Protein AF-A0A8T8SFH2-F1 (afdb_monomer_lite)

Structure (mmCIF, N/CA/C/O backbone):
data_AF-A0A8T8SFH2-F1
#
_entry.id   AF-A0A8T8SFH2-F1
#
loop_
_atom_site.group_PDB
_atom_site.id
_atom_site.type_symbol
_atom_site.label_atom_id
_atom_site.label_alt_id
_atom_site.label_comp_id
_atom_site.label_asym_id
_atom_site.label_entity_id
_atom_site.label_seq_id
_atom_site.pdbx_PDB_ins_code
_atom_site.Cartn_x
_atom_site.Cartn_y
_atom_site.Cartn_z
_atom_site.occupancy
_atom_site.B_iso_or_equiv
_atom_site.auth_seq_id
_atom_site.auth_comp_id
_atom_site.auth_asym_id
_atom_site.auth_atom_id
_atom_site.pdbx_PDB_model_num
ATOM 1 N N . MET A 1 1 ? -49.400 16.630 80.008 1.00 34.56 1 MET A N 1
ATOM 2 C CA . MET A 1 1 ? -50.564 17.155 79.262 1.00 34.56 1 MET A CA 1
ATOM 3 C C . MET A 1 1 ? -51.320 15.938 78.767 1.00 34.56 1 MET A C 1
ATOM 5 O O . MET A 1 1 ? -50.754 15.246 77.937 1.00 34.56 1 MET A O 1
ATOM 9 N N . LEU A 1 2 ? -52.470 15.514 79.280 1.00 35.28 2 LEU A N 1
ATOM 10 C CA . LEU A 1 2 ? -53.547 16.066 80.125 1.00 35.28 2 LEU A CA 1
ATOM 11 C C . LEU A 1 2 ? -53.967 14.924 81.104 1.00 35.28 2 LEU A C 1
ATOM 13 O O . LEU A 1 2 ? -53.839 13.771 80.701 1.00 35.28 2 LEU A O 1
ATOM 17 N N . THR A 1 3 ? -54.143 15.105 82.426 1.00 34.28 3 THR A N 1
ATOM 18 C CA . THR A 1 3 ? -55.380 15.510 83.166 1.00 34.28 3 THR A CA 1
ATOM 19 C C . THR A 1 3 ? -56.633 14.749 82.673 1.00 34.28 3 THR A C 1
ATOM 21 O O . THR A 1 3 ? -56.856 14.695 81.471 1.00 34.28 3 THR A O 1
ATOM 24 N N . ASP A 1 4 ? -57.400 14.011 83.486 1.00 34.22 4 ASP A N 1
ATOM 25 C CA . ASP A 1 4 ? -58.132 14.448 84.685 1.00 34.22 4 ASP A CA 1
ATOM 26 C C . ASP A 1 4 ? -58.395 13.332 85.724 1.00 34.22 4 ASP A C 1
ATOM 28 O O . ASP A 1 4 ? -58.456 12.142 85.408 1.00 34.22 4 ASP A O 1
ATOM 32 N N . ASP A 1 5 ? -58.580 13.805 86.958 1.00 34.09 5 ASP A N 1
ATOM 33 C CA . ASP A 1 5 ? -58.999 13.143 88.195 1.00 34.09 5 ASP A CA 1
ATOM 34 C C . ASP A 1 5 ? -60.442 12.597 88.167 1.00 34.09 5 ASP A C 1
ATOM 36 O O . ASP A 1 5 ? -61.249 13.014 87.341 1.00 34.09 5 ASP A O 1
ATOM 40 N N . ILE A 1 6 ? -60.778 11.720 89.128 1.00 34.72 6 ILE A N 1
ATOM 41 C CA . ILE A 1 6 ? -61.931 11.853 90.050 1.00 34.72 6 ILE A CA 1
ATOM 42 C C . ILE A 1 6 ? -61.776 10.812 91.182 1.00 34.72 6 ILE A C 1
ATOM 44 O O . ILE A 1 6 ? -61.841 9.600 90.968 1.00 34.72 6 ILE A O 1
ATOM 48 N N . GLU A 1 7 ? -61.564 11.321 92.399 1.00 31.62 7 GLU A N 1
ATOM 49 C CA . GLU A 1 7 ? -61.743 10.641 93.688 1.00 31.62 7 GLU A CA 1
ATOM 50 C C . GLU A 1 7 ? -63.233 10.522 94.044 1.00 31.62 7 GLU A C 1
ATOM 52 O O . GLU A 1 7 ? -64.021 11.379 93.654 1.00 31.62 7 GLU A O 1
ATOM 57 N N . LEU A 1 8 ? -63.599 9.539 94.878 1.00 31.86 8 LEU A N 1
ATOM 58 C CA . LEU A 1 8 ? -64.657 9.688 95.892 1.00 31.86 8 LEU A CA 1
ATOM 59 C C . LEU A 1 8 ? -64.545 8.582 96.960 1.00 31.86 8 LEU A C 1
ATOM 61 O O . LEU A 1 8 ? -64.945 7.436 96.769 1.00 31.86 8 LEU A O 1
ATOM 65 N N . THR A 1 9 ? -63.986 8.962 98.107 1.00 29.89 9 THR A N 1
ATOM 66 C CA . THR A 1 9 ? -64.065 8.285 99.410 1.00 29.89 9 THR A CA 1
ATOM 67 C C . THR A 1 9 ? -65.301 8.751 100.178 1.00 29.89 9 THR A C 1
ATOM 69 O O . THR A 1 9 ? -65.519 9.958 100.255 1.00 29.89 9 THR A O 1
ATOM 72 N N . VAL A 1 10 ? -66.032 7.849 100.848 1.00 32.66 10 VAL A N 1
ATOM 73 C CA . VAL A 1 10 ? -66.933 8.210 101.963 1.00 32.66 10 VAL A CA 1
ATOM 74 C C . VAL A 1 10 ? -66.858 7.159 103.086 1.00 32.66 10 VAL A C 1
ATOM 76 O O . VAL A 1 10 ? -67.168 5.986 102.897 1.00 32.66 10 VAL A O 1
ATOM 79 N N . THR A 1 11 ? -66.402 7.629 104.247 1.00 30.61 11 THR A N 1
ATOM 80 C CA . THR A 1 11 ? -66.441 7.091 105.626 1.00 30.61 11 THR A CA 1
ATOM 81 C C . THR A 1 11 ? -67.886 7.096 106.170 1.00 30.61 11 THR A C 1
ATOM 83 O O . THR A 1 11 ? -68.640 7.977 105.784 1.00 30.61 11 THR A O 1
ATOM 86 N N . GLY A 1 12 ? -68.395 6.192 107.015 1.00 29.72 12 GLY A N 1
ATOM 87 C CA . GLY A 1 12 ? -67.967 5.858 108.382 1.00 29.72 12 GLY A CA 1
ATOM 88 C C . GLY A 1 12 ? -69.083 6.208 109.403 1.00 29.72 12 GLY A C 1
ATOM 89 O O . GLY A 1 12 ? -69.789 7.186 109.193 1.00 29.72 12 GLY A O 1
ATOM 90 N N . ASP A 1 13 ? -69.166 5.427 110.494 1.00 28.98 13 ASP A N 1
ATOM 91 C CA . ASP A 1 13 ? -69.904 5.633 111.772 1.00 28.98 13 ASP A CA 1
ATOM 92 C C . ASP A 1 13 ? -71.425 5.373 111.857 1.00 28.98 13 ASP A C 1
ATOM 94 O O . ASP A 1 13 ? -72.157 5.533 110.892 1.00 28.98 13 ASP A O 1
ATOM 98 N N . LYS A 1 14 ? -72.029 5.118 113.031 1.00 31.73 14 LYS A N 1
ATOM 99 C CA . LYS A 1 14 ? -71.823 4.215 114.194 1.00 31.73 14 LYS A CA 1
ATOM 100 C C . LYS A 1 14 ? -72.946 4.548 115.204 1.00 31.73 14 LYS A C 1
ATOM 102 O O . LYS A 1 14 ? -73.267 5.712 115.378 1.00 31.73 14 LYS A O 1
ATOM 107 N N . GLU A 1 15 ? -73.436 3.521 115.908 1.00 30.64 15 GLU A N 1
ATOM 108 C CA . GLU A 1 15 ? -74.057 3.537 117.258 1.00 30.64 15 GLU A CA 1
ATOM 109 C C . GLU A 1 15 ? -75.351 4.343 117.544 1.00 30.64 15 GLU A C 1
ATOM 111 O O . GLU A 1 15 ? -75.400 5.557 117.425 1.00 30.64 15 GLU A O 1
ATOM 116 N N . HIS A 1 16 ? -76.366 3.682 118.131 1.00 31.56 16 HIS A N 1
ATOM 117 C CA . HIS A 1 16 ? -76.640 3.789 119.580 1.00 31.56 16 HIS A CA 1
ATOM 118 C C . HIS A 1 16 ? -77.813 2.906 120.063 1.00 31.56 16 HIS A C 1
ATOM 120 O O . HIS A 1 16 ? -78.872 2.818 119.452 1.00 31.56 16 HIS A O 1
ATOM 126 N N . ARG A 1 17 ? -77.608 2.281 121.232 1.00 31.05 17 ARG A N 1
ATOM 127 C CA . ARG A 1 17 ? -78.607 1.646 122.112 1.00 31.05 17 ARG A CA 1
ATOM 128 C C . ARG A 1 17 ? -79.088 2.662 123.146 1.00 31.05 17 ARG A C 1
ATOM 130 O O . ARG A 1 17 ? -78.215 3.264 123.763 1.00 31.05 17 ARG A O 1
ATOM 137 N N . ILE A 1 18 ? -80.384 2.711 123.482 1.00 31.98 18 ILE A N 1
ATOM 138 C CA . ILE A 1 18 ? -80.856 3.204 124.794 1.00 31.98 18 ILE A CA 1
ATOM 139 C C . ILE A 1 18 ? -82.072 2.395 125.291 1.00 31.98 18 ILE A C 1
ATOM 141 O O . ILE A 1 18 ? -83.036 2.161 124.570 1.00 31.98 18 ILE A O 1
ATOM 145 N N . TYR A 1 19 ? -81.973 1.972 126.554 1.00 27.17 19 TYR A N 1
ATOM 146 C CA . TYR A 1 19 ? -82.994 1.387 127.427 1.00 27.17 19 TYR A CA 1
ATOM 147 C C . TYR A 1 19 ? -83.823 2.487 128.126 1.00 27.17 19 TYR A C 1
ATOM 149 O O . TYR A 1 19 ? -83.261 3.520 128.471 1.00 27.17 19 TYR A O 1
ATOM 157 N N . THR A 1 20 ? -85.077 2.195 128.497 1.00 29.19 20 THR A N 1
ATOM 158 C CA . THR A 1 20 ? -85.629 2.207 129.885 1.00 29.19 20 THR A CA 1
ATOM 159 C C . THR A 1 20 ? -87.069 2.734 130.029 1.00 29.19 20 THR A C 1
ATOM 161 O O . THR A 1 20 ? -87.398 3.845 129.642 1.00 29.19 20 THR A O 1
ATOM 164 N N . ALA A 1 21 ? -87.865 1.888 130.696 1.00 28.81 21 ALA A N 1
ATOM 165 C CA . ALA A 1 21 ? -88.703 2.124 131.879 1.00 28.81 21 ALA A CA 1
ATOM 166 C C . ALA A 1 21 ? -89.845 3.166 131.889 1.00 28.81 21 ALA A C 1
ATOM 168 O O . ALA A 1 21 ? -89.670 4.376 131.796 1.00 28.81 21 ALA A O 1
ATOM 169 N N . GLU A 1 22 ? -91.013 2.604 132.200 1.00 27.59 22 GLU A N 1
ATOM 170 C CA . GLU A 1 22 ? -92.286 3.176 132.635 1.00 27.59 22 GLU A CA 1
ATOM 171 C C . GLU A 1 22 ? -92.213 4.284 133.702 1.00 27.59 22 GLU A C 1
ATOM 173 O O . GLU A 1 22 ? -91.466 4.198 134.681 1.00 27.59 22 GLU A O 1
ATOM 178 N N . LYS A 1 23 ? -93.169 5.225 133.627 1.00 32.03 23 LYS A N 1
ATOM 179 C CA . LYS A 1 23 ? -93.872 5.731 134.817 1.00 32.03 23 LYS A CA 1
ATOM 180 C C . LYS A 1 23 ? -95.265 6.271 134.483 1.00 32.03 23 LYS A C 1
ATOM 182 O O . LYS A 1 23 ? -95.445 7.326 133.888 1.00 32.03 23 LYS A O 1
ATOM 187 N N . THR A 1 24 ? -96.252 5.512 134.936 1.00 28.00 24 THR A N 1
ATOM 188 C CA . THR A 1 24 ? -97.674 5.842 135.087 1.00 28.00 24 THR A CA 1
ATOM 189 C C . THR A 1 24 ? -97.908 6.974 136.100 1.00 28.00 24 THR A C 1
ATOM 191 O O . THR A 1 24 ? -97.176 7.025 137.089 1.00 28.00 24 THR A O 1
ATOM 194 N N . SER A 1 25 ? -98.990 7.766 135.968 1.00 27.41 25 SER A N 1
ATOM 195 C CA . SER A 1 25 ? -100.182 7.693 136.857 1.00 27.41 25 SER A CA 1
ATOM 196 C C . SER A 1 25 ? -101.064 8.967 136.871 1.00 27.41 25 SER A C 1
ATOM 198 O O . SER A 1 25 ? -100.624 10.001 137.358 1.00 27.41 25 SER A O 1
ATOM 200 N N . LYS A 1 26 ? -102.350 8.778 136.495 1.00 30.41 26 LYS A N 1
ATOM 201 C CA . LYS A 1 26 ? -103.608 9.273 137.134 1.00 30.41 26 LYS A CA 1
ATOM 202 C C . LYS A 1 26 ? -103.931 10.781 137.058 1.00 30.41 26 LYS A C 1
ATOM 204 O O . LYS A 1 26 ? -103.056 11.610 137.201 1.00 30.41 26 LYS A O 1
ATOM 209 N N . MET A 1 27 ? -105.174 11.265 136.951 1.00 27.48 27 MET A N 1
ATOM 210 C CA . MET A 1 27 ? -106.571 10.773 136.873 1.00 27.48 27 MET A CA 1
ATOM 211 C C . MET A 1 27 ? -107.409 12.042 136.549 1.00 27.48 27 MET A C 1
ATOM 213 O O . MET A 1 27 ? -107.013 13.127 136.958 1.00 27.48 27 MET A O 1
ATOM 217 N N . ALA A 1 28 ? -108.530 12.021 135.824 1.00 28.47 28 ALA A N 1
ATOM 218 C CA . ALA A 1 28 ? -109.900 11.779 136.316 1.00 28.47 28 ALA A CA 1
ATOM 219 C C . ALA A 1 28 ? -110.903 12.313 135.237 1.00 28.47 28 ALA A C 1
ATOM 221 O O . ALA A 1 28 ? -110.462 12.855 134.229 1.00 28.47 28 ALA A O 1
ATOM 222 N N . PRO A 1 29 ? -112.234 12.210 135.404 1.00 39.16 29 PRO A N 1
ATOM 223 C CA . PRO A 1 29 ? -113.076 11.130 134.889 1.00 39.16 29 PRO A CA 1
ATOM 224 C C . PRO A 1 29 ? -114.134 11.629 133.875 1.00 39.16 29 PRO A C 1
ATOM 226 O O . PRO A 1 29 ? -114.358 12.825 133.773 1.00 39.16 29 PRO A O 1
ATOM 229 N N . LEU A 1 30 ? -114.833 10.717 133.176 1.00 30.28 30 LEU A N 1
ATOM 230 C CA . LEU A 1 30 ? -116.312 10.657 133.064 1.00 30.28 30 LEU A CA 1
ATOM 231 C C . LEU A 1 30 ? -116.810 9.838 131.849 1.00 30.28 30 LEU A C 1
ATOM 233 O O . LEU A 1 30 ? -116.475 10.090 130.701 1.00 30.28 30 LEU A O 1
ATOM 237 N N . ALA A 1 31 ? -117.692 8.890 132.185 1.00 30.41 31 ALA A N 1
ATOM 238 C CA . ALA A 1 31 ? -118.900 8.466 131.466 1.00 30.41 31 ALA A CA 1
ATOM 239 C C . ALA A 1 31 ? -118.815 7.767 130.085 1.00 30.41 31 ALA A C 1
ATOM 241 O O . ALA A 1 31 ? -118.961 8.358 129.025 1.00 30.41 31 ALA A O 1
ATOM 242 N N . ARG A 1 32 ? -118.734 6.430 130.174 1.00 32.59 32 ARG A N 1
ATOM 243 C CA . ARG A 1 32 ? -119.513 5.388 129.458 1.00 32.59 32 ARG A CA 1
ATOM 244 C C . ARG A 1 32 ? -120.176 5.740 128.108 1.00 32.59 32 ARG A C 1
ATOM 246 O O . ARG A 1 32 ? -121.312 6.199 128.062 1.00 32.59 32 ARG A O 1
ATOM 253 N N . GLY A 1 33 ? -119.554 5.231 127.044 1.00 29.19 33 GLY A N 1
ATOM 254 C CA . GLY A 1 33 ? -120.199 4.691 125.841 1.00 29.19 33 GLY A CA 1
ATOM 255 C C . GLY A 1 33 ? -119.468 3.399 125.439 1.00 29.19 33 GLY A C 1
ATOM 256 O O . GLY A 1 33 ? -118.247 3.335 125.574 1.00 29.19 33 GLY A O 1
ATOM 257 N N . ARG A 1 34 ? -120.191 2.334 125.059 1.00 39.09 34 ARG A N 1
ATOM 258 C CA . ARG A 1 34 ? -119.640 0.999 124.726 1.00 39.09 34 ARG A CA 1
ATOM 259 C C . ARG A 1 34 ? -118.533 1.105 123.660 1.00 39.09 34 ARG A C 1
ATOM 261 O O . ARG A 1 34 ? -118.788 1.650 122.592 1.00 39.09 34 ARG A O 1
ATOM 268 N N . ARG A 1 35 ? -117.336 0.577 123.953 1.00 43.84 35 ARG A N 1
ATOM 269 C CA . ARG A 1 35 ? -116.171 0.568 123.047 1.00 43.84 35 ARG A CA 1
ATOM 270 C C . ARG A 1 35 ? -116.123 -0.737 122.228 1.00 43.84 35 ARG A C 1
ATOM 272 O O . ARG A 1 35 ? -116.418 -1.786 122.803 1.00 43.84 35 ARG A O 1
ATOM 279 N N . PRO A 1 36 ? -115.798 -0.689 120.924 1.00 47.44 36 PRO A N 1
ATOM 280 C CA . PRO A 1 36 ? -115.732 -1.868 120.058 1.00 47.44 36 PRO A CA 1
ATOM 281 C C . PRO A 1 36 ? -114.503 -2.740 120.377 1.00 47.44 36 PRO A C 1
ATOM 283 O O . PRO A 1 36 ? -113.412 -2.222 120.588 1.00 47.44 36 PRO A O 1
ATOM 286 N N . LEU A 1 37 ? -114.699 -4.062 120.430 1.00 52.78 37 LEU A N 1
ATOM 287 C CA . LEU A 1 37 ? -113.640 -5.072 120.560 1.00 52.78 37 LEU A CA 1
ATOM 288 C C . LEU A 1 37 ? -113.057 -5.368 119.173 1.00 52.78 37 LEU A C 1
ATOM 290 O O . LEU A 1 37 ? -113.825 -5.563 118.229 1.00 52.78 37 LEU A O 1
ATOM 294 N N . VAL A 1 38 ? -111.730 -5.436 119.053 1.00 62.53 38 VAL A N 1
ATOM 295 C CA . VAL A 1 38 ? -111.043 -5.731 117.785 1.00 62.53 38 VAL A CA 1
ATOM 296 C C . VAL A 1 38 ? -110.569 -7.192 117.786 1.00 62.53 38 VAL A C 1
ATOM 298 O O . VAL A 1 38 ? -110.166 -7.724 118.820 1.00 62.53 38 VAL A O 1
ATOM 301 N N . SER A 1 39 ? -110.667 -7.879 116.641 1.00 68.00 39 SER A N 1
ATOM 302 C CA . SER A 1 39 ? -110.247 -9.283 116.502 1.00 68.00 39 SER A CA 1
ATOM 303 C C . SER A 1 39 ? -108.726 -9.395 116.346 1.00 68.00 39 SER A C 1
ATOM 305 O O . SER A 1 39 ? -108.161 -8.900 115.371 1.00 68.00 39 SER A O 1
ATOM 307 N N . LEU A 1 40 ? -108.077 -10.071 117.298 1.00 66.38 40 LEU A N 1
ATOM 308 C CA . LEU A 1 40 ? -106.615 -10.188 117.400 1.00 66.38 40 LEU A CA 1
ATOM 309 C C . LEU A 1 40 ? -105.992 -11.039 116.274 1.00 66.38 40 LEU A C 1
ATOM 311 O O . LEU A 1 40 ? -104.894 -10.732 115.819 1.00 66.38 40 LEU A O 1
ATOM 315 N N . GLU A 1 41 ? -106.690 -12.073 115.790 1.00 65.75 41 GLU A N 1
ATOM 316 C CA . GLU A 1 41 ? -106.211 -12.934 114.691 1.00 65.75 41 GLU A CA 1
ATOM 317 C C . GLU A 1 41 ? -106.153 -12.186 113.356 1.00 65.75 41 GLU A C 1
ATOM 319 O O . GLU A 1 41 ? -105.191 -12.328 112.605 1.00 65.75 41 GLU A O 1
ATOM 324 N N . VAL A 1 42 ? -107.144 -11.331 113.088 1.00 69.38 42 VAL A N 1
ATOM 325 C CA . VAL A 1 42 ? -107.219 -10.552 111.842 1.00 69.38 42 VAL A CA 1
ATOM 326 C C . VAL A 1 42 ? -106.072 -9.544 111.763 1.00 69.38 42 VAL A C 1
ATOM 328 O O . VAL A 1 42 ? -105.470 -9.378 110.705 1.00 69.38 42 VAL A O 1
ATOM 331 N N . GLN A 1 43 ? -105.725 -8.910 112.887 1.00 67.56 43 GLN A N 1
ATOM 332 C CA . GLN A 1 43 ? -104.592 -7.983 112.954 1.00 67.56 43 GLN A CA 1
ATOM 333 C C . GLN A 1 43 ? -103.247 -8.694 112.768 1.00 67.56 43 GLN A C 1
ATOM 335 O O . GLN A 1 43 ? -102.357 -8.154 112.116 1.00 67.56 43 GLN A O 1
ATOM 340 N N . LEU A 1 44 ? -103.100 -9.915 113.291 1.00 68.00 44 LEU A N 1
ATOM 341 C CA . LEU A 1 44 ? -101.877 -10.703 113.134 1.00 68.00 44 LEU A CA 1
ATOM 342 C C . LEU A 1 44 ? -101.705 -11.180 111.683 1.00 68.00 44 LEU A C 1
ATOM 344 O O . LEU A 1 44 ? -100.611 -11.102 111.132 1.00 68.00 44 LEU A O 1
ATOM 348 N N . GLN A 1 45 ? -102.801 -11.576 111.033 1.00 69.00 45 GLN A N 1
ATOM 349 C CA . GLN A 1 45 ? -102.813 -11.995 109.631 1.00 69.00 45 GLN A CA 1
ATOM 350 C C . GLN A 1 45 ? -102.531 -10.833 108.663 1.00 69.00 45 GLN A C 1
ATOM 352 O O . GLN A 1 45 ? -101.823 -11.001 107.668 1.00 69.00 45 GLN A O 1
ATOM 357 N N . GLN A 1 46 ? -103.027 -9.633 108.976 1.00 68.12 46 GLN A N 1
ATOM 358 C CA . GLN A 1 46 ? -102.644 -8.411 108.267 1.00 68.12 46 GLN A CA 1
ATOM 359 C C . GLN A 1 46 ? -101.137 -8.156 108.385 1.00 68.12 46 GLN A C 1
ATOM 361 O O . GLN A 1 46 ? -100.481 -7.929 107.376 1.00 68.12 46 GLN A O 1
ATOM 366 N N . LEU A 1 47 ? -100.572 -8.283 109.589 1.00 67.69 47 LEU A N 1
ATOM 367 C CA . LEU A 1 47 ? -99.138 -8.101 109.837 1.00 67.69 47 LEU A CA 1
ATOM 368 C C . LEU A 1 47 ? -98.276 -9.078 109.015 1.00 67.69 47 LEU A C 1
ATOM 370 O O . LEU A 1 47 ? -97.274 -8.666 108.435 1.00 67.69 47 LEU A O 1
ATOM 374 N N . THR A 1 48 ? -98.693 -10.342 108.888 1.00 66.31 48 THR A N 1
ATOM 375 C CA . THR A 1 48 ? -97.989 -11.331 108.049 1.00 66.31 48 THR A CA 1
ATOM 376 C C . THR A 1 48 ? -98.065 -11.017 106.557 1.00 66.31 48 THR A C 1
ATOM 378 O O . THR A 1 48 ? -97.057 -11.118 105.871 1.00 66.31 48 THR A O 1
ATOM 381 N N . LEU A 1 49 ? -99.224 -10.565 106.065 1.00 66.94 49 LEU A N 1
ATOM 382 C CA . LEU A 1 49 ? -99.399 -10.146 104.668 1.00 66.94 49 LEU A CA 1
ATOM 383 C C . LEU A 1 49 ? -98.526 -8.936 104.308 1.00 66.94 49 LEU A C 1
ATOM 385 O O . LEU A 1 49 ? -98.114 -8.801 103.160 1.00 66.94 49 LEU A O 1
ATOM 389 N N . PHE A 1 50 ? -98.243 -8.062 105.276 1.00 64.44 50 PHE A N 1
ATOM 390 C CA . PHE A 1 50 ? -97.375 -6.904 105.065 1.00 64.44 50 PHE A CA 1
ATOM 391 C C . PHE A 1 50 ? -95.882 -7.251 105.094 1.00 64.44 50 PHE A C 1
ATOM 393 O O . PHE A 1 50 ? -95.107 -6.598 104.400 1.00 64.44 50 PHE A O 1
ATOM 400 N N . SER A 1 51 ? -95.472 -8.281 105.843 1.00 59.19 51 SER A N 1
ATOM 401 C CA . SER A 1 51 ? -94.071 -8.732 105.883 1.00 59.19 51 SER A CA 1
ATOM 402 C C . SER A 1 51 ? -93.590 -9.322 104.554 1.00 59.19 51 SER A C 1
ATOM 404 O O . SER A 1 51 ? -92.401 -9.243 104.268 1.00 59.19 51 SER A O 1
ATOM 406 N N . ASP A 1 52 ? -94.489 -9.897 103.752 1.00 56.91 52 ASP A N 1
ATOM 407 C CA . ASP A 1 52 ? -94.154 -10.498 102.451 1.00 56.91 52 ASP A CA 1
ATOM 408 C C . ASP A 1 52 ? -93.971 -9.455 101.328 1.00 56.91 52 ASP A C 1
ATOM 410 O O . ASP A 1 52 ? -93.626 -9.811 100.202 1.00 56.91 52 ASP A O 1
ATOM 414 N N . LEU A 1 53 ? -94.220 -8.167 101.604 1.00 57.56 53 LEU A N 1
ATOM 415 C CA . LEU A 1 53 ? -94.255 -7.100 100.597 1.00 57.56 53 LEU A CA 1
ATOM 416 C C . LEU A 1 53 ? -93.005 -6.198 100.559 1.00 57.56 53 LEU A C 1
ATOM 418 O O . LEU A 1 53 ? -93.048 -5.204 99.840 1.00 57.56 53 LEU A O 1
ATOM 422 N N . ASP A 1 54 ? -91.919 -6.519 101.283 1.00 54.78 54 ASP A N 1
ATOM 423 C CA . ASP A 1 54 ? -90.657 -5.738 101.316 1.00 54.78 54 ASP A CA 1
ATOM 424 C C . ASP A 1 54 ? -90.909 -4.212 101.371 1.00 54.78 54 ASP A C 1
ATOM 426 O O . ASP A 1 54 ? -90.474 -3.432 100.524 1.00 54.78 54 ASP A O 1
ATOM 430 N N . VAL A 1 55 ? -91.707 -3.783 102.353 1.00 57.03 55 VAL A N 1
ATOM 431 C CA . VAL A 1 55 ? -92.171 -2.393 102.460 1.00 57.03 55 VAL A CA 1
ATOM 432 C C . VAL A 1 55 ? -91.123 -1.527 103.170 1.00 57.03 55 VAL A C 1
ATOM 434 O O . VAL A 1 55 ? -90.716 -1.836 104.290 1.00 57.03 55 VAL A O 1
ATOM 437 N N . ASP A 1 56 ? -90.725 -0.418 102.536 1.00 57.72 56 ASP A N 1
ATOM 438 C CA . ASP A 1 56 ? -89.768 0.565 103.064 1.00 57.72 56 ASP A CA 1
ATOM 439 C C . ASP A 1 56 ? -90.104 1.042 104.494 1.00 57.72 56 ASP A C 1
ATOM 441 O O . ASP A 1 56 ? -91.267 1.252 104.852 1.00 57.72 56 ASP A O 1
ATOM 445 N N . SER A 1 57 ? -89.059 1.287 105.297 1.00 56.66 57 SER A N 1
ATOM 446 C CA . SER A 1 57 ? -89.131 1.663 106.723 1.00 56.66 57 SER A CA 1
ATOM 447 C C . SER A 1 57 ? -90.099 2.815 107.039 1.00 56.66 57 SER A C 1
ATOM 449 O O . SER A 1 57 ? -90.705 2.816 108.108 1.00 56.66 57 SER A O 1
ATOM 451 N N . GLU A 1 58 ? -90.257 3.793 106.142 1.00 58.31 58 GLU A N 1
ATOM 452 C CA . GLU A 1 58 ? -91.149 4.948 106.350 1.00 58.31 58 GLU A CA 1
ATOM 453 C C . GLU A 1 58 ? -92.637 4.585 106.197 1.00 58.31 58 GLU A C 1
ATOM 455 O O . GLU A 1 58 ? -93.485 5.075 106.945 1.00 58.31 58 GLU A O 1
ATOM 460 N N . ASN A 1 59 ? -92.967 3.663 105.288 1.00 61.31 59 ASN A N 1
ATOM 461 C CA . ASN A 1 59 ? -94.338 3.176 105.105 1.00 61.31 59 ASN A CA 1
ATOM 462 C C . ASN A 1 59 ? -94.762 2.234 106.242 1.00 61.31 59 ASN A C 1
ATOM 464 O O . ASN A 1 59 ? -95.947 2.141 106.571 1.00 61.31 59 ASN A O 1
ATOM 468 N N . LEU A 1 60 ? -93.796 1.574 106.886 1.00 59.66 60 LEU A N 1
ATOM 469 C CA . LEU A 1 60 ? -94.034 0.680 108.013 1.00 59.66 60 LEU A CA 1
ATOM 470 C C . LEU A 1 60 ? -94.561 1.445 109.245 1.00 59.66 60 LEU A C 1
ATOM 472 O O . LEU A 1 60 ? -95.564 1.041 109.836 1.00 59.66 60 LEU A O 1
ATOM 476 N N . GLU A 1 61 ? -93.971 2.595 109.595 1.00 59.78 61 GLU A N 1
ATOM 477 C CA . GLU A 1 61 ? -94.434 3.436 110.717 1.00 59.78 61 GLU A CA 1
ATOM 478 C C . GLU A 1 61 ? -95.831 4.028 110.473 1.00 59.78 61 GLU A C 1
ATOM 480 O O . GLU A 1 61 ? -96.671 4.075 111.380 1.00 59.78 61 GLU A O 1
ATOM 485 N N . GLN A 1 62 ? -96.117 4.423 109.231 1.00 63.91 62 GLN A N 1
ATOM 486 C CA . GLN A 1 62 ? -97.397 5.017 108.848 1.00 63.91 62 GLN A CA 1
ATOM 487 C C . GLN A 1 62 ? -98.546 3.992 108.832 1.00 63.91 62 GLN A C 1
ATOM 489 O O . GLN A 1 62 ? -99.701 4.353 109.073 1.00 63.91 62 GLN A O 1
ATOM 494 N N . MET A 1 63 ? -98.232 2.709 108.623 1.00 61.53 63 MET A N 1
ATOM 495 C CA . MET A 1 63 ? -99.203 1.610 108.612 1.00 61.53 63 MET A CA 1
ATOM 496 C C . MET A 1 63 ? -99.369 0.895 109.961 1.00 61.53 63 MET A C 1
ATOM 498 O O . MET A 1 63 ? -100.456 0.388 110.246 1.00 61.53 63 MET A O 1
ATOM 502 N N . LEU A 1 64 ? -98.353 0.895 110.831 1.00 66.56 64 LEU A N 1
ATOM 503 C CA . LEU A 1 64 ? -98.478 0.393 112.207 1.00 66.56 64 LEU A CA 1
ATOM 504 C C . LEU A 1 64 ? -99.252 1.357 113.119 1.00 66.56 64 LEU A C 1
ATOM 506 O O . LEU A 1 64 ? -99.936 0.908 114.041 1.00 66.56 64 LEU A O 1
ATOM 510 N N . GLY A 1 65 ? -99.208 2.665 112.844 1.00 66.69 65 GLY A N 1
ATOM 511 C CA . GLY A 1 65 ? -99.881 3.699 113.639 1.00 66.69 65 GLY A CA 1
ATOM 512 C C . GLY A 1 65 ? -101.385 3.461 113.878 1.00 66.69 65 GLY A C 1
ATOM 513 O O . GLY A 1 65 ? -101.814 3.497 115.034 1.00 66.69 65 GLY A O 1
ATOM 514 N N . PRO A 1 66 ? -102.205 3.189 112.843 1.00 70.31 66 PRO A N 1
ATOM 515 C CA . PRO A 1 66 ? -103.633 2.897 113.000 1.00 70.31 66 PRO A CA 1
ATOM 516 C C . PRO A 1 66 ? -103.907 1.609 113.787 1.00 70.31 66 PRO A C 1
ATOM 518 O O . PRO A 1 66 ? -104.755 1.607 114.674 1.00 70.31 66 PRO A O 1
ATOM 521 N N . MET A 1 67 ? -103.148 0.539 113.532 1.00 67.94 67 MET A N 1
ATOM 522 C CA . MET A 1 67 ? -103.332 -0.755 114.201 1.00 67.94 67 MET A CA 1
ATOM 523 C C . MET A 1 67 ? -102.990 -0.680 115.697 1.00 67.94 67 MET A C 1
ATOM 525 O O . MET A 1 67 ? -103.754 -1.167 116.531 1.00 67.94 67 MET A O 1
ATOM 529 N N . ILE A 1 68 ? -101.895 0.004 116.049 1.00 68.38 68 ILE A N 1
ATOM 530 C CA . ILE A 1 68 ? -101.502 0.262 117.443 1.00 68.38 68 ILE A CA 1
ATOM 531 C C . ILE A 1 68 ? -102.534 1.165 118.135 1.00 68.38 68 ILE A C 1
ATOM 533 O O . ILE A 1 68 ? -102.905 0.910 119.281 1.00 68.38 68 ILE A O 1
ATOM 537 N N . LYS A 1 69 ? -103.048 2.190 117.440 1.00 68.75 69 LYS A N 1
ATOM 538 C CA . LYS A 1 69 ? -104.070 3.107 117.969 1.00 68.75 69 LYS A CA 1
ATOM 539 C C . LYS A 1 69 ? -105.409 2.407 118.224 1.00 68.75 69 LYS A C 1
ATOM 541 O O . LYS A 1 69 ? -106.039 2.682 119.245 1.00 68.75 69 LYS A O 1
ATOM 546 N N . ASP A 1 70 ? -105.822 1.493 117.351 1.00 68.44 70 ASP A N 1
ATOM 547 C CA . ASP A 1 70 ? -107.045 0.701 117.521 1.00 68.44 70 ASP A CA 1
ATOM 548 C C . ASP A 1 70 ? -106.912 -0.308 118.677 1.00 68.44 70 ASP A C 1
ATOM 550 O O . ASP A 1 70 ? -107.833 -0.463 119.482 1.00 68.44 70 ASP A O 1
ATOM 554 N N . LEU A 1 71 ? -105.737 -0.933 118.827 1.00 66.81 71 LEU A N 1
ATOM 555 C CA . LEU A 1 71 ? -105.407 -1.821 119.951 1.00 66.81 71 LEU A CA 1
ATOM 556 C C . LEU A 1 71 ? -105.370 -1.090 121.302 1.00 66.81 71 LEU A C 1
ATOM 558 O O . LEU A 1 71 ? -105.817 -1.640 122.316 1.00 66.81 71 LEU A O 1
ATOM 562 N N . ASP A 1 72 ? -104.864 0.146 121.320 1.00 67.75 72 ASP A N 1
ATOM 563 C CA . ASP A 1 72 ? -104.814 1.001 122.509 1.00 67.75 72 ASP A CA 1
ATOM 564 C C . ASP A 1 72 ? -106.210 1.502 122.914 1.00 67.75 72 ASP A C 1
ATOM 566 O O . ASP A 1 72 ? -106.619 1.369 124.070 1.00 67.75 72 ASP A O 1
ATOM 570 N N . GLN A 1 73 ? -107.017 1.966 121.952 1.00 66.62 73 GLN A N 1
ATOM 571 C CA . GLN A 1 73 ? -108.400 2.385 122.214 1.00 66.62 73 GLN A CA 1
ATOM 572 C C . GLN A 1 73 ? -109.283 1.240 122.743 1.00 66.62 73 GLN A C 1
ATOM 574 O O . GLN A 1 73 ? -110.177 1.487 123.569 1.00 66.62 73 GLN A O 1
ATOM 579 N N . ALA A 1 74 ? -109.012 0.000 122.314 1.00 66.12 74 ALA A N 1
ATOM 580 C CA . ALA A 1 74 ? -109.682 -1.217 122.774 1.00 66.12 74 ALA A CA 1
ATOM 581 C C . ALA A 1 74 ? -109.113 -1.796 124.090 1.00 66.12 74 ALA A C 1
ATOM 583 O O . ALA A 1 74 ? -109.765 -2.636 124.712 1.00 66.12 74 ALA A O 1
ATOM 584 N N . GLY A 1 75 ? -107.933 -1.354 124.547 1.00 63.41 75 GLY A N 1
ATOM 585 C CA . GLY A 1 75 ? -107.275 -1.845 125.766 1.00 63.41 75 GLY A CA 1
ATOM 586 C C . GLY A 1 75 ? -106.779 -3.299 125.689 1.00 63.41 75 GLY A C 1
ATOM 587 O O . GLY A 1 75 ? -106.648 -3.949 126.724 1.00 63.41 75 GLY A O 1
ATOM 588 N N . GLN A 1 76 ? -106.532 -3.833 124.484 1.00 70.25 76 GLN A N 1
ATOM 589 C CA . GLN A 1 76 ? -106.204 -5.252 124.232 1.00 70.25 76 GLN A CA 1
ATOM 590 C C . GLN A 1 76 ? -104.711 -5.512 123.922 1.00 70.25 76 GLN A C 1
ATOM 592 O O . GLN A 1 76 ? -104.355 -6.572 123.403 1.00 70.25 76 GLN A O 1
ATOM 597 N N . GLN A 1 77 ? -103.821 -4.579 124.270 1.00 72.12 77 GLN A N 1
ATOM 598 C CA . GLN A 1 77 ? -102.389 -4.613 123.928 1.00 72.12 77 GLN A CA 1
ATOM 599 C C . GLN A 1 77 ? -101.661 -5.885 124.420 1.00 72.12 77 GLN A C 1
ATOM 601 O O . GLN A 1 77 ? -100.993 -6.572 123.645 1.00 72.12 77 GLN A O 1
ATOM 606 N N . ASP A 1 78 ? -101.849 -6.261 125.690 1.00 71.81 78 ASP A N 1
ATOM 607 C CA . ASP A 1 78 ? -101.178 -7.424 126.300 1.00 71.81 78 ASP A CA 1
ATOM 608 C C . ASP A 1 78 ? -101.661 -8.774 125.746 1.00 71.81 78 ASP A C 1
ATOM 610 O O . ASP A 1 78 ? -100.969 -9.794 125.842 1.00 71.81 78 ASP A O 1
ATOM 614 N N . ALA A 1 79 ? -102.878 -8.816 125.198 1.00 71.00 79 ALA A N 1
ATOM 615 C CA . ALA A 1 79 ? -103.410 -10.008 124.544 1.00 71.00 79 ALA A CA 1
ATOM 616 C C . ALA A 1 79 ? -102.804 -10.174 123.142 1.00 71.00 79 ALA A C 1
ATOM 618 O O . ALA A 1 79 ? -102.410 -11.282 122.770 1.00 71.00 79 ALA A O 1
ATOM 619 N N . PHE A 1 80 ? -102.641 -9.073 122.400 1.00 76.44 80 PHE A N 1
ATOM 620 C CA . PHE A 1 80 ? -101.990 -9.088 121.090 1.00 76.44 80 PHE A CA 1
ATOM 621 C C . PHE A 1 80 ? -100.518 -9.484 121.188 1.00 76.44 80 PHE A C 1
ATOM 623 O O . PHE A 1 80 ? -100.091 -10.398 120.489 1.00 76.44 80 PHE A O 1
ATOM 630 N N . LEU A 1 81 ? -99.763 -8.904 122.128 1.00 78.44 81 LEU A N 1
ATOM 631 C CA . LEU A 1 81 ? -98.351 -9.250 122.332 1.00 78.44 81 LEU A CA 1
ATOM 632 C C . LEU A 1 81 ? -98.139 -10.730 122.677 1.00 78.44 81 LEU A C 1
ATOM 634 O O . LEU A 1 81 ? -97.163 -11.328 122.229 1.00 78.44 81 LEU A O 1
ATOM 638 N N . ARG A 1 82 ? -99.044 -11.350 123.447 1.00 77.56 82 ARG A N 1
ATOM 639 C CA . ARG A 1 82 ? -98.979 -12.797 123.722 1.00 77.56 82 ARG A CA 1
ATOM 640 C C . ARG A 1 82 ? -99.233 -13.635 122.474 1.00 77.56 82 ARG A C 1
ATOM 642 O O . ARG A 1 82 ? -98.520 -14.608 122.255 1.00 77.56 82 ARG A O 1
ATOM 649 N N . THR A 1 83 ? -100.201 -13.235 121.657 1.00 77.81 83 THR A N 1
ATOM 650 C CA . THR A 1 83 ? -100.526 -13.924 120.400 1.00 77.81 83 THR A CA 1
ATOM 651 C C . THR A 1 83 ? -99.380 -13.784 119.389 1.00 77.81 83 THR A C 1
ATOM 653 O O . THR A 1 83 ? -98.971 -14.769 118.784 1.00 77.81 83 THR A O 1
ATOM 656 N N . LEU A 1 84 ? -98.771 -12.596 119.297 1.00 79.81 84 LEU A N 1
ATOM 657 C CA . LEU A 1 84 ? -97.597 -12.332 118.464 1.00 79.81 84 LEU A CA 1
ATOM 658 C C . LEU A 1 84 ? -96.376 -13.147 118.918 1.00 79.81 84 LEU A C 1
ATOM 660 O O . LEU A 1 84 ? -95.704 -13.749 118.090 1.00 79.81 84 LEU A O 1
ATOM 664 N N . ARG A 1 85 ? -96.109 -13.231 120.230 1.00 80.88 85 ARG A N 1
ATOM 665 C CA . ARG A 1 85 ? -95.031 -14.087 120.763 1.00 80.88 85 ARG A CA 1
ATOM 666 C C . ARG A 1 85 ? -95.267 -15.571 120.472 1.00 80.88 85 ARG A C 1
ATOM 668 O O . ARG A 1 85 ? -94.307 -16.272 120.171 1.00 80.88 85 ARG A O 1
ATOM 675 N N . GLY A 1 86 ? -96.516 -16.038 120.538 1.00 80.69 86 GLY A N 1
ATOM 676 C CA . GLY A 1 86 ? -96.880 -17.399 120.129 1.00 80.69 86 GLY A CA 1
ATOM 677 C C . GLY A 1 86 ? -96.574 -17.651 118.652 1.00 80.69 86 GLY A C 1
ATOM 678 O O . GLY A 1 86 ? -95.895 -18.617 118.325 1.00 80.69 86 GLY A O 1
ATOM 679 N N . PHE A 1 87 ? -96.970 -16.720 117.781 1.00 82.19 87 PHE A N 1
ATOM 680 C CA . PHE A 1 87 ? -96.690 -16.793 116.347 1.00 82.19 87 PHE A CA 1
ATOM 681 C C . PHE A 1 87 ? -95.188 -16.783 116.021 1.00 82.19 87 PHE A C 1
ATOM 683 O O . PHE A 1 87 ? -94.735 -17.591 115.214 1.00 82.19 87 PHE A O 1
ATOM 690 N N . VAL A 1 88 ? -94.404 -15.912 116.669 1.00 82.38 88 VAL A N 1
ATOM 691 C CA . VAL A 1 88 ? -92.939 -15.882 116.507 1.00 82.38 88 VAL A CA 1
ATOM 692 C C . VAL A 1 88 ? -92.330 -17.220 116.914 1.00 82.38 88 VAL A C 1
ATOM 694 O O . VAL A 1 88 ? -91.533 -17.767 116.164 1.00 82.38 88 VAL A O 1
ATOM 697 N N . SER A 1 89 ? -92.751 -17.793 118.044 1.00 82.44 89 SER A N 1
ATOM 698 C CA . SER A 1 89 ? -92.242 -19.091 118.497 1.00 82.44 89 SER A CA 1
ATOM 699 C C . SER A 1 89 ? -92.607 -20.235 117.542 1.00 82.44 89 SER A C 1
ATOM 701 O O . SER A 1 89 ? -91.774 -21.104 117.279 1.00 82.44 89 SER A O 1
ATOM 703 N N . ASP A 1 90 ? -93.819 -20.230 116.981 1.00 81.62 90 ASP A N 1
ATOM 704 C CA . ASP A 1 90 ? -94.229 -21.217 115.980 1.00 81.62 90 ASP A CA 1
ATOM 705 C C . ASP A 1 90 ? -93.432 -21.071 114.672 1.00 81.62 90 ASP A C 1
ATOM 707 O O . ASP A 1 90 ? -93.025 -22.085 114.098 1.00 81.62 90 ASP A O 1
ATOM 711 N N . LYS A 1 91 ? -93.144 -19.836 114.232 1.00 82.75 91 LYS A N 1
ATOM 712 C CA . LYS A 1 91 ? -92.323 -19.563 113.041 1.00 82.75 91 LYS A CA 1
ATOM 713 C C . LYS A 1 91 ? -90.844 -19.862 113.244 1.00 82.75 91 LYS A C 1
ATOM 715 O O . LYS A 1 91 ? -90.227 -20.427 112.347 1.00 82.75 91 LYS A O 1
ATOM 720 N N . GLU A 1 92 ? -90.281 -19.571 114.413 1.00 80.94 92 GLU A N 1
ATOM 721 C CA . GLU A 1 92 ? -88.921 -19.989 114.767 1.00 80.94 92 GLU A CA 1
ATOM 722 C C . GLU A 1 92 ? -88.794 -21.515 114.731 1.00 80.94 92 GLU A C 1
ATOM 724 O O . GLU A 1 92 ? -87.834 -22.037 114.168 1.00 80.94 92 GLU A O 1
ATOM 729 N N . ARG A 1 93 ? -89.799 -22.246 115.233 1.00 82.31 93 ARG A N 1
ATOM 730 C CA . ARG A 1 93 ? -89.825 -23.713 115.156 1.00 82.31 93 ARG A CA 1
ATOM 731 C C . ARG A 1 93 ? -89.956 -24.223 113.718 1.00 82.31 93 ARG A C 1
ATOM 733 O O . ARG A 1 93 ? -89.334 -25.225 113.380 1.00 82.31 93 ARG A O 1
ATOM 740 N N . GLU A 1 94 ? -90.751 -23.563 112.878 1.00 81.38 94 GLU A N 1
ATOM 741 C CA . GLU A 1 94 ? -90.887 -23.906 111.456 1.00 81.38 94 GLU A CA 1
ATOM 742 C C . GLU A 1 94 ? -89.570 -23.684 110.696 1.00 81.38 94 GLU A C 1
ATOM 744 O O . GLU A 1 94 ? -89.102 -24.588 110.005 1.00 81.38 94 GLU A O 1
ATOM 749 N N . ILE A 1 95 ? -88.924 -22.529 110.888 1.00 79.06 95 ILE A N 1
ATOM 750 C CA . ILE A 1 95 ? -87.608 -22.223 110.309 1.00 79.06 95 ILE A CA 1
ATOM 751 C C . ILE A 1 95 ?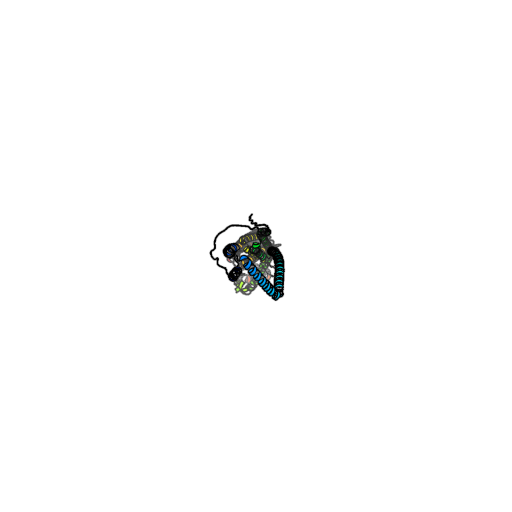 -86.572 -23.233 110.800 1.00 79.06 95 ILE A C 1
ATOM 753 O O . ILE A 1 95 ? -85.795 -23.746 109.999 1.00 79.06 95 ILE A O 1
ATOM 757 N N . GLN A 1 96 ? -86.581 -23.570 112.090 1.00 79.31 96 GLN A N 1
ATOM 758 C CA . GLN A 1 96 ? -85.647 -24.539 112.645 1.00 79.31 96 GLN A CA 1
ATOM 759 C C . GLN A 1 96 ? -85.865 -25.944 112.073 1.00 79.31 96 GLN A C 1
ATOM 761 O O . GLN A 1 96 ? -84.894 -26.590 111.703 1.00 79.31 96 GLN A O 1
ATOM 766 N N . ALA A 1 97 ? -87.111 -26.380 111.871 1.00 79.19 97 ALA A N 1
ATOM 767 C CA . ALA A 1 97 ? -87.404 -27.656 111.216 1.00 79.19 97 ALA A CA 1
ATOM 768 C C . ALA A 1 97 ? -86.945 -27.694 109.744 1.00 79.19 97 ALA A C 1
ATOM 770 O O . ALA A 1 97 ? -86.448 -28.717 109.273 1.00 79.19 97 ALA A O 1
ATOM 771 N N . VAL A 1 98 ? -87.089 -26.587 109.007 1.00 75.56 98 VAL A N 1
ATOM 772 C CA . VAL A 1 98 ? -86.609 -26.478 107.618 1.00 75.56 98 VAL A CA 1
ATOM 773 C C . VAL A 1 98 ? -85.079 -26.443 107.565 1.00 75.56 98 VAL A C 1
ATOM 775 O O . VAL A 1 98 ? -84.481 -27.129 106.735 1.00 75.56 98 VAL A O 1
ATOM 778 N N . CYS A 1 99 ? -84.439 -25.698 108.467 1.00 70.81 99 CYS A N 1
ATOM 779 C CA . CYS A 1 99 ? -82.986 -25.649 108.597 1.00 70.81 99 CYS A CA 1
ATOM 780 C C . CYS A 1 99 ? -82.412 -27.011 109.000 1.00 70.81 99 CYS A C 1
ATOM 782 O O . CYS A 1 99 ? -81.479 -27.469 108.354 1.00 70.81 99 CYS A O 1
ATOM 784 N N . ASP A 1 100 ? -82.988 -27.704 109.981 1.00 75.38 100 ASP A N 1
ATOM 785 C CA . ASP A 1 100 ? -82.516 -29.023 110.413 1.00 75.38 100 ASP A CA 1
ATOM 786 C C . ASP A 1 100 ? -82.641 -30.060 109.280 1.00 75.38 100 ASP A C 1
ATOM 788 O O . ASP A 1 100 ? -81.716 -30.842 109.047 1.00 75.38 100 ASP A O 1
ATOM 792 N N . ASN A 1 101 ? -83.725 -30.011 108.495 1.00 76.31 101 ASN A N 1
ATOM 793 C CA . ASN A 1 101 ? -83.915 -30.908 107.352 1.00 76.31 101 ASN A CA 1
ATOM 794 C C . ASN A 1 101 ? -82.967 -30.614 106.172 1.00 76.31 101 ASN A C 1
ATOM 796 O O . ASN A 1 101 ? -82.522 -31.556 105.521 1.00 76.31 101 ASN A O 1
ATOM 800 N N . ASN A 1 102 ? -82.615 -29.346 105.912 1.00 72.19 102 ASN A N 1
ATOM 801 C CA . ASN A 1 102 ? -81.881 -28.938 104.700 1.00 72.19 102 ASN A CA 1
ATOM 802 C C . ASN A 1 102 ? -80.474 -28.346 104.950 1.00 72.19 102 ASN A C 1
ATOM 804 O O . ASN A 1 102 ? -79.815 -27.903 104.005 1.00 72.19 102 ASN A O 1
ATOM 808 N N . HIS A 1 103 ? -79.968 -28.330 106.190 1.00 77.19 103 HIS A N 1
ATOM 809 C CA . HIS A 1 103 ? -78.653 -27.756 106.522 1.00 77.19 103 HIS A CA 1
ATOM 810 C C . HIS A 1 103 ? -77.494 -28.388 105.735 1.00 77.19 103 HIS A C 1
ATOM 812 O O . HIS A 1 103 ? -76.589 -27.672 105.310 1.00 77.19 103 HIS A O 1
ATOM 818 N N . GLN A 1 104 ? -77.520 -29.705 105.495 1.00 77.50 104 GLN A N 1
ATOM 819 C CA . GLN A 1 104 ? -76.471 -30.381 104.721 1.00 77.50 104 GLN A CA 1
ATOM 820 C C . GLN A 1 104 ? -76.428 -29.894 103.270 1.00 77.50 104 GLN A C 1
ATOM 822 O O . GLN A 1 104 ? -75.347 -29.612 102.749 1.00 77.50 104 GLN A O 1
ATOM 827 N N . ASP A 1 105 ? -77.586 -29.715 102.636 1.00 78.25 105 ASP A N 1
ATOM 828 C CA . ASP A 1 105 ? -77.666 -29.239 101.255 1.00 78.25 105 ASP A CA 1
ATOM 829 C C . ASP A 1 105 ? -77.233 -27.774 101.138 1.00 78.25 105 ASP A C 1
ATOM 831 O O . ASP A 1 105 ? -76.516 -27.414 100.197 1.00 78.25 105 ASP A O 1
ATOM 835 N N . PHE A 1 106 ? -77.579 -26.943 102.126 1.00 80.00 106 PHE A N 1
ATOM 836 C CA . PHE A 1 106 ? -77.130 -25.553 102.200 1.00 80.00 106 PHE A CA 1
ATOM 837 C C . PHE A 1 106 ? -75.609 -25.455 102.369 1.00 80.00 106 PHE A C 1
ATOM 839 O O . PHE A 1 106 ? -74.949 -24.763 101.593 1.00 80.00 106 PHE A O 1
ATOM 846 N N . VAL A 1 107 ? -75.030 -26.207 103.312 1.00 81.69 107 VAL A N 1
ATOM 847 C CA . VAL A 1 107 ? -73.572 -26.258 103.517 1.00 81.69 107 VAL A CA 1
ATOM 848 C C . VAL A 1 107 ? -72.866 -26.760 102.256 1.00 81.69 107 VAL A C 1
ATOM 850 O O . VAL A 1 107 ? -71.877 -26.161 101.835 1.00 81.69 107 VAL A O 1
ATOM 853 N N . SER A 1 108 ? -73.405 -27.784 101.586 1.00 82.12 108 SER A N 1
ATOM 854 C CA . SER A 1 108 ? -72.836 -28.287 100.327 1.00 82.12 108 SER A CA 1
ATOM 855 C C . SER A 1 108 ? -72.893 -27.258 99.188 1.00 82.12 108 SER A C 1
ATOM 857 O O . SER A 1 108 ? -71.997 -27.201 98.347 1.00 82.12 108 SER A O 1
ATOM 859 N N . SER A 1 109 ? -73.931 -26.420 99.149 1.00 84.69 109 SER A N 1
ATOM 860 C CA . SER A 1 109 ? -74.099 -25.381 98.128 1.00 84.69 109 SER A CA 1
ATOM 861 C C . SER A 1 109 ? -73.170 -24.192 98.373 1.00 84.69 109 SER A C 1
ATOM 863 O O . SER A 1 109 ? -72.585 -23.661 97.427 1.00 84.69 109 SER A O 1
ATOM 865 N N . VAL A 1 110 ? -72.966 -23.819 99.640 1.00 84.81 110 VAL A N 1
ATOM 866 C CA . VAL A 1 110 ? -71.967 -22.817 100.039 1.00 84.81 110 VAL A CA 1
ATOM 867 C C . VAL A 1 110 ? -70.553 -23.313 99.727 1.00 84.81 110 VAL A C 1
ATOM 869 O O . VAL A 1 110 ? -69.759 -22.557 99.171 1.00 84.81 110 VAL A O 1
ATOM 872 N N . ASP A 1 111 ? -70.247 -24.587 99.987 1.00 84.56 111 ASP A N 1
ATOM 873 C CA . ASP A 1 111 ? -68.944 -25.175 99.654 1.00 84.56 111 ASP A CA 1
ATOM 874 C C . ASP A 1 111 ? -68.683 -25.205 98.136 1.00 84.56 111 ASP A C 1
ATOM 876 O O . ASP A 1 111 ? -67.598 -24.842 97.673 1.00 84.56 111 ASP A O 1
ATOM 880 N N . LYS A 1 112 ? -69.708 -25.515 97.328 1.00 86.50 112 LYS A N 1
ATOM 881 C CA . LYS A 1 112 ? -69.640 -25.405 95.859 1.00 86.50 112 LYS A CA 1
ATOM 882 C C . LYS A 1 112 ? -69.396 -23.965 95.398 1.00 86.50 112 LYS A C 1
ATOM 884 O O . LYS A 1 112 ? -68.575 -23.749 94.509 1.00 86.50 112 LYS A O 1
ATOM 889 N N . LEU A 1 113 ? -70.059 -22.973 95.996 1.00 86.12 113 LEU A N 1
ATOM 890 C CA . LEU A 1 113 ? -69.834 -21.554 95.685 1.00 86.12 113 LEU A CA 1
ATOM 891 C C . LEU A 1 113 ? -68.417 -21.100 96.058 1.00 86.12 113 LEU A C 1
ATOM 893 O O . LEU A 1 113 ? -67.797 -20.347 95.304 1.00 86.12 113 LEU A O 1
ATOM 897 N N . LEU A 1 114 ? -67.874 -21.585 97.177 1.00 86.75 114 LEU A N 1
ATOM 898 C CA . LEU A 1 114 ? -66.488 -21.328 97.569 1.00 86.75 114 LEU A CA 1
ATOM 899 C C . LEU A 1 114 ? -65.494 -21.973 96.595 1.00 86.75 114 LEU A C 1
ATOM 901 O O . LEU A 1 114 ? -64.536 -21.312 96.193 1.00 86.75 114 LEU A O 1
ATOM 905 N N . HIS A 1 115 ? -65.754 -23.201 96.140 1.00 87.19 115 HIS A N 1
ATOM 906 C CA . HIS A 1 115 ? -64.954 -23.857 95.103 1.00 87.19 115 HIS A CA 1
ATOM 907 C C . HIS A 1 115 ? -65.002 -23.105 93.768 1.00 87.19 115 HIS A C 1
ATOM 909 O O . HIS A 1 115 ? -63.960 -22.888 93.151 1.00 87.19 115 HIS A O 1
ATOM 915 N N . VAL A 1 116 ? -66.178 -22.640 93.335 1.00 90.31 116 VAL A N 1
ATOM 916 C CA . VAL A 1 116 ? -66.320 -21.821 92.118 1.00 90.31 116 VAL A CA 1
ATOM 917 C C . VAL A 1 116 ? -65.585 -20.491 92.268 1.00 90.31 116 VAL A C 1
ATOM 919 O O . VAL A 1 116 ? -64.879 -20.077 91.349 1.00 90.31 116 VAL A O 1
ATOM 922 N N . ARG A 1 117 ? -65.676 -19.833 93.431 1.00 87.38 117 ARG A N 1
ATOM 923 C CA . ARG A 1 117 ? -64.923 -18.605 93.719 1.00 87.38 117 ARG A CA 1
ATOM 924 C C . ARG A 1 117 ? -63.418 -18.851 93.657 1.00 87.38 117 ARG A C 1
ATOM 926 O O . ARG A 1 117 ? -62.711 -18.065 93.033 1.00 87.38 117 ARG A O 1
ATOM 933 N N . HIS A 1 118 ? -62.931 -19.933 94.261 1.00 87.88 118 HIS A N 1
ATOM 934 C CA . HIS A 1 118 ? -61.517 -20.297 94.210 1.00 87.88 118 HIS A CA 1
ATOM 935 C C . HIS A 1 118 ? -61.063 -20.605 92.774 1.00 87.88 118 HIS A C 1
ATOM 937 O O . HIS A 1 118 ? -60.047 -20.078 92.329 1.00 87.88 118 HIS A O 1
ATOM 943 N N . GLY A 1 119 ? -61.858 -21.360 92.009 1.00 89.31 119 GLY A N 1
ATOM 944 C CA . GLY A 1 119 ? -61.605 -21.622 90.590 1.00 89.31 119 GLY A CA 1
ATOM 945 C C . GLY A 1 119 ? -61.607 -20.352 89.734 1.00 89.31 119 GLY A C 1
ATOM 946 O O . GLY A 1 119 ? -60.776 -20.213 88.844 1.00 89.31 119 GLY A O 1
ATOM 947 N N . THR A 1 120 ? -62.479 -19.389 90.039 1.00 88.81 120 THR A N 1
ATOM 948 C CA . THR A 1 120 ? -62.544 -18.092 89.343 1.00 88.81 120 THR A CA 1
ATOM 949 C C . THR A 1 120 ? -61.331 -17.220 89.664 1.00 88.81 120 THR A C 1
ATOM 951 O O . THR A 1 120 ? -60.789 -16.579 88.767 1.00 88.81 120 THR A O 1
ATOM 954 N N . LEU A 1 121 ? -60.873 -17.214 90.921 1.00 89.12 121 LEU A N 1
ATOM 955 C CA . LEU A 1 121 ? -59.645 -16.520 91.320 1.00 89.12 121 LEU A CA 1
ATOM 956 C C . LEU A 1 121 ? -58.419 -17.144 90.647 1.00 89.12 121 LEU A C 1
ATOM 958 O O . LEU A 1 121 ? -57.656 -16.430 90.009 1.00 89.12 121 LEU A O 1
ATOM 962 N N . SER A 1 122 ? -58.296 -18.473 90.679 1.00 89.62 122 SER A N 1
ATOM 963 C CA . SER A 1 122 ? -57.212 -19.180 89.992 1.00 89.62 122 SER A CA 1
ATOM 964 C C . SER A 1 122 ? -57.229 -18.940 88.479 1.00 89.62 122 SER A C 1
ATOM 966 O O . SER A 1 122 ? -56.179 -18.731 87.877 1.00 89.62 122 SER A O 1
ATOM 968 N N . LEU A 1 123 ? -58.410 -18.920 87.849 1.00 90.75 123 LEU A N 1
ATOM 969 C CA . LEU A 1 123 ? -58.540 -18.600 86.429 1.00 90.75 123 LEU A CA 1
ATOM 970 C C . LEU A 1 123 ? -58.123 -17.154 86.136 1.00 90.75 123 LEU A C 1
ATOM 972 O O . LEU A 1 123 ? -57.445 -16.917 85.142 1.00 90.75 123 LEU A O 1
ATOM 976 N N . LYS A 1 124 ? -58.499 -16.197 86.993 1.00 91.75 124 LYS A N 1
ATOM 977 C CA . LYS A 1 124 ? -58.084 -14.796 86.865 1.00 91.75 124 LYS A CA 1
ATOM 978 C C . LYS A 1 124 ? -56.563 -14.662 86.931 1.00 91.75 124 LYS A C 1
ATOM 980 O O . LYS A 1 124 ? -55.997 -13.997 86.068 1.00 91.75 124 LYS A O 1
ATOM 985 N N . ASP A 1 125 ? -55.921 -15.309 87.899 1.00 92.50 125 ASP A N 1
ATOM 986 C CA . ASP A 1 125 ? -54.462 -15.274 88.045 1.00 92.50 125 ASP A CA 1
ATOM 987 C C . ASP A 1 125 ? -53.784 -15.876 86.808 1.00 92.50 125 ASP A C 1
ATOM 989 O O . ASP A 1 125 ? -52.895 -15.269 86.219 1.00 92.50 125 ASP A O 1
ATOM 993 N N . ARG A 1 126 ? -54.306 -17.002 86.313 1.00 93.06 126 ARG A N 1
ATOM 994 C CA . ARG A 1 126 ? -53.790 -17.684 85.119 1.00 93.06 126 ARG A CA 1
ATOM 995 C C . ARG A 1 126 ? -54.015 -16.905 83.822 1.00 93.06 126 ARG A C 1
ATOM 997 O O . ARG A 1 126 ? -53.205 -16.999 82.907 1.00 93.06 126 ARG A O 1
ATOM 1004 N N . ILE A 1 127 ? -55.095 -16.125 83.727 1.00 93.00 127 ILE A N 1
ATOM 1005 C CA . ILE A 1 127 ? -55.315 -15.166 82.632 1.00 93.00 127 ILE A CA 1
ATOM 1006 C C . ILE A 1 127 ? -54.318 -14.005 82.733 1.00 93.00 127 ILE A C 1
ATOM 1008 O O . ILE A 1 127 ? -53.826 -13.549 81.703 1.00 93.00 127 ILE A O 1
ATOM 1012 N N . GLY A 1 128 ? -54.013 -13.542 83.949 1.00 93.69 128 GLY A N 1
ATOM 1013 C CA . GLY A 1 128 ? -52.985 -12.532 84.202 1.00 93.69 128 GLY A CA 1
ATOM 1014 C C . GLY A 1 128 ? -51.608 -12.992 83.728 1.00 93.69 128 GLY A C 1
ATOM 1015 O O . GLY A 1 128 ? -51.009 -12.324 82.887 1.00 93.69 128 GLY A O 1
ATOM 1016 N N . GLU A 1 129 ? -51.172 -14.170 84.181 1.00 93.94 129 GLU A N 1
ATOM 1017 C CA . GLU A 1 129 ? -49.919 -14.811 83.755 1.00 93.94 129 GLU A CA 1
ATOM 1018 C C . GLU A 1 129 ? -49.876 -15.006 82.234 1.00 93.94 129 GLU A C 1
ATOM 1020 O O . GLU A 1 129 ? -48.926 -14.589 81.577 1.00 93.94 129 GLU A O 1
ATOM 1025 N N . LEU A 1 130 ? -50.942 -15.555 81.637 1.00 93.44 130 LEU A N 1
ATOM 1026 C CA . LEU A 1 130 ? -51.001 -15.757 80.189 1.00 93.44 130 LEU A CA 1
ATOM 1027 C C . LEU A 1 130 ? -50.919 -14.431 79.420 1.00 93.44 130 LEU A C 1
ATOM 1029 O O . LEU A 1 130 ? -50.293 -14.368 78.366 1.00 93.44 130 LEU A O 1
ATOM 1033 N N . ASN A 1 131 ? -51.556 -13.367 79.911 1.00 93.25 131 ASN A N 1
ATOM 1034 C CA . ASN A 1 131 ? -51.476 -12.056 79.278 1.00 93.25 131 ASN A CA 1
ATOM 1035 C C . ASN A 1 131 ? -50.059 -11.471 79.373 1.00 93.25 131 ASN A C 1
ATOM 1037 O O . ASN A 1 131 ? -49.578 -10.923 78.381 1.00 93.25 131 ASN A O 1
ATOM 1041 N N . GLU A 1 132 ? -49.381 -11.606 80.515 1.00 93.69 132 GLU A N 1
ATOM 1042 C CA . GLU A 1 132 ? -47.972 -11.212 80.645 1.00 93.69 132 GLU A CA 1
ATOM 1043 C C . GLU A 1 132 ? -47.078 -12.009 79.688 1.00 93.69 132 GLU A C 1
ATOM 1045 O O . GLU A 1 132 ? -46.298 -11.408 78.946 1.00 93.69 132 GLU A O 1
ATOM 1050 N N . ASP A 1 133 ? -47.260 -13.328 79.600 1.00 93.50 133 ASP A N 1
ATOM 1051 C CA . ASP A 1 133 ? -46.517 -14.196 78.682 1.00 93.50 133 ASP A CA 1
ATOM 1052 C C . ASP A 1 133 ? -46.768 -13.836 77.210 1.00 93.50 133 ASP A C 1
ATOM 1054 O O . ASP A 1 133 ? -45.834 -13.758 76.405 1.00 93.50 133 ASP A O 1
ATOM 1058 N N . VAL A 1 134 ? -48.022 -13.567 76.834 1.00 93.62 134 VAL A N 1
ATOM 1059 C CA . VAL A 1 134 ? -48.391 -13.156 75.471 1.00 93.62 134 VAL A CA 1
ATOM 1060 C C . VAL A 1 134 ? -47.818 -11.779 75.143 1.00 93.62 134 VAL A C 1
ATOM 1062 O O . VAL A 1 134 ? -47.321 -11.576 74.032 1.00 93.62 134 VAL A O 1
ATOM 1065 N N . GLN A 1 135 ? -47.834 -10.833 76.083 1.00 93.44 135 GLN A N 1
ATOM 1066 C CA . GLN A 1 135 ? -47.236 -9.513 75.883 1.00 93.44 135 GLN A CA 1
ATOM 1067 C C . GLN A 1 135 ? -45.710 -9.595 75.780 1.00 93.44 135 GLN A C 1
ATOM 1069 O O . GLN A 1 135 ? -45.137 -9.009 74.859 1.00 93.44 135 GLN A O 1
ATOM 1074 N N . ALA A 1 136 ? -45.049 -10.359 76.651 1.00 92.75 136 ALA A N 1
ATOM 1075 C CA . ALA A 1 136 ? -43.607 -10.584 76.603 1.00 92.75 136 ALA A CA 1
ATOM 1076 C C . ALA A 1 136 ? -43.195 -11.287 75.298 1.00 92.75 136 ALA A C 1
ATOM 1078 O O . ALA A 1 136 ? -42.269 -10.846 74.605 1.00 92.75 136 ALA A O 1
ATOM 1079 N N . GLY A 1 137 ? -43.934 -12.326 74.899 1.00 92.81 137 GLY A N 1
ATOM 1080 C CA . GLY A 1 137 ? -43.764 -13.019 73.625 1.00 92.81 137 GLY A CA 1
ATOM 1081 C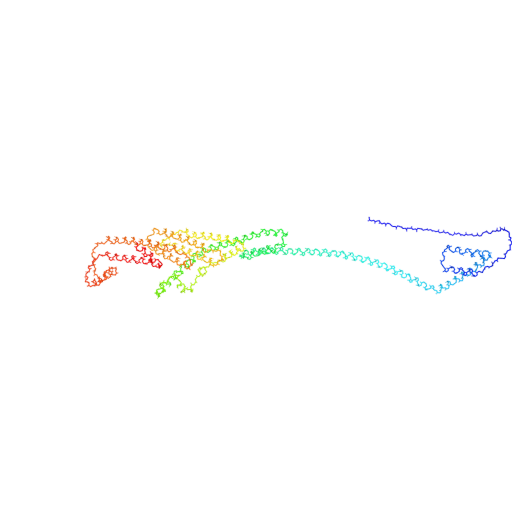 C . GLY A 1 137 ? -43.987 -12.097 72.423 1.00 92.81 137 GLY A C 1
ATOM 1082 O O . GLY A 1 137 ? -43.177 -12.088 71.495 1.00 92.81 137 GLY A O 1
ATOM 1083 N N . GLY A 1 138 ? -45.025 -11.257 72.460 1.00 93.38 138 GLY A N 1
ATOM 1084 C CA . GLY A 1 138 ? -45.342 -10.274 71.423 1.00 93.38 138 GLY A CA 1
ATOM 1085 C C . GLY A 1 138 ? -44.285 -9.174 71.285 1.00 93.38 138 GLY A C 1
ATOM 1086 O O . GLY A 1 138 ? -43.888 -8.838 70.167 1.00 93.38 138 GLY A O 1
ATOM 1087 N N . GLN A 1 139 ? -43.764 -8.654 72.399 1.00 92.25 139 GLN A N 1
ATOM 1088 C CA . GLN A 1 139 ? -42.675 -7.672 72.402 1.00 92.25 139 GLN A CA 1
ATOM 1089 C C . GLN A 1 139 ? -41.365 -8.277 71.877 1.00 92.25 139 GLN A C 1
ATOM 1091 O O . GLN A 1 139 ? -40.701 -7.668 71.034 1.00 92.25 139 GLN A O 1
ATOM 1096 N N . SER A 1 140 ? -41.021 -9.496 72.308 1.00 93.38 140 SER A N 1
ATOM 1097 C CA . SER A 1 140 ? -39.849 -10.242 71.825 1.00 93.38 140 SER A CA 1
ATOM 1098 C C . SER A 1 140 ? -39.954 -10.588 70.334 1.00 93.38 140 SER A C 1
ATOM 1100 O O . SER A 1 140 ? -38.990 -10.454 69.577 1.00 93.38 140 SER A O 1
ATOM 1102 N N . LEU A 1 141 ? -41.144 -10.968 69.862 1.00 93.62 141 LEU A N 1
ATOM 1103 C CA . LEU A 1 141 ? -41.397 -11.209 68.442 1.00 93.62 141 LEU A CA 1
ATOM 1104 C C . LEU A 1 141 ? -41.309 -9.913 67.628 1.00 93.62 141 LEU A C 1
ATOM 1106 O O . LEU A 1 141 ? -40.728 -9.901 66.543 1.00 93.62 141 LEU A O 1
ATOM 1110 N N . GLY A 1 142 ? -41.843 -8.809 68.154 1.00 93.56 142 GLY A N 1
ATOM 1111 C CA . GLY A 1 142 ? -41.752 -7.490 67.534 1.00 93.56 142 GLY A CA 1
ATOM 1112 C C . GLY A 1 142 ? -40.308 -7.003 67.396 1.00 93.56 142 GLY A C 1
ATOM 1113 O O . GLY A 1 142 ? -39.931 -6.498 66.335 1.00 93.56 142 GLY A O 1
ATOM 1114 N N . SER A 1 143 ? -39.476 -7.195 68.425 1.00 93.12 143 SER A N 1
ATOM 1115 C CA . SER A 1 143 ? -38.053 -6.843 68.371 1.00 93.12 143 SER A CA 1
ATOM 1116 C C . SER A 1 143 ? -37.295 -7.707 67.357 1.00 93.12 143 SER A C 1
ATOM 1118 O O . SER A 1 143 ? -36.608 -7.156 66.495 1.00 93.12 143 SER A O 1
ATOM 1120 N N . LYS A 1 144 ? -37.509 -9.032 67.356 1.00 93.31 144 LYS A N 1
ATOM 1121 C CA . LYS A 1 144 ? -36.939 -9.951 66.353 1.00 93.31 144 LYS A CA 1
ATOM 1122 C C . LYS A 1 144 ? -37.389 -9.621 64.930 1.00 93.31 144 LYS A C 1
ATOM 1124 O O . LYS A 1 144 ? -36.578 -9.668 64.011 1.00 93.31 144 LYS A O 1
ATOM 1129 N N . LYS A 1 145 ? -38.651 -9.226 64.725 1.00 94.38 145 LYS A N 1
ATOM 1130 C CA . LYS A 1 145 ? -39.152 -8.791 63.411 1.00 94.38 145 LYS A CA 1
ATOM 1131 C C . LYS A 1 145 ? -38.457 -7.516 62.929 1.00 94.38 145 LYS A C 1
ATOM 1133 O O . LYS A 1 145 ? -38.108 -7.442 61.753 1.00 94.38 145 LYS A O 1
ATOM 1138 N N . ARG A 1 146 ? -38.234 -6.528 63.807 1.00 93.56 146 ARG A N 1
ATOM 1139 C CA . ARG A 1 146 ? -37.458 -5.325 63.449 1.00 93.56 146 ARG A CA 1
ATOM 1140 C C . ARG A 1 146 ? -36.022 -5.678 63.081 1.00 93.56 146 ARG A C 1
ATOM 1142 O O . ARG A 1 146 ? -35.553 -5.224 62.046 1.00 93.56 146 ARG A O 1
ATOM 1149 N N . GLN A 1 147 ? -35.365 -6.526 63.873 1.00 93.81 147 GLN A N 1
ATOM 1150 C CA . GLN A 1 147 ? -34.017 -7.006 63.558 1.00 93.81 147 GLN A CA 1
ATOM 1151 C C . GLN A 1 147 ? -33.979 -7.700 62.193 1.00 93.81 147 GLN A C 1
ATOM 1153 O O . GLN A 1 147 ? -33.133 -7.363 61.377 1.00 93.81 147 GLN A O 1
ATOM 1158 N N . LEU A 1 148 ? -34.940 -8.583 61.897 1.00 93.88 148 LEU A N 1
ATOM 1159 C CA . LEU A 1 148 ? -35.030 -9.263 60.603 1.00 93.88 148 LEU A CA 1
ATOM 1160 C C . LEU A 1 148 ? -35.209 -8.285 59.431 1.00 93.88 148 LEU A C 1
ATOM 1162 O O . LEU A 1 148 ? -34.616 -8.491 58.375 1.00 93.88 148 LEU A O 1
ATOM 1166 N N . LEU A 1 149 ? -36.023 -7.238 59.594 1.00 94.75 149 LEU A N 1
ATOM 1167 C CA . LEU A 1 149 ? -36.204 -6.207 58.567 1.00 94.75 149 LEU A CA 1
ATOM 1168 C C . LEU A 1 149 ? -34.915 -5.418 58.324 1.00 94.75 149 LEU A C 1
ATOM 1170 O O . LEU A 1 149 ? -34.541 -5.231 57.169 1.00 94.75 149 LEU A O 1
ATOM 1174 N N . GLU A 1 150 ? -34.214 -5.021 59.386 1.00 94.50 150 GLU A N 1
ATOM 1175 C CA . GLU A 1 150 ? -32.905 -4.369 59.271 1.00 94.50 150 GLU A CA 1
ATOM 1176 C C . GLU A 1 150 ? -31.882 -5.293 58.602 1.00 94.50 150 GLU A C 1
ATOM 1178 O O . GLU A 1 150 ? -31.207 -4.883 57.662 1.00 94.50 150 GLU A O 1
ATOM 1183 N N . THR A 1 151 ? -31.817 -6.572 58.989 1.00 94.25 151 THR A N 1
ATOM 1184 C CA . THR A 1 151 ? -30.909 -7.534 58.345 1.00 94.25 151 THR A CA 1
ATOM 1185 C C . THR A 1 151 ? -31.246 -7.725 56.866 1.00 94.25 151 THR A C 1
ATOM 1187 O O . THR A 1 151 ? -30.340 -7.782 56.044 1.00 94.25 151 THR A O 1
ATOM 1190 N N . ARG A 1 152 ? -32.534 -7.768 56.495 1.00 94.56 152 ARG A N 1
ATOM 1191 C CA . ARG A 1 152 ? -32.960 -7.835 55.085 1.00 94.56 152 ARG A CA 1
ATOM 1192 C C . ARG A 1 152 ? -32.588 -6.581 54.304 1.00 94.56 152 ARG A C 1
ATOM 1194 O O . ARG A 1 152 ? -32.182 -6.696 53.156 1.00 94.56 152 ARG A O 1
ATOM 1201 N N . ARG A 1 153 ? -32.711 -5.401 54.911 1.00 95.56 153 ARG A N 1
ATOM 1202 C CA . ARG A 1 153 ? -32.304 -4.138 54.290 1.00 95.56 153 ARG A CA 1
ATOM 1203 C C . ARG A 1 153 ? -30.796 -4.096 54.060 1.00 95.56 153 ARG A C 1
ATOM 1205 O O . ARG A 1 153 ? -30.359 -3.714 52.983 1.00 95.56 153 ARG A O 1
ATOM 1212 N N . VAL A 1 154 ? -30.012 -4.520 55.050 1.00 94.81 154 VAL A N 1
ATOM 1213 C CA . VAL A 1 154 ? -28.554 -4.634 54.917 1.00 94.81 154 VAL A CA 1
ATOM 1214 C C . VAL A 1 154 ? -28.188 -5.652 53.838 1.00 94.81 154 VAL A C 1
ATOM 1216 O O . VAL A 1 154 ? -27.346 -5.344 53.007 1.00 94.81 154 VAL A O 1
ATOM 1219 N N . ALA A 1 155 ? -28.842 -6.817 53.801 1.00 93.88 155 ALA A N 1
ATOM 1220 C CA . ALA A 1 155 ? -28.623 -7.815 52.755 1.00 93.88 155 ALA A CA 1
ATOM 1221 C C . ALA A 1 155 ? -28.922 -7.254 51.356 1.00 93.88 155 ALA A C 1
ATOM 1223 O O . ALA A 1 155 ? -28.083 -7.367 50.475 1.00 93.88 155 ALA A O 1
ATOM 1224 N N . HIS A 1 156 ? -30.047 -6.554 51.184 1.00 95.00 156 HIS A N 1
ATOM 1225 C CA . HIS A 1 156 ? -30.387 -5.920 49.910 1.00 95.00 156 HIS A CA 1
ATOM 1226 C C . HIS A 1 156 ? -29.354 -4.866 49.483 1.00 95.00 156 HIS A C 1
ATOM 1228 O O . HIS A 1 156 ? -28.903 -4.881 48.346 1.00 95.00 156 HIS A O 1
ATOM 1234 N N . ASN A 1 157 ? -28.899 -4.013 50.408 1.00 94.44 157 ASN A N 1
ATOM 1235 C CA . ASN A 1 157 ? -27.831 -3.051 50.121 1.00 94.44 157 ASN A CA 1
ATOM 1236 C C . ASN A 1 157 ? -26.504 -3.741 49.744 1.00 94.44 157 ASN A C 1
ATOM 1238 O O . ASN A 1 157 ? -25.727 -3.193 48.966 1.00 94.44 157 ASN A O 1
ATOM 1242 N N . ILE A 1 158 ? -26.211 -4.909 50.332 1.00 94.50 158 ILE A N 1
ATOM 1243 C CA . ILE A 1 158 ? -25.033 -5.714 49.984 1.00 94.50 158 ILE A CA 1
ATOM 1244 C C . ILE A 1 158 ? -25.185 -6.281 48.571 1.00 94.50 158 ILE A C 1
ATOM 1246 O O . ILE A 1 158 ? -24.232 -6.204 47.802 1.00 94.50 158 ILE A O 1
ATOM 1250 N N . ASP A 1 159 ? -26.359 -6.801 48.216 1.00 94.56 159 ASP A N 1
ATOM 1251 C CA . ASP A 1 159 ? -26.630 -7.323 46.874 1.00 94.56 159 ASP A CA 1
ATOM 1252 C C . ASP A 1 159 ? -26.476 -6.218 45.812 1.00 94.56 159 ASP A C 1
ATOM 1254 O O . ASP A 1 159 ? -25.727 -6.396 44.851 1.00 94.56 159 ASP A O 1
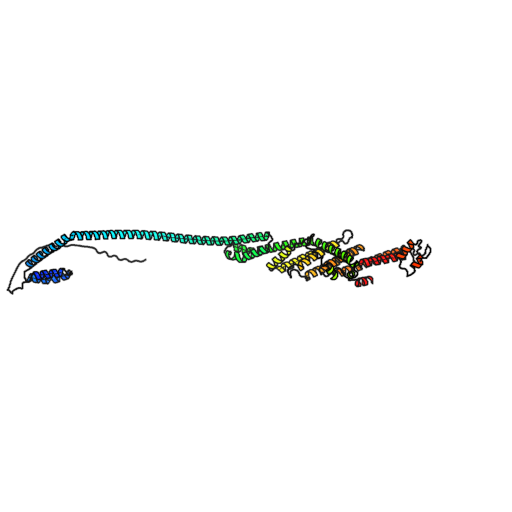ATOM 1258 N N . ASP A 1 160 ? -27.044 -5.029 46.045 1.00 90.56 160 ASP A N 1
ATOM 1259 C CA . ASP A 1 160 ? -26.883 -3.863 45.162 1.00 90.56 160 ASP A CA 1
ATOM 1260 C C . ASP A 1 160 ? -25.400 -3.441 45.030 1.00 90.56 160 ASP A C 1
ATOM 1262 O O . ASP A 1 160 ? -24.908 -3.096 43.947 1.00 90.56 160 ASP A O 1
ATOM 1266 N N . ALA A 1 161 ? -24.640 -3.490 46.130 1.00 90.31 161 ALA A N 1
ATOM 1267 C CA . ALA A 1 161 ? -23.204 -3.209 46.116 1.00 90.31 161 ALA A CA 1
ATOM 1268 C C . ALA A 1 161 ? -22.414 -4.264 45.318 1.00 90.31 161 ALA A C 1
ATOM 1270 O O . ALA A 1 161 ? -21.470 -3.927 44.603 1.00 90.31 161 ALA A O 1
ATOM 1271 N N . ILE A 1 162 ? -22.798 -5.538 45.401 1.00 92.56 162 ILE A N 1
ATOM 1272 C CA . ILE A 1 162 ? -22.187 -6.612 44.612 1.00 92.56 162 ILE A CA 1
ATOM 1273 C C . ILE A 1 162 ? -22.488 -6.409 43.125 1.00 92.56 162 ILE A C 1
ATOM 1275 O O . ILE A 1 162 ? -21.571 -6.503 42.308 1.00 92.56 162 ILE A O 1
ATOM 1279 N N . GLU A 1 163 ? -23.729 -6.088 42.757 1.00 90.00 163 GLU A N 1
ATOM 1280 C CA . GLU A 1 163 ? -24.117 -5.855 41.361 1.00 90.00 163 GLU A CA 1
ATOM 1281 C C . GLU A 1 163 ? -23.362 -4.672 40.740 1.00 90.00 163 GLU A C 1
ATOM 1283 O O . GLU A 1 163 ? -22.828 -4.777 39.628 1.00 90.00 163 GLU A O 1
ATOM 1288 N N . THR A 1 164 ? -23.250 -3.561 41.473 1.00 87.06 164 THR A N 1
ATOM 1289 C CA . THR A 1 164 ? -22.484 -2.383 41.033 1.00 87.06 164 THR A CA 1
ATOM 1290 C C . THR A 1 164 ? -20.991 -2.691 40.896 1.00 87.06 164 THR A C 1
ATOM 1292 O O . THR A 1 164 ? -20.396 -2.362 39.868 1.00 87.06 164 THR A O 1
ATOM 1295 N N . LEU A 1 165 ? -20.382 -3.401 41.853 1.00 88.69 165 LEU A N 1
ATOM 1296 C CA . LEU A 1 165 ? -18.983 -3.837 41.756 1.00 88.69 165 LEU A CA 1
ATOM 1297 C C . LEU A 1 165 ? -18.745 -4.777 40.569 1.00 88.69 165 LEU A C 1
ATOM 1299 O O . LEU A 1 165 ? -17.749 -4.629 39.860 1.00 88.69 165 LEU A O 1
ATOM 1303 N N . GLN A 1 166 ? -19.658 -5.711 40.303 1.00 90.38 166 GLN A N 1
ATOM 1304 C CA . GLN A 1 166 ? -19.569 -6.591 39.137 1.00 90.38 166 GLN A CA 1
ATOM 1305 C C . GLN A 1 166 ? -19.659 -5.810 37.821 1.00 90.38 166 GLN A C 1
ATOM 1307 O O . GLN A 1 166 ? -18.954 -6.141 36.868 1.00 90.38 166 GLN A O 1
ATOM 1312 N N . ALA A 1 167 ? -20.489 -4.765 37.748 1.00 87.56 167 ALA A N 1
ATOM 1313 C CA . ALA A 1 167 ? -20.535 -3.883 36.584 1.00 87.56 167 ALA A CA 1
ATOM 1314 C C . ALA A 1 167 ? -19.209 -3.127 36.388 1.00 87.56 167 ALA A C 1
ATOM 1316 O O . ALA A 1 167 ? -18.687 -3.099 35.273 1.00 87.56 167 ALA A O 1
ATOM 1317 N N . CYS A 1 168 ? -18.622 -2.594 37.465 1.00 88.25 168 CYS A N 1
ATOM 1318 C CA . CYS A 1 168 ? -17.310 -1.943 37.435 1.00 88.25 168 CYS A CA 1
ATOM 1319 C C . CYS A 1 168 ? -16.196 -2.895 36.967 1.00 88.25 168 CYS A C 1
ATOM 1321 O O . CYS A 1 168 ? -15.374 -2.516 36.134 1.00 88.25 168 CYS A O 1
ATOM 1323 N N . LEU A 1 169 ? -16.186 -4.140 37.454 1.00 89.56 169 LEU A N 1
ATOM 1324 C CA . LEU A 1 169 ? -15.214 -5.153 37.030 1.00 89.56 169 LEU A CA 1
ATOM 1325 C C . LEU A 1 169 ? -15.344 -5.481 35.541 1.00 89.56 169 LEU A C 1
ATOM 1327 O O . LEU A 1 169 ? -14.337 -5.503 34.842 1.00 89.56 169 LEU A O 1
ATOM 1331 N N . ARG A 1 170 ? -16.571 -5.632 35.020 1.00 89.12 170 ARG A N 1
ATOM 1332 C CA . ARG A 1 170 ? -16.785 -5.857 33.578 1.00 89.12 170 ARG A CA 1
ATOM 1333 C C . ARG A 1 170 ? -16.218 -4.725 32.718 1.00 89.12 170 ARG A C 1
ATOM 1335 O O . ARG A 1 170 ? -15.610 -4.999 31.688 1.00 89.12 170 ARG A O 1
ATOM 1342 N N . VAL A 1 171 ? -16.389 -3.469 33.136 1.00 89.94 171 VAL A N 1
ATOM 1343 C CA . VAL A 1 171 ? -15.815 -2.298 32.443 1.00 89.94 171 VAL A CA 1
ATOM 1344 C C . VAL A 1 171 ? -14.285 -2.386 32.398 1.00 89.94 171 VAL A C 1
ATOM 1346 O O . VAL A 1 171 ? -13.690 -2.181 31.340 1.00 89.94 171 VAL A O 1
ATOM 1349 N N . LEU A 1 172 ? -13.650 -2.740 33.519 1.00 88.88 172 LEU A N 1
ATOM 1350 C CA . LEU A 1 172 ? -12.194 -2.895 33.611 1.00 88.88 172 LEU A CA 1
ATOM 1351 C C . LEU A 1 172 ? -11.675 -4.079 32.782 1.00 88.88 172 LEU A C 1
ATOM 1353 O O . LEU A 1 172 ? -10.663 -3.948 32.096 1.00 88.88 172 LEU A O 1
ATOM 1357 N N . ASP A 1 173 ? -12.384 -5.207 32.781 1.00 90.88 173 ASP A N 1
ATOM 1358 C CA . ASP A 1 173 ? -12.029 -6.381 31.978 1.00 90.88 173 ASP A CA 1
ATOM 1359 C C . ASP A 1 173 ? -12.089 -6.078 30.477 1.00 90.88 173 ASP A C 1
ATOM 1361 O O . ASP A 1 173 ? -11.198 -6.472 29.721 1.00 90.88 173 ASP A O 1
ATOM 1365 N N . ILE A 1 174 ? -13.112 -5.340 30.030 1.00 89.50 174 ILE A N 1
ATOM 1366 C CA . ILE A 1 174 ? -13.226 -4.910 28.631 1.00 89.50 174 ILE A CA 1
ATOM 1367 C C . ILE A 1 174 ? -12.100 -3.936 28.276 1.00 89.50 174 ILE A C 1
ATOM 1369 O O . ILE A 1 174 ? -11.524 -4.060 27.197 1.00 89.50 174 ILE A O 1
ATOM 1373 N N . ALA A 1 175 ? -11.736 -3.014 29.169 1.00 89.25 175 ALA A N 1
ATOM 1374 C CA . ALA A 1 175 ? -10.616 -2.102 28.945 1.00 89.25 175 ALA A CA 1
ATOM 1375 C C . ALA A 1 175 ? -9.275 -2.840 28.818 1.00 89.25 175 ALA A C 1
ATOM 1377 O O . ALA A 1 175 ? -8.572 -2.653 27.826 1.00 89.25 175 ALA A O 1
ATOM 1378 N N . ASN A 1 176 ? -8.979 -3.767 29.733 1.00 91.06 176 ASN A N 1
ATOM 1379 C CA . ASN A 1 176 ? -7.799 -4.630 29.630 1.00 91.06 176 ASN A CA 1
ATOM 1380 C C . ASN A 1 176 ? -7.816 -5.443 28.330 1.00 91.06 176 ASN A C 1
ATOM 1382 O O . ASN A 1 176 ? -6.805 -5.566 27.637 1.00 91.06 176 ASN A O 1
ATOM 1386 N N . ARG A 1 177 ? -8.983 -5.971 27.943 1.00 92.94 177 ARG A N 1
ATOM 1387 C CA . ARG A 1 177 ? -9.138 -6.680 26.673 1.00 92.94 177 ARG A CA 1
ATOM 1388 C C . ARG A 1 177 ? -8.844 -5.770 25.480 1.00 92.94 177 ARG A C 1
ATOM 1390 O O . ARG A 1 177 ? -8.200 -6.232 24.542 1.00 92.94 177 ARG A O 1
ATOM 1397 N N . ILE A 1 178 ? -9.273 -4.509 25.490 1.00 92.50 178 ILE A N 1
ATOM 1398 C CA . ILE A 1 178 ? -8.954 -3.545 24.426 1.00 92.50 178 ILE A CA 1
ATOM 1399 C C . ILE A 1 178 ? -7.438 -3.381 24.302 1.00 92.50 178 ILE A C 1
ATOM 1401 O O . ILE A 1 178 ? -6.928 -3.510 23.192 1.00 92.50 178 ILE A O 1
ATOM 1405 N N . ASP A 1 179 ? -6.713 -3.210 25.407 1.00 90.44 179 ASP A N 1
ATOM 1406 C CA . ASP A 1 179 ? -5.249 -3.102 25.372 1.00 90.44 179 ASP A CA 1
ATOM 1407 C C . ASP A 1 179 ? -4.596 -4.367 24.781 1.00 90.44 179 ASP A C 1
ATOM 1409 O O . ASP A 1 179 ? -3.793 -4.268 23.851 1.00 90.44 179 ASP A O 1
ATOM 1413 N N . THR A 1 180 ? -5.032 -5.571 25.178 1.00 94.12 180 THR A N 1
ATOM 1414 C CA . THR A 1 180 ? -4.528 -6.825 24.569 1.00 94.12 180 THR A CA 1
ATOM 1415 C C . THR A 1 180 ? -4.873 -6.959 23.075 1.00 94.12 180 THR A C 1
ATOM 1417 O O . THR A 1 180 ? -4.123 -7.546 22.287 1.00 94.12 180 THR A O 1
ATOM 1420 N N . LEU A 1 181 ? -6.012 -6.411 22.635 1.00 92.81 181 LEU A N 1
ATOM 1421 C CA . LEU A 1 181 ? -6.399 -6.392 21.221 1.00 92.81 181 LEU A CA 1
ATOM 1422 C C . LEU A 1 181 ? -5.527 -5.425 20.412 1.00 92.81 181 LEU A C 1
ATOM 1424 O O . LEU A 1 181 ? -5.200 -5.726 19.262 1.00 92.81 181 LEU A O 1
ATOM 1428 N N . ILE A 1 182 ? -5.125 -4.302 21.009 1.00 91.38 182 ILE A N 1
ATOM 1429 C CA . ILE A 1 182 ? -4.187 -3.348 20.408 1.00 91.38 182 ILE A CA 1
ATOM 1430 C C . ILE A 1 182 ? -2.801 -3.992 20.271 1.00 91.38 182 ILE A C 1
ATOM 1432 O O . ILE A 1 182 ? -2.206 -3.920 19.196 1.00 91.38 182 ILE A O 1
ATOM 1436 N N . GLU A 1 183 ? -2.317 -4.679 21.308 1.00 91.56 183 GLU A N 1
ATOM 1437 C CA . GLU A 1 183 ? -1.032 -5.395 21.284 1.00 91.56 183 GLU A CA 1
ATOM 1438 C C . GLU A 1 183 ? -1.008 -6.532 20.256 1.00 91.56 183 GLU A C 1
ATOM 1440 O O . GLU A 1 183 ? -0.017 -6.727 19.553 1.00 91.56 183 GLU A O 1
ATOM 1445 N N . SER A 1 184 ? -2.125 -7.247 20.099 1.00 92.62 184 SER A N 1
ATOM 1446 C CA . SER A 1 184 ? -2.272 -8.308 19.093 1.00 92.62 184 SER A CA 1
ATOM 1447 C C . SER A 1 184 ? -2.581 -7.802 17.676 1.00 92.62 184 SER A C 1
ATOM 1449 O O . SER A 1 184 ? -2.900 -8.611 16.802 1.00 92.62 184 SER A O 1
ATOM 1451 N N . LYS A 1 185 ? -2.487 -6.484 17.430 1.00 90.25 185 LYS A N 1
ATOM 1452 C CA . LYS A 1 185 ? -2.718 -5.820 16.129 1.00 90.25 185 LYS A CA 1
ATOM 1453 C C . LYS A 1 185 ? -4.135 -5.998 15.562 1.00 90.25 185 LYS A C 1
ATOM 1455 O O . LYS A 1 185 ? -4.394 -5.795 14.374 1.00 90.25 185 LYS A O 1
ATOM 1460 N N . LYS A 1 186 ? -5.109 -6.349 16.407 1.00 92.31 186 LYS A N 1
ATOM 1461 C CA . LYS A 1 186 ? -6.521 -6.522 16.027 1.00 92.31 186 LYS A CA 1
ATOM 1462 C C . LYS A 1 186 ? -7.293 -5.214 16.188 1.00 92.31 186 LYS A C 1
ATOM 1464 O O . LYS A 1 186 ? -8.285 -5.142 16.914 1.00 92.31 186 LYS A O 1
ATOM 1469 N N . TYR A 1 187 ? -6.859 -4.180 15.468 1.00 92.06 187 TYR A N 1
ATOM 1470 C CA . TYR A 1 187 ? -7.342 -2.804 15.639 1.00 92.06 187 TYR A CA 1
ATOM 1471 C C . TYR A 1 187 ? -8.853 -2.633 15.453 1.00 92.06 187 TYR A C 1
ATOM 1473 O O . TYR A 1 187 ? -9.489 -1.939 16.239 1.00 92.06 187 TYR A O 1
ATOM 1481 N N . PHE A 1 188 ? -9.462 -3.309 14.475 1.00 90.25 188 PHE A N 1
ATOM 1482 C CA . PHE A 1 188 ? -10.910 -3.205 14.252 1.00 90.25 188 PHE A CA 1
ATOM 1483 C C . PHE A 1 188 ? -11.709 -3.790 15.424 1.00 90.25 188 PHE A C 1
ATOM 1485 O O . PHE A 1 188 ? -12.670 -3.193 15.902 1.00 90.25 188 PHE A O 1
ATOM 1492 N N . SER A 1 189 ? -11.280 -4.949 15.934 1.00 92.25 189 SER A N 1
ATOM 1493 C CA . SER A 1 189 ? -11.898 -5.566 17.114 1.00 92.25 189 SER A CA 1
ATOM 1494 C C . SER A 1 189 ? -11.698 -4.720 18.372 1.00 92.25 189 SER A C 1
ATOM 1496 O O . SER A 1 189 ? -12.598 -4.671 19.210 1.00 92.25 189 SER A O 1
ATOM 1498 N N . ALA A 1 190 ? -10.552 -4.038 18.489 1.00 93.44 190 ALA A N 1
ATOM 1499 C CA . ALA A 1 190 ? -10.288 -3.089 19.565 1.00 93.44 190 ALA A CA 1
ATOM 1500 C C . ALA A 1 190 ? -11.236 -1.883 19.486 1.00 93.44 190 ALA A C 1
ATOM 1502 O O . ALA A 1 190 ? -11.885 -1.572 20.477 1.00 93.44 190 ALA A O 1
ATOM 1503 N N . LEU A 1 191 ? -11.400 -1.265 18.308 1.00 92.06 191 LEU A N 1
ATOM 1504 C CA . LEU A 1 191 ? -12.330 -0.145 18.110 1.00 92.06 191 LEU A CA 1
ATOM 1505 C C . LEU A 1 191 ? -13.783 -0.534 18.377 1.00 92.06 191 LEU A C 1
ATOM 1507 O O . LEU A 1 191 ? -14.504 0.224 19.015 1.00 92.06 191 LEU A O 1
ATOM 1511 N N . ARG A 1 192 ? -14.208 -1.724 17.941 1.00 91.62 192 ARG A N 1
ATOM 1512 C CA . ARG A 1 192 ? -15.559 -2.223 18.222 1.00 91.62 192 ARG A CA 1
ATOM 1513 C C . ARG A 1 192 ? -15.784 -2.454 19.716 1.00 91.62 192 ARG A C 1
ATOM 1515 O O . ARG A 1 192 ? -16.819 -2.060 20.235 1.00 91.62 192 ARG A O 1
ATOM 1522 N N . SER A 1 193 ? -14.818 -3.069 20.401 1.00 90.62 193 SER A N 1
ATOM 1523 C CA . SER A 1 193 ? -14.881 -3.254 21.859 1.00 90.62 193 SER A CA 1
ATOM 1524 C C . SER A 1 193 ? -14.873 -1.912 22.599 1.00 90.62 193 SER A C 1
ATOM 1526 O O . SER A 1 193 ? -15.543 -1.769 23.614 1.00 90.62 193 SER A O 1
ATOM 1528 N N . LEU A 1 194 ? -14.145 -0.919 22.080 1.00 91.31 194 LEU A N 1
ATOM 1529 C CA . LEU A 1 194 ? -14.101 0.439 22.622 1.00 91.31 194 LEU A CA 1
ATOM 1530 C C . LEU A 1 194 ? -15.438 1.172 22.443 1.00 91.31 194 LEU A C 1
ATOM 1532 O O . LEU A 1 194 ? -15.888 1.850 23.360 1.00 91.31 194 LEU A O 1
ATOM 1536 N N . ASP A 1 195 ? -16.094 0.997 21.298 1.00 89.69 195 ASP A N 1
ATOM 1537 C CA . ASP A 1 195 ? -17.438 1.527 21.051 1.00 89.69 195 ASP A CA 1
ATOM 1538 C C . ASP A 1 195 ? -18.499 0.845 21.935 1.00 89.69 195 ASP A C 1
ATOM 1540 O O . ASP A 1 195 ? -19.372 1.506 22.496 1.00 89.69 195 ASP A O 1
ATOM 1544 N N . GLU A 1 196 ? -18.388 -0.471 22.142 1.00 90.12 196 GLU A N 1
ATOM 1545 C CA . GLU A 1 196 ? -19.237 -1.210 23.083 1.00 90.12 196 GLU A CA 1
ATOM 1546 C C . GLU A 1 196 ? -19.040 -0.720 24.528 1.00 90.12 196 GLU A C 1
ATOM 1548 O O . GLU A 1 196 ? -20.011 -0.527 25.266 1.00 90.12 196 GLU A O 1
ATOM 1553 N N . LEU A 1 197 ? -17.787 -0.473 24.923 1.00 89.12 197 LEU A N 1
ATOM 1554 C CA . LEU A 1 197 ? -17.442 0.087 26.226 1.00 89.12 197 LEU A CA 1
ATOM 1555 C C . LEU A 1 197 ? -18.109 1.455 26.425 1.00 89.12 197 LEU A C 1
ATOM 1557 O O . LEU A 1 197 ? -18.763 1.656 27.447 1.00 89.12 197 LEU A O 1
ATOM 1561 N N . GLU A 1 198 ? -18.001 2.354 25.440 1.00 87.94 198 GLU A N 1
ATOM 1562 C CA . GLU A 1 198 ? -18.596 3.700 25.455 1.00 87.94 198 GLU A CA 1
ATOM 1563 C C . GLU A 1 198 ? -20.130 3.660 25.539 1.00 87.94 198 GLU A C 1
ATOM 1565 O O . GLU A 1 198 ? -20.743 4.327 26.377 1.00 87.94 198 GLU A O 1
ATOM 1570 N N . ASN A 1 199 ? -20.764 2.852 24.687 1.00 86.75 199 ASN A N 1
ATOM 1571 C CA . ASN A 1 199 ? -22.204 2.929 24.460 1.00 86.75 199 ASN A CA 1
ATOM 1572 C C . ASN A 1 199 ? -23.049 2.049 25.385 1.00 86.75 199 ASN A C 1
ATOM 1574 O O . ASN A 1 199 ? -24.219 2.389 25.609 1.00 86.75 199 ASN A O 1
ATOM 1578 N N . VAL A 1 200 ? -22.496 0.945 25.896 1.00 85.38 200 VAL A N 1
ATOM 1579 C CA . VAL A 1 200 ? -23.231 -0.067 26.674 1.00 85.38 200 VAL A CA 1
ATOM 1580 C C . VAL A 1 200 ? -22.767 -0.096 28.125 1.00 85.38 200 VAL A C 1
ATOM 1582 O O . VAL A 1 200 ? -23.581 0.086 29.029 1.00 85.38 200 VAL A O 1
ATOM 1585 N N . HIS A 1 201 ? -21.469 -0.305 28.359 1.00 82.25 201 HIS A N 1
ATOM 1586 C CA . HIS A 1 201 ? -20.962 -0.658 29.692 1.00 82.25 201 HIS A CA 1
ATOM 1587 C C . HIS A 1 201 ? -20.605 0.552 30.561 1.00 82.25 201 HIS A C 1
ATOM 1589 O O . HIS A 1 201 ? -20.702 0.463 31.782 1.00 82.25 201 HIS A O 1
ATOM 1595 N N . LEU A 1 202 ? -20.246 1.694 29.965 1.00 83.12 202 LEU A N 1
ATOM 1596 C CA . LEU A 1 202 ? -19.924 2.914 30.713 1.00 83.12 202 LEU A CA 1
ATOM 1597 C C . LEU A 1 202 ? -21.166 3.626 31.261 1.00 83.12 202 LEU A C 1
ATOM 1599 O O . LEU A 1 202 ? -21.131 4.084 32.401 1.00 83.12 202 LEU A O 1
ATOM 1603 N N . LYS A 1 203 ? -22.277 3.680 30.509 1.00 81.94 203 LYS A N 1
ATOM 1604 C CA . LYS A 1 203 ? -23.492 4.437 30.892 1.00 81.94 203 LYS A CA 1
ATOM 1605 C C . LYS A 1 203 ? -24.025 4.118 32.302 1.00 81.94 203 LYS A C 1
ATOM 1607 O O . LYS A 1 203 ? -24.314 5.072 33.023 1.00 81.94 203 LYS A O 1
ATOM 1612 N N . PRO A 1 204 ? -24.128 2.845 32.737 1.00 80.06 204 PRO A N 1
ATOM 1613 C CA . PRO A 1 204 ? -24.613 2.505 34.078 1.00 80.06 204 PRO A CA 1
ATOM 1614 C C . PRO A 1 204 ? -23.665 2.925 35.212 1.00 80.06 204 PRO A C 1
ATOM 1616 O O . PRO A 1 204 ? -24.098 3.071 36.349 1.00 80.06 204 PRO A O 1
ATOM 1619 N N . VAL A 1 205 ? -22.375 3.116 34.914 1.00 83.06 205 VAL A N 1
ATOM 1620 C CA . VAL A 1 205 ? -21.295 3.271 35.906 1.00 83.06 205 VAL A CA 1
ATOM 1621 C C . VAL A 1 205 ? -20.778 4.721 35.977 1.00 83.06 205 VAL A C 1
ATOM 1623 O O . VAL A 1 205 ? -19.942 5.049 36.815 1.00 83.06 205 VAL A O 1
ATOM 1626 N N . LEU A 1 206 ? -21.328 5.638 35.166 1.00 80.12 206 LEU A N 1
ATOM 1627 C CA . LEU A 1 206 ? -20.944 7.063 35.082 1.00 80.12 206 LEU A CA 1
ATOM 1628 C C . LEU A 1 206 ? -21.037 7.857 36.399 1.00 80.12 206 LEU A C 1
ATOM 1630 O O . LEU A 1 206 ? -20.523 8.977 36.481 1.00 80.12 206 LEU A O 1
ATOM 1634 N N . MET A 1 207 ? -21.713 7.313 37.412 1.00 80.75 207 MET A N 1
ATOM 1635 C CA . MET A 1 207 ? -21.751 7.883 38.762 1.00 80.75 207 MET A CA 1
ATOM 1636 C C . MET A 1 207 ? -20.378 7.844 39.448 1.00 80.75 207 MET A C 1
ATOM 1638 O O . MET A 1 207 ? -20.115 8.659 40.329 1.00 80.75 207 MET A O 1
ATOM 1642 N N . HIS A 1 208 ? -19.496 6.928 39.042 1.00 83.19 208 HIS A N 1
ATOM 1643 C CA . HIS A 1 208 ? -18.168 6.773 39.622 1.00 83.19 208 HIS A CA 1
ATOM 1644 C C . HIS A 1 208 ? -17.110 7.583 38.862 1.00 83.19 208 HIS A C 1
ATOM 1646 O O . HIS A 1 208 ? -17.115 7.668 37.634 1.00 83.19 208 HIS A O 1
ATOM 1652 N N . GLU A 1 209 ? -16.155 8.148 39.601 1.00 84.25 209 GLU A N 1
ATOM 1653 C CA . GLU A 1 209 ? -15.114 9.027 39.054 1.00 84.25 209 GLU A CA 1
ATOM 1654 C C . GLU A 1 209 ? -14.201 8.315 38.044 1.00 84.25 209 GLU A C 1
ATOM 1656 O O . GLU A 1 209 ? -13.887 8.872 36.993 1.00 84.25 209 GLU A O 1
ATOM 1661 N N . PHE A 1 210 ? -13.861 7.043 38.287 1.00 85.94 210 PHE A N 1
ATOM 1662 C CA . PHE A 1 210 ? -13.031 6.267 37.360 1.00 85.94 210 PHE A CA 1
ATOM 1663 C C . PHE A 1 210 ? -13.693 6.096 35.981 1.00 85.94 210 PHE A C 1
ATOM 1665 O O . PHE A 1 210 ? -13.008 6.154 34.964 1.00 85.94 210 PHE A O 1
ATOM 1672 N N . ALA A 1 211 ? -15.021 5.934 35.927 1.00 84.94 211 ALA A N 1
ATOM 1673 C CA . ALA A 1 211 ? -15.756 5.778 34.674 1.00 84.94 211 ALA A CA 1
ATOM 1674 C C . ALA A 1 211 ? -15.727 7.071 33.843 1.00 84.94 211 ALA A C 1
ATOM 1676 O O . ALA A 1 211 ? -15.639 7.017 32.617 1.00 84.94 211 ALA A O 1
ATOM 1677 N N . ARG A 1 212 ? -15.733 8.238 34.503 1.00 84.50 212 ARG A N 1
ATOM 1678 C CA . ARG A 1 212 ? -15.565 9.538 33.834 1.00 84.50 212 ARG A CA 1
ATOM 1679 C C . ARG A 1 212 ? -14.162 9.702 33.261 1.00 84.50 212 ARG A C 1
ATOM 1681 O O . ARG A 1 212 ? -14.033 10.049 32.093 1.00 84.50 212 ARG A O 1
ATOM 1688 N N . LEU A 1 213 ? -13.134 9.371 34.042 1.00 85.88 213 LEU A N 1
ATOM 1689 C CA . LEU A 1 213 ? -11.746 9.403 33.572 1.00 85.88 213 LEU A CA 1
ATOM 1690 C C . LEU A 1 213 ? -11.529 8.452 32.384 1.00 85.88 213 LEU A C 1
ATOM 1692 O O . LEU A 1 213 ? -10.846 8.802 31.425 1.00 85.88 213 LEU A O 1
ATOM 1696 N N . MET A 1 214 ? -12.145 7.266 32.406 1.00 86.06 214 MET A N 1
ATOM 1697 C CA . MET A 1 214 ? -12.095 6.339 31.272 1.00 86.06 214 MET A CA 1
ATOM 1698 C C . MET A 1 214 ? -12.780 6.911 30.031 1.00 86.06 214 MET A C 1
ATOM 1700 O O . MET A 1 214 ? -12.208 6.811 28.950 1.00 86.06 214 MET A O 1
ATOM 1704 N N . LEU A 1 215 ? -13.952 7.540 30.174 1.00 86.31 215 LEU A N 1
ATOM 1705 C CA . LEU A 1 215 ? -14.657 8.195 29.068 1.00 86.31 215 LEU A CA 1
ATOM 1706 C C . LEU A 1 215 ? -13.797 9.296 28.422 1.00 86.31 215 LEU A C 1
ATOM 1708 O O . LEU A 1 215 ? -13.689 9.355 27.199 1.00 86.31 215 LEU A O 1
ATOM 1712 N N . GLU A 1 216 ? -13.125 10.116 29.233 1.00 87.88 216 GLU A N 1
ATOM 1713 C CA . GLU A 1 216 ? -12.177 11.138 28.760 1.00 87.88 216 GLU A CA 1
ATOM 1714 C C . GLU A 1 216 ? -10.929 10.533 28.087 1.00 87.88 216 GLU A C 1
ATOM 1716 O O . GLU A 1 216 ? -10.322 11.154 27.210 1.00 87.88 216 GLU A O 1
ATOM 1721 N N . GLY A 1 217 ? -10.558 9.304 28.454 1.00 88.44 217 GLY A N 1
ATOM 1722 C CA . GLY A 1 217 ? -9.461 8.549 27.849 1.00 88.44 217 GLY A CA 1
ATOM 1723 C C . GLY A 1 217 ? -9.798 7.875 26.512 1.00 88.44 217 GLY A C 1
ATOM 1724 O O . GLY A 1 217 ? -8.887 7.610 25.727 1.00 88.44 217 GLY A O 1
ATOM 1725 N N . ILE A 1 218 ? -11.077 7.626 26.193 1.00 89.50 218 ILE A N 1
ATOM 1726 C CA . ILE A 1 218 ? -11.491 6.934 24.952 1.00 89.50 218 ILE A CA 1
ATOM 1727 C C . ILE A 1 218 ? -10.958 7.615 23.681 1.00 89.50 218 ILE A C 1
ATOM 1729 O O . ILE A 1 218 ? -10.392 6.909 22.837 1.00 89.50 218 ILE A O 1
ATOM 1733 N N . PRO A 1 219 ? -11.070 8.950 23.508 1.00 90.94 219 PRO A N 1
ATOM 1734 C CA . PRO A 1 219 ? -10.510 9.631 22.343 1.00 90.94 219 PRO A CA 1
ATOM 1735 C C . PRO A 1 219 ? -8.998 9.420 22.211 1.00 90.94 219 PRO A C 1
ATOM 1737 O O . PRO A 1 219 ? -8.500 9.216 21.106 1.00 90.94 219 PRO A O 1
ATOM 1740 N N . GLN A 1 220 ? -8.270 9.392 23.332 1.00 91.75 220 GLN A N 1
ATOM 1741 C CA . GLN A 1 220 ? -6.826 9.147 23.338 1.00 91.75 220 GLN A CA 1
ATOM 1742 C C . GLN A 1 220 ? -6.507 7.711 22.913 1.00 91.75 220 GLN A C 1
ATOM 1744 O O . GLN A 1 220 ? -5.567 7.483 22.157 1.00 91.75 220 GLN A O 1
ATOM 1749 N N . THR A 1 221 ? -7.306 6.729 23.335 1.00 90.56 221 THR A N 1
ATOM 1750 C CA . THR A 1 221 ? -7.153 5.334 22.895 1.00 90.56 221 THR A CA 1
ATOM 1751 C C . THR A 1 221 ? -7.474 5.168 21.408 1.00 90.56 221 THR A C 1
ATOM 1753 O O . THR A 1 221 ? -6.730 4.481 20.705 1.00 90.56 221 THR A O 1
ATOM 1756 N N . ARG A 1 222 ? -8.514 5.842 20.888 1.00 92.25 222 ARG A N 1
ATOM 1757 C CA . ARG A 1 222 ? -8.799 5.896 19.437 1.00 92.25 222 ARG A CA 1
ATOM 1758 C C . ARG A 1 222 ? -7.607 6.462 18.665 1.00 92.25 222 ARG A C 1
ATOM 1760 O O . ARG A 1 222 ? -7.195 5.886 17.660 1.00 92.25 222 ARG A O 1
ATOM 1767 N N . GLU A 1 223 ? -7.016 7.537 19.173 1.00 92.12 223 GLU A N 1
ATOM 1768 C CA . GLU A 1 223 ? -5.831 8.162 18.588 1.00 92.12 223 GLU A CA 1
ATOM 1769 C C . GLU A 1 223 ? -4.594 7.251 18.643 1.00 92.12 223 GLU A C 1
ATOM 1771 O O . GLU A 1 223 ? -3.871 7.130 17.657 1.00 92.12 223 GLU A O 1
ATOM 1776 N N . ARG A 1 224 ? -4.383 6.525 19.749 1.00 93.12 224 ARG A N 1
ATOM 1777 C CA . ARG A 1 224 ? -3.321 5.508 19.863 1.00 93.12 224 ARG A CA 1
ATOM 1778 C C . ARG A 1 224 ? -3.484 4.395 18.828 1.00 93.12 224 ARG A C 1
ATOM 1780 O O . ARG A 1 224 ? -2.492 4.000 18.217 1.00 93.12 224 ARG A O 1
ATOM 1787 N N . ILE A 1 225 ? -4.709 3.906 18.612 1.00 93.12 225 ILE A N 1
ATOM 1788 C CA . ILE A 1 225 ? -5.005 2.907 17.572 1.00 93.12 225 ILE A CA 1
ATOM 1789 C C . ILE A 1 225 ? -4.693 3.479 16.191 1.00 93.12 225 ILE A C 1
ATOM 1791 O O . ILE A 1 225 ? -3.992 2.832 15.415 1.00 93.12 225 ILE A O 1
ATOM 1795 N N . ARG A 1 226 ? -5.156 4.702 15.904 1.00 93.38 226 ARG A N 1
ATOM 1796 C CA . ARG A 1 226 ? -4.878 5.394 14.642 1.00 93.38 226 ARG A CA 1
ATOM 1797 C C . ARG A 1 226 ? -3.374 5.496 14.394 1.00 93.38 226 ARG A C 1
ATOM 1799 O O . ARG A 1 226 ? -2.901 5.008 13.376 1.00 93.38 226 ARG A O 1
ATOM 1806 N N . ALA A 1 227 ? -2.617 6.035 15.347 1.00 93.56 227 ALA A N 1
ATOM 1807 C CA . ALA A 1 227 ? -1.171 6.191 15.236 1.00 93.56 227 ALA A CA 1
ATOM 1808 C C . ALA A 1 227 ? -0.438 4.853 15.036 1.00 93.56 227 ALA A C 1
ATOM 1810 O O . ALA A 1 227 ? 0.502 4.777 14.241 1.00 93.56 227 ALA A O 1
ATOM 1811 N N . ALA A 1 228 ? -0.871 3.787 15.719 1.00 93.88 228 ALA A N 1
ATOM 1812 C CA . ALA A 1 228 ? -0.302 2.452 15.546 1.00 93.88 228 ALA A CA 1
ATOM 1813 C C . ALA A 1 228 ? -0.531 1.917 14.124 1.00 93.88 228 ALA A C 1
ATOM 1815 O O . ALA A 1 228 ? 0.412 1.464 13.482 1.00 93.88 228 ALA A O 1
ATOM 1816 N N . VAL A 1 229 ? -1.754 2.049 13.611 1.00 94.94 229 VAL A N 1
ATOM 1817 C CA . VAL A 1 229 ? -2.132 1.633 12.255 1.00 94.94 229 VAL A CA 1
ATOM 1818 C C . VAL A 1 229 ? -1.373 2.433 11.189 1.00 94.94 229 VAL A C 1
ATOM 1820 O O . VAL A 1 229 ? -0.854 1.861 10.231 1.00 94.94 229 VAL A O 1
ATOM 1823 N N . THR A 1 230 ? -1.239 3.751 11.364 1.00 94.31 230 THR A N 1
ATOM 1824 C CA . THR A 1 230 ? -0.452 4.601 10.458 1.00 94.31 230 THR A CA 1
ATOM 1825 C C . THR A 1 230 ? 1.023 4.209 10.462 1.00 94.31 230 THR A C 1
ATOM 1827 O O . THR A 1 230 ? 1.664 4.231 9.413 1.00 94.31 230 THR A O 1
ATOM 1830 N N . ARG A 1 231 ? 1.578 3.833 11.620 1.00 94.81 231 ARG A N 1
ATOM 1831 C CA . ARG A 1 231 ? 2.959 3.347 11.713 1.00 94.81 231 ARG A CA 1
ATOM 1832 C C . ARG A 1 231 ? 3.145 2.051 10.926 1.00 94.81 231 ARG A C 1
ATOM 1834 O O . ARG A 1 231 ? 4.080 1.980 10.139 1.00 94.81 231 ARG A O 1
ATOM 1841 N N . GLU A 1 232 ? 2.242 1.082 11.069 1.00 94.62 232 GLU A N 1
ATOM 1842 C CA . GLU A 1 232 ? 2.308 -0.169 10.296 1.00 94.62 232 GLU A CA 1
ATOM 1843 C C . GLU A 1 232 ? 2.171 0.068 8.788 1.00 94.62 232 GLU A C 1
ATOM 1845 O O . GLU A 1 232 ? 2.880 -0.543 7.993 1.00 94.62 232 GLU A O 1
ATOM 1850 N N . MET A 1 233 ? 1.312 1.003 8.375 1.00 95.19 233 MET A N 1
ATOM 1851 C CA . MET A 1 233 ? 1.209 1.408 6.971 1.00 95.19 233 MET A CA 1
ATOM 1852 C C . MET A 1 233 ? 2.518 2.033 6.458 1.00 95.19 233 MET A C 1
ATOM 1854 O O . MET A 1 233 ? 2.943 1.744 5.341 1.00 95.19 233 MET A O 1
ATOM 1858 N N . LYS A 1 234 ? 3.203 2.845 7.272 1.00 94.81 234 LYS A N 1
ATOM 1859 C CA . LYS A 1 234 ? 4.509 3.425 6.914 1.00 94.81 234 LYS A CA 1
ATOM 1860 C C . LYS A 1 234 ? 5.629 2.385 6.863 1.00 94.81 234 LYS A C 1
ATOM 1862 O O . LYS A 1 234 ? 6.479 2.459 5.979 1.00 94.81 234 LYS A O 1
ATOM 1867 N N . GLU A 1 235 ? 5.622 1.409 7.767 1.00 95.19 235 GLU A N 1
ATOM 1868 C CA . GLU A 1 235 ? 6.514 0.243 7.703 1.00 95.19 235 GLU A CA 1
ATOM 1869 C C . GLU A 1 235 ? 6.272 -0.548 6.410 1.00 95.19 235 GLU A C 1
ATOM 1871 O O . GLU A 1 235 ? 7.219 -0.870 5.692 1.00 95.19 235 GLU A O 1
ATOM 1876 N N . TRP A 1 236 ? 5.005 -0.752 6.041 1.00 96.00 236 TRP A N 1
ATOM 1877 C CA . TRP A 1 236 ? 4.638 -1.366 4.768 1.00 96.00 236 TRP A CA 1
ATOM 1878 C C . TRP A 1 236 ? 5.120 -0.554 3.556 1.00 96.00 236 TRP A C 1
ATOM 1880 O O . TRP A 1 236 ? 5.656 -1.129 2.613 1.00 96.00 236 TRP A O 1
ATOM 1890 N N . LEU A 1 237 ? 5.005 0.780 3.573 1.00 95.19 237 LEU A N 1
ATOM 1891 C CA . LEU A 1 237 ? 5.534 1.640 2.504 1.00 95.19 237 LEU A CA 1
ATOM 1892 C C . LEU A 1 237 ? 7.049 1.473 2.317 1.00 95.19 237 LEU A C 1
ATOM 1894 O O . LEU A 1 237 ? 7.543 1.574 1.190 1.00 95.19 237 LEU A O 1
ATOM 1898 N N . PHE A 1 238 ? 7.785 1.241 3.405 1.00 93.62 238 PHE A N 1
ATOM 1899 C CA . PHE A 1 238 ? 9.215 0.958 3.359 1.00 93.62 238 PHE A CA 1
ATOM 1900 C C . PHE A 1 238 ? 9.494 -0.432 2.770 1.00 93.62 238 PHE A C 1
ATOM 1902 O O . PHE A 1 238 ? 10.278 -0.545 1.829 1.00 93.62 238 PHE A O 1
ATOM 1909 N N . GLU A 1 239 ? 8.803 -1.468 3.248 1.00 93.38 239 GLU A N 1
ATOM 1910 C CA . GLU A 1 239 ? 8.938 -2.838 2.738 1.00 93.38 239 GLU A CA 1
ATOM 1911 C C . GLU A 1 239 ? 8.588 -2.932 1.242 1.00 93.38 239 GLU A C 1
ATOM 1913 O O . GLU A 1 239 ? 9.313 -3.541 0.452 1.00 93.38 239 GLU A O 1
ATOM 1918 N N . ALA A 1 240 ? 7.500 -2.276 0.828 1.00 93.25 240 ALA A N 1
ATOM 1919 C CA . ALA A 1 240 ? 7.079 -2.206 -0.564 1.00 93.25 240 ALA A CA 1
ATOM 1920 C C . ALA A 1 240 ? 8.143 -1.531 -1.443 1.00 93.25 240 ALA A C 1
ATOM 1922 O O . ALA A 1 240 ? 8.352 -1.954 -2.579 1.00 93.25 240 ALA A O 1
ATOM 1923 N N . ARG A 1 241 ? 8.848 -0.516 -0.925 1.00 91.56 241 ARG A N 1
ATOM 1924 C CA . ARG A 1 241 ? 9.968 0.136 -1.620 1.00 91.56 241 ARG A CA 1
ATOM 1925 C C . ARG A 1 241 ? 11.199 -0.766 -1.717 1.00 91.56 241 ARG A C 1
ATOM 1927 O O . ARG A 1 241 ? 11.858 -0.763 -2.747 1.00 91.56 241 ARG A O 1
ATOM 1934 N N . GLU A 1 242 ? 11.529 -1.525 -0.677 1.00 91.50 242 GLU A N 1
ATOM 1935 C CA . GLU A 1 242 ? 12.675 -2.445 -0.711 1.00 91.50 242 GLU A CA 1
ATOM 1936 C C . GLU A 1 242 ? 12.455 -3.566 -1.738 1.00 91.50 242 GLU A C 1
ATOM 1938 O O . GLU A 1 242 ? 13.351 -3.927 -2.504 1.00 91.50 242 GLU A O 1
ATOM 1943 N N . LYS A 1 243 ? 11.220 -4.072 -1.809 1.00 92.75 243 LYS A N 1
ATOM 1944 C CA . LYS A 1 243 ? 10.835 -5.145 -2.730 1.00 92.75 243 LYS A CA 1
ATOM 1945 C C . LYS A 1 243 ? 10.530 -4.659 -4.147 1.00 92.75 243 LYS A C 1
ATOM 1947 O O . LYS A 1 243 ? 10.620 -5.470 -5.071 1.00 92.75 243 LYS A O 1
ATOM 1952 N N . SER A 1 244 ? 10.208 -3.376 -4.350 1.00 92.50 244 SER A N 1
ATOM 1953 C CA . SER A 1 244 ? 9.784 -2.850 -5.657 1.00 92.50 244 SER A CA 1
ATOM 1954 C C . SER A 1 244 ? 10.823 -3.106 -6.742 1.00 92.50 244 SER A C 1
ATOM 1956 O O . SER A 1 244 ? 10.470 -3.581 -7.816 1.00 92.50 244 SER A O 1
ATOM 1958 N N . ARG A 1 245 ? 12.112 -2.899 -6.457 1.00 92.25 245 ARG A N 1
ATOM 1959 C CA . ARG A 1 245 ? 13.176 -3.163 -7.432 1.00 92.25 245 ARG A CA 1
ATOM 1960 C C . ARG A 1 245 ? 13.142 -4.602 -7.947 1.00 92.25 245 ARG A C 1
ATOM 1962 O O . ARG A 1 245 ? 13.231 -4.836 -9.148 1.00 92.25 245 ARG A O 1
ATOM 1969 N N . THR A 1 246 ? 12.975 -5.569 -7.049 1.00 93.81 246 THR A N 1
ATOM 1970 C CA . THR A 1 246 ? 12.907 -6.986 -7.421 1.00 93.81 246 THR A CA 1
ATOM 1971 C C . THR A 1 246 ? 11.656 -7.282 -8.246 1.00 93.81 246 THR A C 1
ATOM 1973 O O . THR A 1 246 ? 11.757 -7.993 -9.243 1.00 93.81 246 THR A O 1
ATOM 1976 N N . VAL A 1 247 ? 10.507 -6.697 -7.883 1.00 94.62 247 VAL A N 1
ATOM 1977 C CA . VAL A 1 247 ? 9.261 -6.782 -8.669 1.00 94.62 247 VAL A CA 1
ATOM 1978 C C . VAL A 1 247 ? 9.483 -6.259 -10.088 1.00 94.62 247 VAL A C 1
ATOM 1980 O O . VAL A 1 247 ? 9.141 -6.935 -11.057 1.00 94.62 247 VAL A O 1
ATOM 1983 N N . GLY A 1 248 ? 10.097 -5.083 -10.228 1.00 94.44 248 GLY A N 1
ATOM 1984 C CA . GLY A 1 248 ? 10.342 -4.480 -11.533 1.00 94.44 248 GLY A CA 1
ATOM 1985 C C . GLY A 1 248 ? 11.357 -5.246 -12.374 1.00 94.44 248 GLY A C 1
ATOM 1986 O O . GLY A 1 248 ? 11.133 -5.416 -13.569 1.00 94.44 248 GLY A O 1
ATOM 1987 N N . ARG A 1 249 ? 12.415 -5.794 -11.764 1.00 94.12 249 ARG A N 1
ATOM 1988 C CA . ARG A 1 249 ? 13.351 -6.696 -12.451 1.00 94.12 249 ARG A CA 1
ATOM 1989 C C . ARG A 1 249 ? 12.643 -7.939 -12.989 1.00 94.12 249 ARG A C 1
ATOM 1991 O O . ARG A 1 249 ? 12.779 -8.244 -14.165 1.00 94.12 249 ARG A O 1
ATOM 1998 N N . LEU A 1 250 ? 11.833 -8.611 -12.164 1.00 93.44 250 LEU A N 1
ATOM 1999 C CA . LEU A 1 250 ? 11.062 -9.784 -12.599 1.00 93.44 250 LEU A CA 1
ATOM 2000 C C . LEU A 1 250 ? 10.102 -9.445 -13.747 1.00 93.44 250 LEU A C 1
ATOM 2002 O O . LEU A 1 250 ? 9.964 -10.235 -14.679 1.00 93.44 250 LEU A O 1
ATOM 2006 N N . ALA A 1 251 ? 9.466 -8.272 -13.700 1.00 93.31 251 ALA A N 1
ATOM 2007 C CA . ALA A 1 251 ? 8.584 -7.803 -14.763 1.00 93.31 251 ALA A CA 1
ATOM 2008 C C . ALA A 1 251 ? 9.337 -7.530 -16.074 1.00 93.31 251 ALA A C 1
ATOM 2010 O O . ALA A 1 251 ? 8.899 -7.980 -17.134 1.00 93.31 251 ALA A O 1
ATOM 2011 N N . LEU A 1 252 ? 10.489 -6.858 -16.007 1.00 93.56 252 LEU A N 1
ATOM 2012 C CA . LEU A 1 252 ? 11.338 -6.589 -17.170 1.00 93.56 252 LEU A CA 1
ATOM 2013 C C . LEU A 1 252 ? 11.912 -7.883 -17.771 1.00 93.56 252 LEU A C 1
ATOM 2015 O O . LEU A 1 252 ? 11.836 -8.071 -18.985 1.00 93.56 252 LEU A O 1
ATOM 2019 N N . ASP A 1 253 ? 12.401 -8.807 -16.942 1.00 92.62 253 ASP A N 1
ATOM 2020 C CA . ASP A 1 253 ? 12.931 -10.106 -17.379 1.00 92.62 253 ASP A CA 1
ATOM 2021 C C . ASP A 1 253 ? 11.838 -10.960 -18.042 1.00 92.62 253 ASP A C 1
ATOM 2023 O O . ASP A 1 253 ? 12.039 -11.564 -19.104 1.00 92.62 253 ASP A O 1
ATOM 2027 N N . ALA A 1 254 ? 10.642 -10.990 -17.444 1.00 90.38 254 ALA A N 1
ATOM 2028 C CA . ALA A 1 254 ? 9.491 -11.684 -18.010 1.00 90.38 254 ALA A CA 1
ATOM 2029 C C . ALA A 1 254 ? 9.066 -11.071 -19.349 1.00 90.38 254 ALA A C 1
ATOM 2031 O O . ALA A 1 254 ? 8.731 -11.809 -20.284 1.00 90.38 254 ALA A O 1
ATOM 2032 N N . MET A 1 255 ? 9.120 -9.742 -19.464 1.00 90.88 255 MET A N 1
ATOM 2033 C CA . MET A 1 255 ? 8.840 -9.026 -20.701 1.00 90.88 255 MET A CA 1
ATOM 2034 C C . MET A 1 255 ? 9.880 -9.341 -21.785 1.00 90.88 255 MET A C 1
ATOM 2036 O O . MET A 1 255 ? 9.511 -9.641 -22.921 1.00 90.88 255 MET A O 1
ATOM 2040 N N . GLU A 1 256 ? 11.169 -9.369 -21.452 1.00 90.12 256 GLU A N 1
ATOM 2041 C CA . GLU A 1 256 ? 12.231 -9.732 -22.396 1.00 90.12 256 GLU A CA 1
ATOM 2042 C C . GLU A 1 256 ? 12.076 -11.183 -22.887 1.00 90.12 256 GLU A C 1
ATOM 2044 O O . GLU A 1 256 ? 12.171 -11.474 -24.086 1.00 90.12 256 GLU A O 1
ATOM 2049 N N . LEU A 1 257 ? 11.761 -12.115 -21.983 1.00 89.19 257 LEU A N 1
ATOM 2050 C CA . LEU A 1 257 ? 11.483 -13.503 -22.347 1.00 89.19 257 LEU A CA 1
ATOM 2051 C C . LEU A 1 257 ? 10.237 -13.610 -23.238 1.00 89.19 257 LEU A C 1
ATOM 2053 O O . LEU A 1 257 ? 10.224 -14.377 -24.207 1.00 89.19 257 LEU A O 1
ATOM 2057 N N . ARG A 1 258 ? 9.195 -12.822 -22.948 1.00 87.81 258 ARG A N 1
ATOM 2058 C CA . ARG A 1 258 ? 7.978 -12.724 -23.765 1.00 87.81 258 ARG A CA 1
ATOM 2059 C C . ARG A 1 258 ? 8.296 -12.220 -25.172 1.00 87.81 258 ARG A C 1
ATOM 2061 O O . ARG A 1 258 ? 7.864 -12.859 -26.131 1.00 87.81 258 ARG A O 1
ATOM 2068 N N . GLN A 1 259 ? 9.120 -11.180 -25.314 1.00 86.44 259 GLN A N 1
ATOM 2069 C CA . GLN A 1 259 ? 9.588 -10.688 -26.614 1.00 86.44 259 GLN A CA 1
ATOM 2070 C C . GLN A 1 259 ? 10.348 -11.770 -27.394 1.00 86.44 259 GLN A C 1
ATOM 2072 O O . GLN A 1 259 ? 10.057 -11.993 -28.569 1.00 86.44 259 GLN A O 1
ATOM 2077 N N . LYS A 1 260 ? 11.291 -12.482 -26.756 1.00 87.56 260 LYS A N 1
ATOM 2078 C CA . LYS A 1 260 ? 12.062 -13.564 -27.400 1.00 87.56 260 LYS A CA 1
ATOM 2079 C C . LYS A 1 260 ? 11.152 -14.690 -27.897 1.00 87.56 260 LYS A C 1
ATOM 2081 O O . LYS A 1 260 ? 11.279 -15.128 -29.042 1.00 87.56 260 LYS A O 1
ATOM 2086 N N . ARG A 1 261 ? 10.192 -15.122 -27.070 1.00 87.12 261 ARG A N 1
ATOM 2087 C CA . ARG A 1 261 ? 9.187 -16.129 -27.456 1.00 87.12 261 ARG A CA 1
ATOM 2088 C C . ARG A 1 261 ? 8.321 -15.649 -28.616 1.00 87.12 261 ARG A C 1
ATOM 2090 O O . ARG A 1 261 ? 8.056 -16.429 -29.529 1.00 87.12 261 ARG A O 1
ATOM 2097 N N . TRP A 1 262 ? 7.897 -14.386 -28.594 1.00 86.44 262 TRP A N 1
ATOM 2098 C CA . TRP A 1 262 ? 7.091 -13.809 -29.664 1.00 86.44 262 TRP A CA 1
ATOM 2099 C C . TRP A 1 262 ? 7.865 -13.722 -30.980 1.00 86.44 262 TRP A C 1
ATOM 2101 O O . TRP A 1 262 ? 7.369 -14.206 -31.992 1.00 86.44 262 TRP A O 1
ATOM 2111 N N . LYS A 1 263 ? 9.115 -13.234 -30.964 1.00 84.06 263 LYS A N 1
ATOM 2112 C CA . LYS A 1 263 ? 9.993 -13.213 -32.148 1.00 84.06 263 LYS A CA 1
ATOM 2113 C C . LYS A 1 263 ? 10.151 -14.610 -32.763 1.00 84.06 263 LYS A C 1
ATOM 2115 O O . LYS A 1 263 ? 10.006 -14.762 -33.972 1.00 84.06 263 LYS A O 1
ATOM 2120 N N . ALA A 1 264 ? 10.374 -15.640 -31.945 1.00 87.38 264 ALA A N 1
ATOM 2121 C CA . ALA A 1 264 ? 10.500 -17.018 -32.426 1.00 87.38 264 ALA A CA 1
ATOM 2122 C C . ALA A 1 264 ? 9.198 -17.575 -33.040 1.00 87.38 264 ALA A C 1
ATOM 2124 O O . ALA A 1 264 ? 9.254 -18.367 -33.980 1.00 87.38 264 ALA A O 1
ATOM 2125 N N . LYS A 1 265 ? 8.024 -17.179 -32.526 1.00 85.31 265 LYS A N 1
ATOM 2126 C CA . LYS A 1 265 ? 6.718 -17.539 -33.109 1.00 85.31 265 LYS A CA 1
ATOM 2127 C C . LYS A 1 265 ? 6.455 -16.773 -34.412 1.00 85.31 265 LYS A C 1
ATOM 2129 O O . LYS A 1 265 ? 6.077 -17.388 -35.401 1.00 85.31 265 LYS A O 1
ATOM 2134 N N . ALA A 1 266 ? 6.731 -15.472 -34.431 1.00 84.25 266 ALA A N 1
ATOM 2135 C CA . ALA A 1 266 ? 6.574 -14.599 -35.593 1.00 84.25 266 ALA A CA 1
ATOM 2136 C C . ALA A 1 266 ? 7.470 -14.997 -36.779 1.00 84.25 266 ALA A C 1
ATOM 2138 O O . ALA A 1 266 ? 7.084 -14.818 -37.927 1.00 84.25 266 ALA A O 1
ATOM 2139 N N . GLN A 1 267 ? 8.651 -15.571 -36.522 1.00 83.94 267 GLN A N 1
ATOM 2140 C CA . GLN A 1 267 ? 9.504 -16.132 -37.577 1.00 83.94 267 GLN A CA 1
ATOM 2141 C C . GLN A 1 267 ? 8.944 -17.427 -38.184 1.00 83.94 267 GLN A C 1
ATOM 2143 O O . GLN A 1 267 ? 9.240 -17.739 -39.333 1.00 83.94 267 GLN A O 1
ATOM 2148 N N . LYS A 1 268 ? 8.162 -18.197 -37.417 1.00 86.62 268 LYS A N 1
ATOM 2149 C CA . LYS A 1 268 ? 7.556 -19.455 -37.881 1.00 86.62 268 LYS A CA 1
ATOM 2150 C C . LYS A 1 268 ? 6.249 -19.231 -38.634 1.00 86.62 268 LYS A C 1
ATOM 2152 O O . LYS A 1 268 ? 5.942 -20.009 -39.530 1.00 86.62 268 LYS A O 1
ATOM 2157 N N . ASP A 1 269 ? 5.498 -18.198 -38.264 1.00 84.19 269 ASP A N 1
ATOM 2158 C CA . ASP A 1 269 ? 4.222 -17.856 -38.884 1.00 84.19 269 ASP A CA 1
ATOM 2159 C C . ASP A 1 269 ? 4.233 -16.400 -39.393 1.00 84.19 269 ASP A C 1
ATOM 2161 O O . ASP A 1 269 ? 4.163 -15.464 -38.585 1.00 84.19 269 ASP A O 1
ATOM 2165 N N . PRO A 1 270 ? 4.281 -16.187 -40.724 1.00 79.25 270 PRO A N 1
ATOM 2166 C CA . PRO A 1 270 ? 4.256 -14.859 -41.331 1.00 79.25 270 PRO A CA 1
ATOM 2167 C C . PRO A 1 270 ? 3.029 -14.023 -40.942 1.00 79.25 270 PRO A C 1
ATOM 2169 O O . PRO A 1 270 ? 3.120 -12.797 -40.907 1.00 79.25 270 PRO A O 1
ATOM 2172 N N . MET A 1 271 ? 1.894 -14.650 -40.610 1.00 77.06 271 MET A N 1
ATOM 2173 C CA . MET A 1 271 ? 0.684 -13.936 -40.191 1.00 77.06 271 MET A CA 1
ATOM 2174 C C . MET A 1 271 ? 0.856 -13.284 -38.810 1.00 77.06 271 MET A C 1
ATOM 2176 O O . MET A 1 271 ? 0.303 -12.215 -38.550 1.00 77.06 271 MET A O 1
ATOM 2180 N N . LEU A 1 272 ? 1.673 -13.887 -37.938 1.00 79.62 272 LEU A N 1
ATOM 2181 C CA . LEU A 1 272 ? 1.997 -13.353 -36.611 1.00 79.62 272 LEU A CA 1
ATOM 2182 C C . LEU A 1 272 ? 3.095 -12.285 -36.654 1.00 79.62 272 LEU A C 1
ATOM 2184 O O . LEU A 1 272 ? 3.227 -11.517 -35.705 1.00 79.62 272 LEU A O 1
ATOM 2188 N N . SER A 1 273 ? 3.849 -12.192 -37.754 1.00 73.12 273 SER A N 1
ATOM 2189 C CA . SER A 1 273 ? 4.882 -11.165 -37.946 1.00 73.12 273 SER A CA 1
ATOM 2190 C C . SER A 1 273 ? 4.318 -9.739 -37.923 1.00 73.12 273 SER A C 1
ATOM 2192 O O . SER A 1 273 ? 4.995 -8.818 -37.467 1.00 73.12 273 SER A O 1
ATOM 2194 N N . LEU A 1 274 ? 3.060 -9.560 -38.342 1.00 74.00 274 LEU A N 1
ATOM 2195 C CA . LEU A 1 274 ? 2.378 -8.263 -38.322 1.00 74.00 274 LEU A CA 1
ATOM 2196 C C . LEU A 1 274 ? 1.879 -7.869 -36.919 1.00 74.00 274 LEU A C 1
ATOM 2198 O O . LEU A 1 274 ? 1.686 -6.685 -36.631 1.00 74.00 274 LEU A O 1
ATOM 2202 N N . ALA A 1 275 ? 1.663 -8.849 -36.040 1.00 76.31 275 ALA A N 1
ATOM 2203 C CA . ALA A 1 275 ? 1.138 -8.627 -34.702 1.00 76.31 275 ALA A CA 1
ATOM 2204 C C . ALA A 1 275 ? 2.263 -8.268 -33.711 1.00 76.31 275 ALA A C 1
ATOM 2206 O O . ALA A 1 275 ? 3.319 -8.899 -33.647 1.00 76.31 275 ALA A O 1
ATOM 2207 N N . LYS A 1 276 ? 2.032 -7.210 -32.929 1.00 75.56 276 LYS A N 1
ATOM 2208 C CA . LYS A 1 276 ? 2.993 -6.664 -31.958 1.00 75.56 276 LYS A CA 1
ATOM 2209 C C . LYS A 1 276 ? 2.868 -7.365 -30.606 1.00 75.56 276 LYS A C 1
ATOM 2211 O O . LYS A 1 276 ? 1.824 -7.929 -30.286 1.00 75.56 276 LYS A O 1
ATOM 2216 N N . VAL A 1 277 ? 3.910 -7.260 -29.785 1.00 78.44 277 VAL A N 1
ATOM 2217 C CA . VAL A 1 277 ? 3.794 -7.605 -28.361 1.00 78.44 277 VAL A CA 1
ATOM 2218 C C . VAL A 1 277 ? 2.828 -6.616 -27.695 1.00 78.44 277 VAL A C 1
ATOM 2220 O O . VAL A 1 277 ? 2.838 -5.446 -28.074 1.00 78.44 277 VAL A O 1
ATOM 2223 N N . ASN A 1 278 ? 1.967 -7.089 -26.787 1.00 81.75 278 ASN A N 1
ATOM 2224 C CA . ASN A 1 278 ? 0.800 -6.374 -26.235 1.00 81.75 278 ASN A CA 1
ATOM 2225 C C . ASN A 1 278 ? -0.346 -6.111 -27.230 1.00 81.75 278 ASN A C 1
ATOM 2227 O O . ASN A 1 278 ? -1.341 -5.482 -26.876 1.00 81.75 278 ASN A O 1
ATOM 2231 N N . SER A 1 279 ? -0.265 -6.604 -28.471 1.00 84.00 279 SER A N 1
ATOM 2232 C CA . SER A 1 279 ? -1.424 -6.605 -29.367 1.00 84.00 279 SER A CA 1
ATOM 2233 C C . SER A 1 279 ? -2.483 -7.581 -28.854 1.00 84.00 279 SER A C 1
ATOM 2235 O O . SER A 1 279 ? -2.146 -8.620 -28.290 1.00 84.00 279 SER A O 1
ATOM 2237 N N . ALA A 1 280 ? -3.759 -7.311 -29.141 1.00 82.06 280 ALA A N 1
ATOM 2238 C CA . ALA A 1 280 ? -4.862 -8.221 -28.829 1.00 82.06 280 ALA A CA 1
ATOM 2239 C C . ALA A 1 280 ? -4.597 -9.662 -29.311 1.00 82.06 280 ALA A C 1
ATOM 2241 O O . ALA A 1 280 ? -4.895 -10.618 -28.605 1.00 82.06 280 ALA A O 1
ATOM 2242 N N . ILE A 1 281 ? -3.964 -9.819 -30.480 1.00 82.94 281 ILE A N 1
ATOM 2243 C CA . ILE A 1 281 ? -3.601 -11.130 -31.038 1.00 82.94 281 ILE A CA 1
ATOM 2244 C C . ILE A 1 281 ? -2.577 -11.846 -30.146 1.00 82.94 281 ILE A C 1
ATOM 2246 O O . ILE A 1 281 ? -2.694 -13.040 -29.889 1.00 82.94 281 ILE A O 1
ATOM 2250 N N . GLU A 1 282 ? -1.569 -11.124 -29.661 1.00 84.06 282 GLU A N 1
ATOM 2251 C CA . GLU A 1 282 ? -0.509 -11.695 -28.831 1.00 84.06 282 GLU A CA 1
ATOM 2252 C C . GLU A 1 282 ? -1.004 -12.018 -27.415 1.00 84.06 282 GLU A C 1
ATOM 2254 O O . GLU A 1 282 ? -0.651 -13.069 -26.876 1.00 84.06 282 GLU A O 1
ATOM 2259 N N . LEU A 1 283 ? -1.874 -11.170 -26.855 1.00 81.62 283 LEU A N 1
ATOM 2260 C CA . LEU A 1 283 ? -2.518 -11.393 -25.559 1.00 81.62 283 LEU A CA 1
ATOM 2261 C C . LEU A 1 283 ? -3.374 -12.662 -25.564 1.00 81.62 283 LEU A C 1
ATOM 2263 O O . LEU A 1 283 ? -3.210 -13.496 -24.680 1.00 81.62 283 LEU A O 1
ATOM 2267 N N . VAL A 1 284 ? -4.199 -12.869 -26.595 1.00 83.31 284 VAL A N 1
ATOM 2268 C CA . VAL A 1 284 ? -5.012 -14.092 -26.736 1.00 83.31 284 VAL A CA 1
ATOM 2269 C C . VAL A 1 284 ? -4.129 -15.336 -26.881 1.00 83.31 284 VAL A C 1
ATOM 2271 O O . VAL A 1 284 ? -4.392 -16.375 -26.283 1.00 83.31 284 VAL A O 1
ATOM 2274 N N . VAL A 1 285 ? -3.028 -15.246 -27.632 1.00 81.12 285 VAL A N 1
ATOM 2275 C CA . VAL A 1 285 ? -2.094 -16.374 -27.800 1.00 81.12 285 VAL A CA 1
ATOM 2276 C C . VAL A 1 285 ? -1.371 -16.737 -26.493 1.00 81.12 285 VAL A C 1
ATOM 2278 O O . VAL A 1 285 ? -0.957 -17.889 -26.326 1.00 81.12 285 VAL A O 1
ATOM 2281 N N . ASN A 1 286 ? -1.206 -15.784 -25.573 1.00 75.81 286 ASN A N 1
ATOM 2282 C CA . ASN A 1 286 ? -0.483 -15.957 -24.312 1.00 75.81 286 ASN A CA 1
ATOM 2283 C C . ASN A 1 286 ? -1.382 -15.853 -23.060 1.00 75.81 286 ASN A C 1
ATOM 2285 O O . ASN A 1 286 ? -0.853 -15.759 -21.956 1.00 75.81 286 ASN A O 1
ATOM 2289 N N . GLU A 1 287 ? -2.706 -15.962 -23.207 1.00 70.62 287 GLU A N 1
ATOM 2290 C CA . GLU A 1 287 ? -3.712 -15.807 -22.135 1.00 70.62 287 GLU A CA 1
ATOM 2291 C C . GLU A 1 287 ? -3.462 -16.719 -20.919 1.00 70.62 287 GLU A C 1
ATOM 2293 O O . GLU A 1 287 ? -3.751 -16.371 -19.782 1.00 70.62 287 GLU A O 1
ATOM 2298 N N . ARG A 1 288 ? -2.837 -17.884 -21.129 1.00 66.12 288 ARG A N 1
ATOM 2299 C CA . ARG A 1 288 ? -2.517 -18.848 -20.060 1.00 66.12 288 ARG A CA 1
ATOM 2300 C C . ARG A 1 288 ? -1.322 -18.454 -19.180 1.00 66.12 288 ARG A C 1
ATOM 2302 O O . ARG A 1 288 ? -0.959 -19.222 -18.294 1.00 66.12 288 ARG A O 1
ATOM 2309 N N . ILE A 1 289 ? -0.664 -17.330 -19.459 1.00 67.25 289 ILE A N 1
ATOM 2310 C CA . ILE A 1 289 ? 0.554 -16.874 -18.777 1.00 67.25 289 ILE A CA 1
ATOM 2311 C C . ILE A 1 289 ? 0.261 -15.535 -18.087 1.00 67.25 289 ILE A C 1
ATOM 2313 O O . ILE A 1 289 ? 0.870 -14.514 -18.401 1.00 67.25 289 ILE A O 1
ATOM 2317 N N . GLU A 1 290 ? -0.686 -15.525 -17.150 1.00 66.56 290 GLU A N 1
ATOM 2318 C CA . GLU A 1 290 ? -0.829 -14.415 -16.206 1.00 66.56 290 GLU A CA 1
ATOM 2319 C C . GLU A 1 290 ? 0.146 -14.620 -15.046 1.00 66.56 290 GLU A C 1
ATOM 2321 O O . GLU A 1 290 ? 0.117 -15.641 -14.358 1.00 66.56 290 GLU A O 1
ATOM 2326 N N . TYR A 1 291 ? 1.052 -13.662 -14.852 1.00 74.31 291 TYR A N 1
ATOM 2327 C CA . TYR A 1 291 ? 2.046 -13.708 -13.786 1.00 74.31 291 TYR A CA 1
ATOM 2328 C C . TYR A 1 291 ? 1.832 -12.533 -12.838 1.00 74.31 291 TYR A C 1
ATOM 2330 O O . TYR A 1 291 ? 1.905 -11.373 -13.243 1.00 74.31 291 TYR A O 1
ATOM 2338 N N . ASN A 1 292 ? 1.583 -12.832 -11.564 1.00 82.31 292 ASN A N 1
ATOM 2339 C CA . ASN A 1 292 ? 1.519 -11.810 -10.532 1.00 82.31 292 ASN A CA 1
ATOM 2340 C C . ASN A 1 292 ? 2.943 -11.467 -10.069 1.00 82.31 292 ASN A C 1
ATOM 2342 O O . ASN A 1 292 ? 3.605 -12.239 -9.378 1.00 82.31 292 ASN A O 1
ATOM 2346 N N . PHE A 1 293 ? 3.438 -10.291 -10.450 1.00 84.88 293 PHE A N 1
ATOM 2347 C CA . PHE A 1 293 ? 4.789 -9.857 -10.076 1.00 84.88 293 PHE A CA 1
ATOM 2348 C C . PHE A 1 293 ? 4.914 -9.447 -8.605 1.00 84.88 293 PHE A C 1
ATOM 2350 O O . PHE A 1 293 ? 6.027 -9.337 -8.096 1.00 84.88 293 PHE A O 1
ATOM 2357 N N . VAL A 1 294 ? 3.787 -9.241 -7.926 1.00 85.25 294 VAL A N 1
ATOM 2358 C CA . VAL A 1 294 ? 3.714 -8.696 -6.569 1.00 85.25 294 VAL A CA 1
ATOM 2359 C C . VAL A 1 294 ? 3.508 -9.796 -5.509 1.00 85.25 294 VAL A C 1
ATOM 2361 O O . VAL A 1 294 ? 3.906 -9.627 -4.353 1.00 85.25 294 VAL A O 1
ATOM 2364 N N . ASP A 1 295 ? 2.943 -10.939 -5.912 1.00 86.62 295 ASP A N 1
ATOM 2365 C CA . ASP A 1 295 ? 2.820 -12.160 -5.104 1.00 86.62 295 ASP A CA 1
ATOM 2366 C C . ASP A 1 295 ? 3.236 -13.383 -5.940 1.00 86.62 295 ASP A C 1
ATOM 2368 O O . ASP A 1 295 ? 2.469 -13.888 -6.763 1.00 86.62 295 ASP A O 1
ATOM 2372 N N . ASN A 1 296 ? 4.484 -13.822 -5.763 1.00 86.81 296 ASN A N 1
ATOM 2373 C CA . ASN A 1 296 ? 5.079 -14.989 -6.412 1.00 86.81 296 ASN A CA 1
ATOM 2374 C C . ASN A 1 296 ? 6.122 -15.672 -5.504 1.00 86.81 296 ASN A C 1
ATOM 2376 O O . ASN A 1 296 ? 6.369 -15.256 -4.374 1.00 86.81 296 ASN A O 1
ATOM 2380 N N . GLU A 1 297 ? 6.755 -16.736 -6.007 1.00 83.75 297 GLU A N 1
ATOM 2381 C CA . GLU A 1 297 ? 7.765 -17.515 -5.271 1.00 83.75 297 GLU A CA 1
ATOM 2382 C C . GLU A 1 297 ? 9.003 -16.699 -4.856 1.00 83.75 297 GLU A C 1
ATOM 2384 O O . GLU A 1 297 ? 9.681 -17.054 -3.893 1.00 83.75 297 GLU A O 1
ATOM 2389 N N . HIS A 1 298 ? 9.310 -15.609 -5.563 1.00 84.19 298 HIS A N 1
ATOM 2390 C CA . HIS A 1 298 ? 10.504 -14.794 -5.331 1.00 84.19 298 HIS A CA 1
ATOM 2391 C C . HIS A 1 298 ? 10.228 -13.545 -4.492 1.00 84.19 298 HIS A C 1
ATOM 2393 O O . HIS A 1 298 ? 11.101 -13.093 -3.751 1.00 84.19 298 HIS A O 1
ATOM 2399 N N . VAL A 1 299 ? 9.037 -12.962 -4.623 1.00 89.31 299 VAL A N 1
ATOM 2400 C CA . VAL A 1 299 ? 8.632 -11.730 -3.954 1.00 89.31 299 VAL A CA 1
ATOM 2401 C C . VAL A 1 299 ? 7.180 -11.834 -3.529 1.00 89.31 299 VAL A C 1
ATOM 2403 O O . VAL A 1 299 ? 6.298 -12.124 -4.332 1.00 89.31 299 VAL A O 1
ATOM 2406 N N . LYS A 1 300 ? 6.939 -11.500 -2.263 1.00 91.50 300 LYS A N 1
ATOM 2407 C CA . LYS A 1 300 ? 5.601 -11.359 -1.703 1.00 91.50 300 LYS A CA 1
ATOM 2408 C C . LYS A 1 300 ? 5.490 -10.046 -0.948 1.00 91.50 300 LYS A C 1
ATOM 2410 O O . LYS A 1 300 ? 6.205 -9.849 0.038 1.00 91.50 300 LYS A O 1
ATOM 2415 N N . ILE A 1 301 ? 4.624 -9.155 -1.421 1.00 92.56 301 ILE A N 1
ATOM 2416 C CA . ILE A 1 301 ? 4.271 -7.904 -0.738 1.00 92.56 301 ILE A CA 1
ATOM 2417 C C . ILE A 1 301 ? 2.911 -8.107 -0.066 1.00 92.56 301 ILE A C 1
ATOM 2419 O O . ILE A 1 301 ? 1.911 -8.335 -0.743 1.00 92.56 301 ILE A O 1
ATOM 2423 N N . ASP A 1 302 ? 2.864 -8.053 1.268 1.00 92.19 302 ASP A N 1
ATOM 2424 C CA . ASP A 1 302 ? 1.604 -8.186 2.006 1.00 92.19 302 ASP A CA 1
ATOM 2425 C C . ASP A 1 302 ? 0.874 -6.841 2.054 1.00 92.19 302 ASP A C 1
ATOM 2427 O O . ASP A 1 302 ? 1.323 -5.922 2.724 1.00 92.19 302 ASP A O 1
ATOM 2431 N N . PHE A 1 303 ? -0.258 -6.709 1.362 1.00 94.06 303 PHE A N 1
ATOM 2432 C CA . PHE A 1 303 ? -1.060 -5.477 1.356 1.00 94.06 303 PHE A CA 1
ATOM 2433 C C . PHE A 1 303 ? -2.002 -5.339 2.557 1.00 94.06 303 PHE A C 1
ATOM 2435 O O . PHE A 1 303 ? -2.663 -4.306 2.698 1.00 94.06 303 PHE A O 1
ATOM 2442 N N . LYS A 1 304 ? -2.082 -6.343 3.443 1.00 92.25 304 LYS A N 1
ATOM 2443 C CA . LYS A 1 304 ? -2.965 -6.291 4.618 1.00 92.25 304 LYS A CA 1
ATOM 2444 C C . LYS A 1 304 ? -2.773 -5.040 5.479 1.00 92.25 304 LYS A C 1
ATOM 2446 O O . LYS A 1 304 ? -3.803 -4.470 5.833 1.00 92.25 304 LYS A O 1
ATOM 2451 N N . PRO A 1 305 ? -1.548 -4.561 5.787 1.00 94.75 305 PRO A N 1
ATOM 2452 C CA . PRO A 1 305 ? -1.377 -3.353 6.595 1.00 94.75 305 PRO A CA 1
ATOM 2453 C C . PRO A 1 305 ? -2.008 -2.118 5.942 1.00 94.75 305 PRO A C 1
ATOM 2455 O O . PRO A 1 305 ? -2.663 -1.327 6.620 1.00 94.75 305 PRO A O 1
ATOM 2458 N N . LEU A 1 306 ? -1.889 -1.982 4.615 1.00 94.94 306 LEU A N 1
ATOM 2459 C CA . LEU A 1 306 ? -2.523 -0.896 3.869 1.00 94.94 306 LEU A CA 1
ATOM 2460 C C . LEU A 1 306 ? -4.050 -1.002 3.932 1.00 94.94 306 LEU A C 1
ATOM 2462 O O . LEU A 1 306 ? -4.711 -0.032 4.293 1.00 94.94 306 LEU A O 1
ATOM 2466 N N . TYR A 1 307 ? -4.627 -2.166 3.622 1.00 94.62 307 TYR A N 1
ATOM 2467 C CA . TYR A 1 307 ? -6.086 -2.324 3.628 1.00 94.62 307 TYR A CA 1
ATOM 2468 C C . TYR A 1 307 ? -6.685 -2.209 5.027 1.00 94.62 307 TYR A C 1
ATOM 2470 O O . TYR A 1 307 ? -7.750 -1.617 5.191 1.00 94.62 307 TYR A O 1
ATOM 2478 N N . GLN A 1 308 ? -5.997 -2.733 6.043 1.00 92.94 308 GLN A N 1
ATOM 2479 C CA . GLN A 1 308 ? -6.380 -2.552 7.436 1.00 92.94 308 GLN A CA 1
ATOM 2480 C C . GLN A 1 308 ? -6.348 -1.069 7.801 1.00 92.94 308 GLN A C 1
ATOM 2482 O O . GLN A 1 308 ? -7.291 -0.585 8.418 1.00 92.94 308 GLN A O 1
ATOM 2487 N N . CYS A 1 309 ? -5.326 -0.330 7.365 1.00 95.00 309 CYS A N 1
ATOM 2488 C CA . CYS A 1 309 ? -5.254 1.112 7.565 1.00 95.00 309 CYS A CA 1
ATOM 2489 C C . CYS A 1 309 ? -6.421 1.852 6.913 1.00 95.00 309 CYS A C 1
ATOM 2491 O O . CYS A 1 309 ? -7.118 2.599 7.599 1.00 95.00 309 CYS A O 1
ATOM 2493 N N . ILE A 1 310 ? -6.710 1.567 5.642 1.00 94.62 310 ILE A N 1
ATOM 2494 C CA . ILE A 1 310 ? -7.855 2.152 4.933 1.00 94.62 310 ILE A CA 1
ATOM 2495 C C . ILE A 1 310 ? -9.156 1.858 5.684 1.00 94.62 310 ILE A C 1
ATOM 2497 O O . ILE A 1 310 ? -9.906 2.778 5.993 1.00 94.62 310 ILE A O 1
ATOM 2501 N N . HIS A 1 311 ? -9.383 0.599 6.061 1.00 92.75 311 HIS A N 1
ATOM 2502 C CA . HIS A 1 311 ? -10.602 0.193 6.750 1.00 92.75 311 HIS A CA 1
ATOM 2503 C C . HIS A 1 311 ? -10.776 0.875 8.115 1.00 92.75 311 HIS A C 1
ATOM 2505 O O . HIS A 1 311 ? -11.876 1.290 8.469 1.00 92.75 311 HIS A O 1
ATOM 2511 N N . ILE A 1 312 ? -9.700 1.021 8.892 1.00 92.75 312 ILE A N 1
ATOM 2512 C CA . ILE A 1 312 ? -9.752 1.710 10.186 1.00 92.75 312 ILE A CA 1
ATOM 2513 C C . ILE A 1 312 ? -10.038 3.204 10.000 1.00 92.75 312 ILE A C 1
ATOM 2515 O O . ILE A 1 312 ? -10.857 3.761 10.728 1.00 92.75 312 ILE A O 1
ATOM 2519 N N . TYR A 1 313 ? -9.416 3.849 9.015 1.00 94.31 313 TYR A N 1
ATOM 2520 C CA . TYR A 1 313 ? -9.674 5.256 8.706 1.00 94.31 313 TYR A CA 1
ATOM 2521 C C . TYR A 1 313 ? -11.088 5.503 8.157 1.00 94.31 313 TYR A C 1
ATOM 2523 O O . TYR A 1 313 ? -11.660 6.559 8.438 1.00 94.31 313 TYR A O 1
ATOM 2531 N N . ASP A 1 314 ? -11.669 4.532 7.446 1.00 92.56 314 ASP A N 1
ATOM 2532 C CA . ASP A 1 314 ? -13.079 4.550 7.040 1.00 92.56 314 ASP A CA 1
ATOM 2533 C C . ASP A 1 314 ? -14.000 4.511 8.267 1.00 92.56 314 ASP A C 1
ATOM 2535 O O . ASP A 1 314 ? -14.890 5.347 8.395 1.00 92.56 314 ASP A O 1
ATOM 2539 N N . VAL A 1 315 ? -13.751 3.601 9.217 1.00 90.75 315 VAL A N 1
ATOM 2540 C CA . VAL A 1 315 ? -14.534 3.496 10.467 1.00 90.75 315 VAL A CA 1
ATOM 2541 C C . VAL A 1 315 ? -14.429 4.768 11.317 1.00 90.75 315 VAL A C 1
ATOM 2543 O O . VAL A 1 315 ? -15.393 5.156 11.973 1.00 90.75 315 VAL A O 1
ATOM 2546 N N . LEU A 1 316 ? -13.273 5.436 11.296 1.00 90.00 316 LEU A N 1
ATOM 2547 C CA . LEU A 1 316 ? -13.050 6.706 11.990 1.00 90.00 316 LEU A CA 1
ATOM 2548 C C . LEU A 1 316 ? -13.584 7.933 11.219 1.00 90.00 316 LEU A C 1
ATOM 2550 O O . LEU A 1 316 ? -13.466 9.046 11.726 1.00 90.00 316 LEU A O 1
ATOM 2554 N N . ASN A 1 317 ? -14.168 7.758 10.024 1.00 91.31 317 ASN A N 1
ATOM 2555 C CA . ASN A 1 317 ? -14.670 8.826 9.144 1.00 91.31 317 ASN A CA 1
ATOM 2556 C C . ASN A 1 317 ? -13.624 9.901 8.783 1.00 91.31 317 ASN A C 1
ATOM 2558 O O . ASN A 1 317 ? -13.948 11.075 8.623 1.00 91.31 317 ASN A O 1
ATOM 2562 N N . ILE A 1 318 ? -12.358 9.505 8.641 1.00 93.38 318 ILE A N 1
ATOM 2563 C CA . ILE A 1 318 ? -11.234 10.404 8.313 1.00 93.38 318 ILE A CA 1
ATOM 2564 C C . ILE A 1 318 ? -10.409 9.890 7.125 1.00 93.38 318 ILE A C 1
ATOM 2566 O O . ILE A 1 318 ? -9.222 10.193 6.997 1.00 93.38 318 ILE A O 1
ATOM 2570 N N . ARG A 1 319 ? -11.038 9.114 6.234 1.00 92.62 319 ARG A N 1
ATOM 2571 C CA . ARG A 1 319 ? -10.415 8.515 5.042 1.00 92.62 319 ARG A CA 1
ATOM 2572 C C . ARG A 1 319 ? -9.651 9.526 4.185 1.00 92.62 319 ARG A C 1
ATOM 2574 O O . ARG A 1 319 ? -8.550 9.224 3.736 1.00 92.62 319 ARG A O 1
ATOM 2581 N N . GLU A 1 320 ? -10.199 10.722 3.997 1.00 92.56 320 GLU A N 1
ATOM 2582 C CA . GLU A 1 320 ? -9.595 11.778 3.170 1.00 92.56 320 GLU A CA 1
ATOM 2583 C C . GLU A 1 320 ? -8.206 12.197 3.676 1.00 92.56 320 GLU A C 1
ATOM 2585 O O . GLU A 1 320 ? -7.292 12.408 2.881 1.00 92.56 320 GLU A O 1
ATOM 2590 N N . GLN A 1 321 ? -8.000 12.233 4.998 1.00 93.50 321 GLN A N 1
ATOM 2591 C CA . GLN A 1 321 ? -6.691 12.553 5.579 1.00 93.50 321 GLN A CA 1
ATOM 2592 C C . GLN A 1 321 ? -5.650 11.476 5.248 1.00 93.50 321 GLN A C 1
ATOM 2594 O O . GLN A 1 321 ? -4.495 11.791 4.961 1.00 93.50 321 GLN A O 1
ATOM 2599 N N . LEU A 1 322 ? -6.052 10.198 5.270 1.00 94.44 322 LEU A N 1
ATOM 2600 C CA . LEU A 1 322 ? -5.175 9.092 4.881 1.00 94.44 322 LEU A CA 1
ATOM 2601 C C . LEU A 1 322 ? -4.844 9.145 3.392 1.00 94.44 322 LEU A C 1
ATOM 2603 O O . LEU A 1 322 ? -3.694 8.919 3.031 1.00 94.44 322 LEU A O 1
ATOM 2607 N N . GLN A 1 323 ? -5.831 9.439 2.545 1.00 94.00 323 GLN A N 1
ATOM 2608 C CA . GLN A 1 323 ? -5.637 9.558 1.099 1.00 94.00 323 GLN A CA 1
ATOM 2609 C C . GLN A 1 323 ? -4.599 10.633 0.768 1.00 94.00 323 GLN A C 1
ATOM 2611 O O . GLN A 1 323 ? -3.635 10.343 0.062 1.00 94.00 323 GLN A O 1
ATOM 2616 N N . GLN A 1 324 ? -4.741 11.830 1.348 1.00 93.75 324 GLN A N 1
ATOM 2617 C CA . GLN A 1 324 ? -3.787 12.929 1.166 1.00 93.75 324 GLN A CA 1
ATOM 2618 C C . GLN A 1 324 ? -2.383 12.536 1.640 1.00 93.75 324 GLN A C 1
ATOM 2620 O O . GLN A 1 324 ? -1.427 12.627 0.873 1.00 93.75 324 GLN A O 1
ATOM 2625 N N . SER A 1 325 ? -2.258 12.005 2.864 1.00 93.94 325 SER A N 1
ATOM 2626 C CA . SER A 1 325 ? -0.961 11.565 3.400 1.00 93.94 325 SER A CA 1
ATOM 2627 C C . SER A 1 325 ? -0.320 10.468 2.544 1.00 93.94 325 SER A C 1
ATOM 2629 O O . SER A 1 325 ? 0.882 10.508 2.299 1.00 93.94 325 SER A O 1
ATOM 2631 N N . TYR A 1 326 ? -1.103 9.493 2.075 1.00 94.88 326 TYR A N 1
ATOM 2632 C CA . TYR A 1 326 ? -0.616 8.417 1.214 1.00 94.88 326 TYR A CA 1
ATOM 2633 C C . TYR A 1 326 ? -0.124 8.966 -0.129 1.00 94.88 326 TYR A C 1
ATOM 2635 O O . TYR A 1 326 ? 0.961 8.613 -0.588 1.00 94.88 326 TYR A O 1
ATOM 2643 N N . GLN A 1 327 ? -0.892 9.859 -0.753 1.00 93.12 327 GLN A N 1
ATOM 2644 C CA . GLN A 1 327 ? -0.526 10.483 -2.021 1.00 93.12 327 GLN A CA 1
ATOM 2645 C C . GLN A 1 327 ? 0.767 11.299 -1.902 1.00 93.12 327 GLN A C 1
ATOM 2647 O O . GLN A 1 327 ? 1.636 11.197 -2.772 1.00 93.12 327 GLN A O 1
ATOM 2652 N N . GLU A 1 328 ? 0.920 12.073 -0.828 1.00 93.69 328 GLU A N 1
ATOM 2653 C CA . GLU A 1 328 ? 2.136 12.838 -0.541 1.00 93.69 328 GLU A CA 1
ATOM 2654 C C . GLU A 1 328 ? 3.352 11.926 -0.350 1.00 93.69 328 GLU A C 1
ATOM 2656 O O . GLU A 1 328 ? 4.382 12.137 -1.000 1.00 93.69 328 GLU A O 1
ATOM 2661 N N . ASP A 1 329 ? 3.219 10.867 0.455 1.00 94.19 329 ASP A N 1
ATOM 2662 C CA . ASP A 1 329 ? 4.290 9.897 0.703 1.00 94.19 329 ASP A CA 1
ATOM 2663 C C . ASP A 1 329 ? 4.718 9.195 -0.598 1.00 94.19 329 ASP A C 1
ATOM 2665 O O . ASP A 1 329 ? 5.911 9.105 -0.909 1.00 94.19 329 ASP A O 1
ATOM 2669 N N . ARG A 1 330 ? 3.760 8.747 -1.421 1.00 93.50 330 ARG A N 1
ATOM 2670 C CA . ARG A 1 330 ? 4.053 8.100 -2.712 1.00 93.50 330 ARG A CA 1
ATOM 2671 C C . ARG A 1 330 ? 4.668 9.067 -3.719 1.00 93.50 330 ARG A C 1
ATOM 2673 O O . ARG A 1 330 ? 5.594 8.684 -4.437 1.00 93.50 330 ARG A O 1
ATOM 2680 N N . ARG A 1 331 ? 4.240 10.334 -3.737 1.00 92.81 331 ARG A N 1
ATOM 2681 C CA . ARG A 1 331 ? 4.856 11.386 -4.561 1.00 92.81 331 ARG A CA 1
ATOM 2682 C C . ARG A 1 331 ? 6.293 11.670 -4.135 1.00 92.81 331 ARG A C 1
ATOM 2684 O O . ARG A 1 331 ? 7.171 11.788 -4.991 1.00 92.81 331 ARG A O 1
ATOM 2691 N N . ALA A 1 332 ? 6.554 11.747 -2.832 1.00 92.69 332 ALA A N 1
ATOM 2692 C CA . ALA A 1 332 ? 7.901 11.913 -2.299 1.00 92.69 332 ALA A CA 1
ATOM 2693 C C . ALA A 1 332 ? 8.801 10.726 -2.676 1.00 92.69 332 ALA A C 1
ATOM 2695 O O . ALA A 1 332 ? 9.908 10.932 -3.173 1.00 92.69 332 ALA A O 1
ATOM 2696 N N . GLN A 1 333 ? 8.311 9.490 -2.536 1.00 92.50 333 GLN A N 1
ATOM 2697 C CA . GLN A 1 333 ? 9.051 8.289 -2.933 1.00 92.50 333 GLN A CA 1
ATOM 2698 C C . GLN A 1 333 ? 9.381 8.274 -4.430 1.00 92.50 333 GLN A C 1
ATOM 2700 O O . GLN A 1 333 ? 10.538 8.057 -4.784 1.00 92.50 333 GLN A O 1
ATOM 2705 N N . ALA A 1 334 ? 8.414 8.578 -5.301 1.00 91.44 334 ALA A N 1
ATOM 2706 C CA . ALA A 1 334 ? 8.643 8.666 -6.743 1.00 91.44 334 ALA A CA 1
ATOM 2707 C C . ALA A 1 334 ? 9.690 9.733 -7.105 1.00 91.44 334 ALA A C 1
ATOM 2709 O O . ALA A 1 334 ? 10.542 9.513 -7.965 1.00 91.44 334 ALA A O 1
ATOM 2710 N N . ASN A 1 335 ? 9.672 10.881 -6.418 1.00 89.38 335 ASN A N 1
ATOM 2711 C CA . ASN A 1 335 ? 10.682 11.920 -6.605 1.00 89.38 335 ASN A CA 1
ATOM 2712 C C . ASN A 1 335 ? 12.086 11.459 -6.189 1.00 89.38 335 ASN A C 1
ATOM 2714 O O . ASN A 1 335 ? 13.055 11.797 -6.866 1.00 89.38 335 ASN A O 1
ATOM 2718 N N . LEU A 1 336 ? 12.196 10.682 -5.108 1.00 89.62 336 LEU A N 1
ATOM 2719 C CA . LEU A 1 336 ? 13.476 10.174 -4.615 1.00 89.62 336 LEU A CA 1
ATOM 2720 C C . LEU A 1 336 ? 14.113 9.149 -5.561 1.00 89.62 336 LEU A C 1
ATOM 2722 O O . LEU A 1 336 ? 15.336 9.156 -5.693 1.00 89.62 336 LEU A O 1
ATOM 2726 N N . LEU A 1 337 ? 13.323 8.314 -6.248 1.00 86.31 337 LEU A N 1
ATOM 2727 C CA . LEU A 1 337 ? 13.847 7.342 -7.225 1.00 86.31 337 LEU A CA 1
ATOM 2728 C C . LEU A 1 337 ? 14.750 8.008 -8.272 1.00 86.31 337 LEU A C 1
ATOM 2730 O O . LEU A 1 337 ? 15.821 7.507 -8.593 1.00 86.31 337 LEU A O 1
ATOM 2734 N N . LEU A 1 338 ? 14.355 9.191 -8.740 1.00 76.19 338 LEU A N 1
ATOM 2735 C CA . LEU A 1 338 ? 15.041 9.921 -9.806 1.00 76.19 338 LEU A CA 1
ATOM 2736 C C . LEU A 1 338 ? 16.153 10.855 -9.315 1.00 76.19 338 LEU A C 1
ATOM 2738 O O . LEU A 1 338 ? 16.791 11.522 -10.124 1.00 76.19 338 LEU A O 1
ATOM 2742 N N . SER A 1 339 ? 16.380 10.926 -8.003 1.00 77.25 339 SER A N 1
ATOM 2743 C CA . SER A 1 339 ? 17.455 11.741 -7.419 1.00 77.25 339 SER A CA 1
ATOM 2744 C C . SER A 1 339 ? 18.810 11.022 -7.397 1.00 77.25 339 SER A C 1
ATOM 2746 O O . SER A 1 339 ? 19.829 11.619 -7.053 1.00 77.25 339 SER A O 1
ATOM 2748 N N . GLN A 1 340 ? 18.831 9.741 -7.769 1.00 69.88 340 GLN A N 1
ATOM 2749 C CA . GLN A 1 340 ? 20.038 8.927 -7.812 1.00 69.88 340 GLN A CA 1
ATOM 2750 C C . GLN A 1 340 ? 20.923 9.350 -8.995 1.00 69.88 340 GLN A C 1
ATOM 2752 O O . GLN A 1 340 ? 20.445 9.507 -10.117 1.00 69.88 340 GLN A O 1
ATOM 2757 N N . GLY A 1 341 ? 22.221 9.552 -8.749 1.00 65.38 341 GLY A N 1
ATOM 2758 C CA . GLY A 1 341 ? 23.186 9.860 -9.805 1.00 65.38 341 GLY A CA 1
ATOM 2759 C C . GLY A 1 341 ? 23.306 8.697 -10.789 1.00 65.38 341 GLY A C 1
ATOM 2760 O O . GLY A 1 341 ? 23.489 7.554 -10.373 1.00 65.38 341 GLY A O 1
ATOM 2761 N N . LEU A 1 342 ? 23.207 8.986 -12.087 1.00 75.25 342 LEU A N 1
ATOM 2762 C CA . LEU A 1 342 ? 23.189 7.962 -13.130 1.00 75.25 342 LEU A CA 1
ATOM 2763 C C . LEU A 1 342 ? 24.491 7.911 -13.910 1.00 75.25 342 LEU A C 1
ATOM 2765 O O . LEU A 1 342 ? 25.113 8.922 -14.226 1.00 75.25 342 LEU A O 1
ATOM 2769 N N . ASN A 1 343 ? 24.859 6.688 -14.258 1.00 76.00 343 ASN A N 1
ATOM 2770 C CA . ASN A 1 343 ? 26.027 6.343 -15.037 1.00 76.00 343 ASN A CA 1
ATOM 2771 C C . ASN A 1 343 ? 25.608 5.446 -16.206 1.00 76.00 343 ASN A C 1
ATOM 2773 O O . ASN A 1 343 ? 25.056 4.360 -16.004 1.00 76.00 343 ASN A O 1
ATOM 2777 N N . PHE A 1 344 ? 25.895 5.918 -17.419 1.00 76.31 344 PHE A N 1
ATOM 2778 C CA . PHE A 1 344 ? 25.653 5.221 -18.684 1.00 76.31 344 PHE A CA 1
ATOM 2779 C C . PHE A 1 344 ? 26.909 4.499 -19.207 1.00 76.31 344 PHE A C 1
ATOM 2781 O O . PHE A 1 344 ? 26.895 3.952 -20.308 1.00 76.31 344 PHE A O 1
ATOM 2788 N N . SER A 1 345 ? 28.002 4.491 -18.434 1.00 73.00 345 SER A N 1
ATOM 2789 C CA . SER A 1 345 ? 29.237 3.793 -18.790 1.00 73.00 345 SER A CA 1
ATOM 2790 C C . SER A 1 345 ? 28.987 2.292 -18.995 1.00 73.00 345 SER A C 1
ATOM 2792 O O . SER A 1 345 ? 28.329 1.665 -18.159 1.00 73.00 345 SER A O 1
ATOM 2794 N N . PRO A 1 346 ? 29.575 1.677 -20.038 1.00 66.88 346 PRO A N 1
ATOM 2795 C CA . PRO A 1 346 ? 29.427 0.248 -20.314 1.00 66.88 346 PRO A CA 1
ATOM 2796 C C . PRO A 1 346 ? 29.984 -0.654 -19.202 1.00 66.88 346 PRO A C 1
ATOM 2798 O O . PRO A 1 346 ? 29.620 -1.823 -19.133 1.00 66.88 346 PRO A O 1
ATOM 2801 N N . SER A 1 347 ? 30.856 -0.134 -18.332 1.00 68.06 347 SER A N 1
ATOM 2802 C CA . SER A 1 347 ? 31.455 -0.898 -17.234 1.00 68.06 347 SER A CA 1
ATOM 2803 C C . SER A 1 347 ? 30.522 -1.120 -16.041 1.00 68.06 347 SER A C 1
ATOM 2805 O O . SER A 1 347 ? 30.628 -2.159 -15.405 1.00 68.06 347 SER A O 1
ATOM 2807 N N . ASN A 1 348 ? 29.630 -0.170 -15.733 1.00 71.44 348 ASN A N 1
ATOM 2808 C CA . ASN A 1 348 ? 28.688 -0.236 -14.607 1.00 71.44 348 ASN A CA 1
ATOM 2809 C C . ASN A 1 348 ? 27.431 0.604 -14.916 1.00 71.44 348 ASN A C 1
ATOM 2811 O O . ASN A 1 348 ? 27.289 1.717 -14.394 1.00 71.44 348 ASN A O 1
ATOM 2815 N N . PRO A 1 349 ? 26.529 0.113 -15.786 1.00 80.31 349 PRO A N 1
ATOM 2816 C CA . PRO A 1 349 ? 25.320 0.844 -16.134 1.00 80.31 349 PRO A CA 1
ATOM 2817 C C . PRO A 1 349 ? 24.332 0.825 -14.960 1.00 80.31 349 PRO A C 1
ATOM 2819 O O . PRO A 1 349 ? 23.876 -0.229 -14.528 1.00 80.31 349 PRO A O 1
ATOM 2822 N N . THR A 1 350 ? 23.966 2.006 -14.466 1.00 86.12 350 THR A N 1
ATOM 2823 C CA . THR A 1 350 ? 22.958 2.183 -13.391 1.00 86.12 350 THR A CA 1
ATOM 2824 C C . THR A 1 350 ? 21.578 2.547 -13.942 1.00 86.12 350 THR A C 1
ATOM 2826 O O . THR A 1 350 ? 20.581 2.565 -13.228 1.00 86.12 350 THR A O 1
ATOM 2829 N N . PHE A 1 351 ? 21.488 2.810 -15.245 1.00 88.81 351 PHE A N 1
ATOM 2830 C CA . PHE A 1 351 ? 20.222 3.122 -15.895 1.00 88.81 351 PHE A CA 1
ATOM 2831 C C . PHE A 1 351 ? 19.210 1.956 -15.869 1.00 88.81 351 PHE A C 1
ATOM 2833 O O . PHE A 1 351 ? 18.061 2.202 -15.505 1.00 88.81 351 PHE A O 1
ATOM 2840 N N . PRO A 1 352 ? 19.586 0.689 -16.154 1.00 89.88 352 PRO A N 1
ATOM 2841 C CA . PRO A 1 352 ? 18.649 -0.431 -16.043 1.00 89.88 352 PRO A CA 1
ATOM 2842 C C . PRO A 1 352 ? 18.087 -0.595 -14.628 1.00 89.88 352 PRO A C 1
ATOM 2844 O O . PRO A 1 352 ? 16.894 -0.823 -14.473 1.00 89.88 352 PRO A O 1
ATOM 2847 N N . THR A 1 353 ? 18.912 -0.394 -13.595 1.00 90.25 353 THR A N 1
ATOM 2848 C CA . THR A 1 353 ? 18.472 -0.521 -12.199 1.00 90.25 353 THR A CA 1
ATOM 2849 C C . THR A 1 353 ? 17.466 0.559 -11.811 1.00 90.25 353 THR A C 1
ATOM 2851 O O . THR A 1 353 ? 16.534 0.281 -11.064 1.00 90.25 353 THR A O 1
ATOM 2854 N N . LEU A 1 354 ? 17.589 1.770 -12.366 1.00 91.25 354 LEU A N 1
ATOM 2855 C CA . LEU A 1 354 ? 16.557 2.794 -12.208 1.00 91.25 354 LEU A CA 1
ATOM 2856 C C . LEU A 1 354 ? 15.233 2.358 -12.852 1.00 91.25 354 LEU A C 1
ATOM 2858 O O . LEU A 1 354 ? 14.173 2.533 -12.255 1.00 91.25 354 LEU A O 1
ATOM 2862 N N . LEU A 1 355 ? 15.277 1.784 -14.059 1.00 92.56 355 LEU A N 1
ATOM 2863 C CA . LEU A 1 355 ? 14.067 1.298 -14.727 1.00 92.56 355 LEU A CA 1
ATOM 2864 C C . LEU A 1 355 ? 13.403 0.167 -13.930 1.00 92.56 355 LEU A C 1
ATOM 2866 O O . LEU A 1 355 ? 12.183 0.177 -13.797 1.00 92.56 355 LEU A O 1
ATOM 2870 N N . GLU A 1 356 ? 14.180 -0.752 -13.344 1.00 94.19 356 GLU A N 1
ATOM 2871 C CA . GLU A 1 356 ? 13.672 -1.776 -12.417 1.00 94.19 356 GLU A CA 1
ATOM 2872 C C . GLU A 1 356 ? 12.910 -1.138 -11.242 1.00 94.19 356 GLU A C 1
ATOM 2874 O O . GLU A 1 356 ? 11.781 -1.521 -10.945 1.00 94.19 356 GLU A O 1
ATOM 2879 N N . GLU A 1 357 ? 13.490 -0.131 -10.586 1.00 93.44 357 GLU A N 1
ATOM 2880 C CA . GLU A 1 357 ? 12.849 0.554 -9.457 1.00 93.44 357 GLU A CA 1
ATOM 2881 C C . GLU A 1 357 ? 11.553 1.270 -9.862 1.00 93.44 357 GLU A C 1
ATOM 2883 O O . GLU A 1 357 ? 10.550 1.187 -9.146 1.00 93.44 357 GLU A O 1
ATOM 2888 N N . VAL A 1 358 ? 11.553 1.936 -11.020 1.00 94.25 358 VAL A N 1
ATOM 2889 C CA . VAL A 1 358 ? 10.382 2.651 -11.542 1.00 94.25 358 VAL A CA 1
ATOM 2890 C C . VAL A 1 358 ? 9.265 1.676 -11.911 1.00 94.25 358 VAL A C 1
ATOM 2892 O O . VAL A 1 358 ? 8.137 1.867 -11.462 1.00 94.25 358 VAL A O 1
ATOM 2895 N N . VAL A 1 359 ? 9.553 0.608 -12.665 1.00 95.38 359 VAL A N 1
ATOM 2896 C CA . VAL A 1 359 ? 8.541 -0.413 -13.000 1.00 95.38 359 VAL A CA 1
ATOM 2897 C C . VAL A 1 359 ? 7.957 -1.009 -11.726 1.00 95.38 359 VAL A C 1
ATOM 2899 O O . VAL A 1 359 ? 6.741 -1.070 -11.576 1.00 95.38 359 VAL A O 1
ATOM 2902 N N . GLY A 1 360 ? 8.811 -1.383 -10.773 1.00 94.56 360 GLY A N 1
ATOM 2903 C CA . GLY A 1 360 ? 8.381 -1.916 -9.488 1.00 94.56 360 GLY A CA 1
ATOM 2904 C C . GLY A 1 360 ? 7.434 -0.991 -8.733 1.00 94.56 360 GLY A C 1
ATOM 2905 O O . GLY A 1 360 ? 6.410 -1.432 -8.213 1.00 94.56 360 GLY A O 1
ATOM 2906 N N . PHE A 1 361 ? 7.760 0.302 -8.692 1.00 95.38 361 PHE A N 1
ATOM 2907 C CA . PHE A 1 361 ? 6.921 1.313 -8.062 1.00 95.38 361 PHE A CA 1
ATOM 2908 C C . PHE A 1 361 ? 5.534 1.385 -8.718 1.00 95.38 361 PHE A C 1
ATOM 2910 O O . PHE A 1 361 ? 4.527 1.311 -8.012 1.00 95.38 361 PHE A O 1
ATOM 2917 N N . PHE A 1 362 ? 5.469 1.484 -10.051 1.00 95.38 362 PHE A N 1
ATOM 2918 C CA . PHE A 1 362 ? 4.198 1.615 -10.772 1.00 95.38 362 PHE A CA 1
ATOM 2919 C C . PHE A 1 362 ? 3.375 0.326 -10.794 1.00 95.38 362 PHE A C 1
ATOM 2921 O O . PHE A 1 362 ? 2.152 0.405 -10.805 1.00 95.38 362 PHE A O 1
ATOM 2928 N N . LEU A 1 363 ? 3.999 -0.852 -10.713 1.00 94.19 363 LEU A N 1
ATOM 2929 C CA . LEU A 1 363 ? 3.274 -2.116 -10.543 1.00 94.19 363 LEU A CA 1
ATOM 2930 C C . LEU A 1 363 ? 2.605 -2.220 -9.171 1.00 94.19 363 LEU A C 1
ATOM 2932 O O . LEU A 1 363 ? 1.469 -2.684 -9.077 1.00 94.19 363 LEU A O 1
ATOM 2936 N N . VAL A 1 364 ? 3.274 -1.752 -8.113 1.00 94.62 364 VAL A N 1
ATOM 2937 C CA . VAL A 1 364 ? 2.654 -1.652 -6.784 1.00 94.62 364 VAL A CA 1
ATOM 2938 C C . VAL A 1 364 ? 1.501 -0.648 -6.812 1.00 94.62 364 VAL A C 1
ATOM 2940 O O . VAL A 1 364 ? 0.428 -0.958 -6.302 1.00 94.62 364 VAL A O 1
ATOM 2943 N N . GLU A 1 365 ? 1.673 0.516 -7.449 1.00 93.75 365 GLU A N 1
ATOM 2944 C CA . GLU A 1 365 ? 0.580 1.490 -7.610 1.00 93.75 365 GLU A CA 1
ATOM 2945 C C . GLU A 1 365 ? -0.598 0.921 -8.400 1.00 93.75 365 GLU A C 1
ATOM 2947 O O . GLU A 1 365 ? -1.743 1.077 -7.982 1.00 93.75 365 GLU A O 1
ATOM 2952 N N . TYR A 1 366 ? -0.322 0.222 -9.501 1.00 93.25 366 TYR A N 1
ATOM 2953 C CA . TYR A 1 366 ? -1.335 -0.443 -10.310 1.00 93.25 366 TYR A CA 1
ATOM 2954 C C . TYR A 1 366 ? -2.109 -1.467 -9.475 1.00 93.25 366 TYR A C 1
ATOM 2956 O O . TYR A 1 366 ? -3.339 -1.475 -9.491 1.00 93.25 366 TYR A O 1
ATOM 2964 N N . HIS A 1 367 ? -1.409 -2.284 -8.682 1.00 93.06 367 HIS A N 1
ATOM 2965 C CA . HIS A 1 367 ? -2.053 -3.238 -7.786 1.00 93.06 367 HIS A CA 1
ATOM 2966 C C . HIS A 1 367 ? -2.946 -2.528 -6.759 1.00 93.06 367 HIS A C 1
ATOM 2968 O O . HIS A 1 367 ? -4.110 -2.895 -6.607 1.00 93.06 367 HIS A O 1
ATOM 2974 N N . VAL A 1 368 ? -2.446 -1.483 -6.086 1.00 93.56 368 VAL A N 1
ATOM 2975 C CA . VAL A 1 368 ? -3.228 -0.701 -5.108 1.00 93.56 368 VAL A CA 1
ATOM 2976 C C . VAL A 1 368 ? -4.463 -0.077 -5.758 1.00 93.56 368 VAL A C 1
ATOM 2978 O O . VAL A 1 368 ? -5.546 -0.147 -5.181 1.00 93.56 368 VAL A O 1
ATOM 2981 N N . LEU A 1 369 ? -4.340 0.475 -6.964 1.00 92.69 369 LEU A N 1
ATOM 2982 C CA . LEU A 1 369 ? -5.453 1.075 -7.701 1.00 92.69 369 LEU A CA 1
ATOM 2983 C C . LEU A 1 369 ? -6.595 0.076 -7.960 1.00 92.69 369 LEU A C 1
ATOM 2985 O O . LEU A 1 369 ? -7.758 0.436 -7.814 1.00 92.69 369 LEU A O 1
ATOM 2989 N N . HIS A 1 370 ? -6.274 -1.180 -8.284 1.00 90.38 370 HIS A N 1
ATOM 2990 C CA . HIS A 1 370 ? -7.270 -2.202 -8.639 1.00 90.38 370 HIS A CA 1
ATOM 2991 C C . HIS A 1 370 ? -7.840 -2.966 -7.437 1.00 90.38 370 HIS A C 1
ATOM 2993 O O . HIS A 1 370 ? -8.902 -3.575 -7.540 1.00 90.38 370 HIS A O 1
ATOM 2999 N N . THR A 1 371 ? -7.135 -2.969 -6.306 1.00 92.81 371 THR A N 1
ATOM 3000 C CA . THR A 1 371 ? -7.494 -3.782 -5.130 1.00 92.81 371 THR A CA 1
ATOM 3001 C C . THR A 1 371 ? -7.985 -2.966 -3.940 1.00 92.81 371 THR A C 1
ATOM 3003 O O . THR A 1 371 ? -8.652 -3.511 -3.060 1.00 92.81 371 THR A O 1
ATOM 3006 N N . SER A 1 372 ? -7.658 -1.673 -3.877 1.00 91.81 372 SER A N 1
ATOM 3007 C CA . SER A 1 372 ? -8.132 -0.797 -2.806 1.00 91.81 372 SER A CA 1
ATOM 3008 C C . SER A 1 372 ? -9.618 -0.440 -2.974 1.00 91.81 372 SER A C 1
ATOM 3010 O O . SER A 1 372 ? -10.152 -0.490 -4.084 1.00 91.81 372 SER A O 1
ATOM 3012 N N . PRO A 1 373 ? -10.318 -0.073 -1.882 1.00 87.94 373 PRO A N 1
ATOM 3013 C CA . PRO A 1 373 ? -11.712 0.344 -1.961 1.00 87.94 373 PRO A CA 1
ATOM 3014 C C . PRO A 1 373 ? -11.899 1.537 -2.913 1.00 87.94 373 PRO A C 1
ATOM 3016 O O . PRO A 1 373 ? -11.050 2.439 -2.939 1.00 87.94 373 PRO A O 1
ATOM 3019 N N . PRO A 1 374 ? -13.028 1.608 -3.641 1.00 85.56 374 PRO A N 1
ATOM 3020 C CA . PRO A 1 374 ? -13.257 2.626 -4.660 1.00 85.56 374 PRO A CA 1
ATOM 3021 C C . PRO A 1 374 ? -13.100 4.036 -4.087 1.00 85.56 374 PRO A C 1
ATOM 3023 O O . PRO A 1 374 ? -13.559 4.337 -2.978 1.00 85.56 374 PRO A O 1
ATOM 3026 N N . GLY A 1 375 ? -12.404 4.889 -4.834 1.00 84.25 375 GLY A N 1
ATOM 3027 C CA . GLY A 1 375 ? -12.117 6.267 -4.444 1.00 84.25 375 GLY A CA 1
ATOM 3028 C C . GLY A 1 375 ? -10.967 6.445 -3.449 1.00 84.25 375 GLY A C 1
ATOM 3029 O O . GLY A 1 375 ? -10.766 7.570 -3.017 1.00 84.25 375 GLY A O 1
ATOM 3030 N N . PHE A 1 376 ? -10.220 5.394 -3.061 1.00 91.81 376 PHE A N 1
ATOM 3031 C CA . PHE A 1 376 ? -9.001 5.567 -2.249 1.00 91.81 376 PHE A CA 1
ATOM 3032 C C . PHE A 1 376 ? -7.833 6.094 -3.079 1.00 91.81 376 PHE A C 1
ATOM 3034 O O . PHE A 1 376 ? -7.198 7.072 -2.702 1.00 91.81 376 PHE A O 1
ATOM 3041 N N . ARG A 1 377 ? -7.561 5.431 -4.205 1.00 92.31 377 ARG A N 1
ATOM 3042 C CA . ARG A 1 377 ? -6.547 5.831 -5.176 1.00 92.31 377 ARG A CA 1
ATOM 3043 C C . ARG A 1 377 ? -7.245 6.170 -6.485 1.00 92.31 377 ARG A C 1
ATOM 3045 O O . ARG A 1 377 ? -8.079 5.392 -6.944 1.00 92.31 377 ARG A O 1
ATOM 3052 N N . VAL A 1 378 ? -6.936 7.330 -7.057 1.00 90.38 378 VAL A N 1
ATOM 3053 C CA . VAL A 1 378 ? -7.567 7.807 -8.293 1.00 90.38 378 VAL A CA 1
ATOM 3054 C C . VAL A 1 378 ? -6.613 7.612 -9.467 1.00 90.38 378 VAL A C 1
ATOM 3056 O O . VAL A 1 378 ? -5.426 7.922 -9.369 1.00 90.38 378 VAL A O 1
ATOM 3059 N N . ASP A 1 379 ? -7.143 7.120 -10.586 1.00 91.19 379 ASP A N 1
ATOM 3060 C CA . ASP A 1 379 ? -6.374 6.836 -11.803 1.00 91.19 379 ASP A CA 1
ATOM 3061 C C . ASP A 1 379 ? -5.651 8.083 -12.346 1.00 91.19 379 ASP A C 1
ATOM 3063 O O . ASP A 1 379 ? -4.469 8.025 -12.681 1.00 91.19 379 ASP A O 1
ATOM 3067 N N . SER A 1 380 ? -6.308 9.250 -12.327 1.00 92.00 380 SER A N 1
ATOM 3068 C CA . SER A 1 380 ? -5.712 10.518 -12.772 1.00 92.00 380 SER A CA 1
ATOM 3069 C C . SER A 1 380 ? -4.442 10.887 -12.002 1.00 92.00 380 SER A C 1
ATOM 3071 O O . SER A 1 380 ? -3.473 11.327 -12.605 1.00 92.00 380 SER A O 1
ATOM 3073 N N . GLU A 1 381 ? -4.396 10.652 -10.689 1.00 90.69 381 GLU A N 1
ATOM 3074 C CA . GLU A 1 381 ? -3.220 10.981 -9.871 1.00 90.69 381 GLU A CA 1
ATOM 3075 C C . GLU A 1 381 ? -2.027 10.073 -10.165 1.00 90.69 381 GLU A C 1
ATOM 3077 O O . GLU A 1 381 ? -0.872 10.504 -10.116 1.00 90.69 381 GLU A O 1
ATOM 3082 N N . VAL A 1 382 ? -2.302 8.794 -10.432 1.00 93.50 382 VAL A N 1
ATOM 3083 C CA . VAL A 1 382 ? -1.279 7.816 -10.808 1.00 93.50 382 VAL A CA 1
ATOM 3084 C C . VAL A 1 382 ? -0.738 8.156 -12.198 1.00 93.50 382 VAL A C 1
ATOM 3086 O O . VAL A 1 382 ? 0.479 8.138 -12.395 1.00 93.50 382 VAL A O 1
ATOM 3089 N N . ASN A 1 383 ? -1.614 8.562 -13.119 1.00 92.94 383 ASN A N 1
ATOM 3090 C CA . ASN A 1 383 ? -1.237 9.030 -14.451 1.00 92.94 383 ASN A CA 1
ATOM 3091 C C . ASN A 1 383 ? -0.419 10.330 -14.420 1.00 92.94 383 ASN A C 1
ATOM 3093 O O . ASN A 1 383 ? 0.606 10.402 -15.091 1.00 92.94 383 ASN A O 1
ATOM 3097 N N . ASP A 1 384 ? -0.778 11.315 -13.594 1.00 92.88 384 ASP A N 1
ATOM 3098 C CA . ASP A 1 384 ? -0.002 12.558 -13.443 1.00 92.88 384 ASP A CA 1
ATOM 3099 C C . ASP A 1 384 ? 1.416 12.284 -12.910 1.00 92.88 384 ASP A C 1
ATOM 3101 O O . ASP A 1 384 ? 2.419 12.867 -13.352 1.00 92.88 384 ASP A O 1
ATOM 3105 N N . LEU A 1 385 ? 1.520 11.359 -11.951 1.00 93.06 385 LEU A N 1
ATOM 3106 C CA . LEU A 1 385 ? 2.797 10.920 -11.400 1.00 93.06 385 LEU A CA 1
ATOM 3107 C C . LEU A 1 385 ? 3.630 10.165 -12.451 1.00 93.06 385 LEU A C 1
ATOM 3109 O O . LEU A 1 385 ? 4.839 10.392 -12.558 1.00 93.06 385 LEU A O 1
ATOM 3113 N N . TRP A 1 386 ? 2.988 9.317 -13.255 1.00 94.81 386 TRP A N 1
ATOM 3114 C CA . TRP A 1 386 ? 3.602 8.629 -14.390 1.00 94.81 386 TRP A CA 1
ATOM 3115 C C . TRP A 1 386 ? 4.103 9.601 -15.465 1.00 94.81 386 TRP A C 1
ATOM 3117 O O . TRP A 1 386 ? 5.241 9.489 -15.928 1.00 94.81 386 TRP A O 1
ATOM 3127 N N . ASP A 1 387 ? 3.311 10.613 -15.806 1.00 93.31 387 ASP A N 1
ATOM 3128 C CA . ASP A 1 387 ? 3.676 11.629 -16.788 1.00 93.31 387 ASP A CA 1
ATOM 3129 C C . ASP A 1 387 ? 4.875 12.467 -16.342 1.00 93.31 387 ASP A C 1
ATOM 3131 O O . ASP A 1 387 ? 5.740 12.792 -17.167 1.00 93.31 387 ASP A O 1
ATOM 3135 N N . THR A 1 388 ? 4.945 12.782 -15.046 1.00 91.88 388 THR A N 1
ATOM 3136 C CA . THR A 1 388 ? 6.091 13.459 -14.424 1.00 91.88 388 THR A CA 1
ATOM 3137 C C . THR A 1 388 ? 7.335 12.566 -14.452 1.00 91.88 388 THR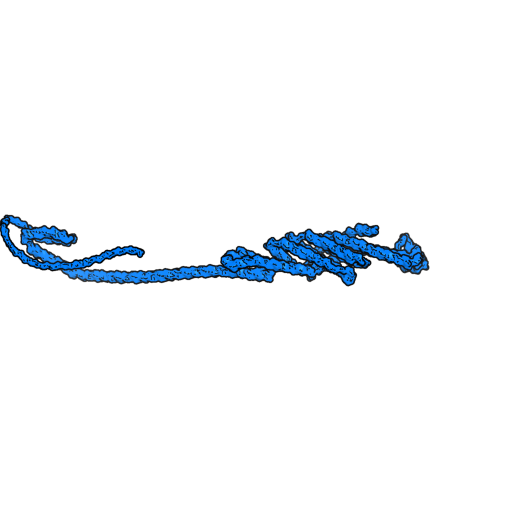 A C 1
ATOM 3139 O O . THR A 1 388 ? 8.436 13.032 -14.753 1.00 91.88 388 THR A O 1
ATOM 3142 N N . MET A 1 389 ? 7.174 11.269 -14.167 1.00 91.81 389 MET A N 1
ATOM 3143 C CA . MET A 1 389 ? 8.260 10.286 -14.213 1.00 91.81 389 MET A CA 1
ATOM 3144 C C . MET A 1 389 ? 8.836 10.170 -15.630 1.00 91.81 389 MET A C 1
ATOM 3146 O O . MET A 1 389 ? 10.049 10.267 -15.808 1.00 91.81 389 MET A O 1
ATOM 3150 N N . CYS A 1 390 ? 7.978 10.041 -16.646 1.00 93.00 390 CYS A N 1
ATOM 3151 C CA . CYS A 1 390 ? 8.388 9.970 -18.049 1.00 93.00 390 CYS A CA 1
ATOM 3152 C C . CYS A 1 390 ? 9.201 11.192 -18.486 1.00 93.00 390 CYS A C 1
ATOM 3154 O O . CYS A 1 390 ? 10.211 11.061 -19.177 1.00 93.00 390 CYS A O 1
ATOM 3156 N N . GLU A 1 391 ? 8.765 12.385 -18.088 1.00 91.62 391 GLU A N 1
ATOM 3157 C CA . GLU A 1 391 ? 9.417 13.643 -18.448 1.00 91.62 391 GLU A CA 1
ATOM 3158 C C . GLU A 1 391 ? 10.805 13.773 -17.813 1.00 91.62 391 GLU A C 1
ATOM 3160 O O . GLU A 1 391 ? 11.759 14.211 -18.457 1.00 91.62 391 GLU A O 1
ATOM 3165 N N . ARG A 1 392 ? 10.961 13.300 -16.577 1.00 88.81 392 ARG A N 1
ATOM 3166 C CA . ARG A 1 392 ? 12.268 13.263 -15.921 1.00 88.81 392 ARG A CA 1
ATOM 3167 C C . ARG A 1 392 ? 13.185 12.186 -16.481 1.00 88.81 392 ARG A C 1
ATOM 3169 O O . ARG A 1 392 ? 14.360 12.469 -16.680 1.00 88.81 392 ARG A O 1
ATOM 3176 N N . VAL A 1 393 ? 12.675 10.991 -16.785 1.00 89.69 393 VAL A N 1
ATOM 3177 C CA . VAL A 1 393 ? 13.450 9.942 -17.478 1.00 89.69 393 VAL A CA 1
ATOM 3178 C C . VAL A 1 393 ? 13.967 10.478 -18.816 1.00 89.69 393 VAL A C 1
ATOM 3180 O O . VAL A 1 393 ? 15.139 10.296 -19.138 1.00 89.69 393 VAL A O 1
ATOM 3183 N N . PHE A 1 394 ? 13.135 11.216 -19.559 1.00 90.00 394 PHE A N 1
ATOM 3184 C CA . PHE A 1 394 ? 13.537 11.890 -20.794 1.00 90.00 394 PHE A CA 1
ATOM 3185 C C . PHE A 1 394 ? 14.700 12.873 -20.571 1.00 90.00 394 PHE A C 1
ATOM 3187 O O . PHE A 1 394 ? 15.696 12.824 -21.294 1.00 90.00 394 PHE A O 1
ATOM 3194 N N . GLN A 1 395 ? 14.607 13.742 -19.559 1.00 88.94 395 GLN A N 1
ATOM 3195 C CA . GLN A 1 395 ? 15.668 14.703 -19.219 1.00 88.94 395 GLN A CA 1
ATOM 3196 C C . GLN A 1 395 ? 16.969 14.004 -18.813 1.00 88.94 395 GLN A C 1
ATOM 3198 O O . GLN A 1 395 ? 18.037 14.333 -19.325 1.00 88.94 395 GLN A O 1
ATOM 3203 N N . ILE A 1 396 ? 16.863 13.007 -17.940 1.00 87.81 396 ILE A N 1
ATOM 3204 C CA . ILE A 1 396 ? 17.969 12.193 -17.439 1.00 87.81 396 ILE A CA 1
ATOM 3205 C C . ILE A 1 396 ? 18.745 11.535 -18.581 1.00 87.81 396 ILE A C 1
ATOM 3207 O O . ILE A 1 396 ? 19.972 11.614 -18.621 1.00 87.81 396 ILE A O 1
ATOM 3211 N N . VAL A 1 397 ? 18.036 10.893 -19.513 1.00 89.12 397 VAL A N 1
ATOM 3212 C CA . VAL A 1 397 ? 18.661 10.168 -20.623 1.00 89.12 397 VAL A CA 1
ATOM 3213 C C . VAL A 1 397 ? 19.332 11.146 -21.585 1.00 89.12 397 VAL A C 1
ATOM 3215 O O . VAL A 1 397 ? 20.474 10.923 -21.982 1.00 89.12 397 VAL A O 1
ATOM 3218 N N . ASN A 1 398 ? 18.676 12.262 -21.910 1.00 87.69 398 ASN A N 1
ATOM 3219 C CA . ASN A 1 398 ? 19.260 13.271 -22.794 1.00 87.69 398 ASN A CA 1
ATOM 3220 C C . ASN A 1 398 ? 20.487 13.955 -22.181 1.00 87.69 398 ASN A C 1
ATOM 3222 O O . ASN A 1 398 ? 21.480 14.152 -22.878 1.00 87.69 398 ASN A O 1
ATOM 3226 N N . MET A 1 399 ? 20.459 14.281 -20.886 1.00 87.19 399 MET A N 1
ATOM 3227 C CA . MET A 1 399 ? 21.626 14.831 -20.193 1.00 87.19 399 MET A CA 1
ATOM 3228 C C . MET A 1 399 ? 22.761 13.807 -20.123 1.00 87.19 399 MET A C 1
ATOM 3230 O O . MET A 1 399 ? 23.887 14.124 -20.502 1.00 87.19 399 MET A O 1
ATOM 3234 N N . GLY A 1 400 ? 22.465 12.573 -19.705 1.00 84.62 400 GLY A N 1
ATOM 3235 C CA . GLY A 1 400 ? 23.463 11.518 -19.526 1.00 84.62 400 GLY A CA 1
ATOM 3236 C C . GLY A 1 400 ? 24.136 11.052 -20.819 1.00 84.62 400 GLY A C 1
ATOM 3237 O O . GLY A 1 400 ? 25.285 10.617 -20.785 1.00 84.62 400 GLY A O 1
ATOM 3238 N N . LEU A 1 401 ? 23.455 11.175 -21.963 1.00 86.88 401 LEU A N 1
ATOM 3239 C CA . LEU A 1 401 ? 23.990 10.800 -23.276 1.00 86.88 401 LEU A CA 1
ATOM 3240 C C . LEU A 1 401 ? 24.453 11.986 -24.132 1.00 86.88 401 LEU A C 1
ATOM 3242 O O . LEU A 1 401 ? 24.955 11.768 -25.235 1.00 86.88 401 LEU A O 1
ATOM 3246 N N . SER A 1 402 ? 24.329 13.224 -23.649 1.00 84.25 402 SER A N 1
ATOM 3247 C CA . SER A 1 402 ? 24.677 14.434 -24.414 1.00 84.25 402 SER A CA 1
ATOM 3248 C C . SER A 1 402 ? 26.122 14.419 -24.946 1.00 84.25 402 SER A C 1
ATOM 3250 O O . SER A 1 402 ? 26.354 14.688 -26.131 1.00 84.25 402 SER A O 1
ATOM 3252 N N . GLU A 1 403 ? 27.076 14.018 -24.102 1.00 82.81 403 GLU A N 1
ATOM 3253 C CA . GLU A 1 403 ? 28.511 13.921 -24.416 1.00 82.81 403 GLU A CA 1
ATOM 3254 C C . GLU A 1 403 ? 28.956 12.517 -24.871 1.00 82.81 403 GLU A C 1
ATOM 3256 O O . GLU A 1 403 ? 30.113 12.313 -25.246 1.00 82.81 403 GLU A O 1
ATOM 3261 N N . CYS A 1 404 ? 28.052 11.531 -24.875 1.00 85.06 404 CYS A N 1
ATOM 3262 C CA . CYS A 1 404 ? 28.386 10.160 -25.245 1.00 85.06 404 CYS A CA 1
ATOM 3263 C C . CYS A 1 404 ? 28.591 10.029 -26.764 1.00 85.06 404 CYS A C 1
ATOM 3265 O O . CYS A 1 404 ? 27.730 10.407 -27.557 1.00 85.06 404 CYS A O 1
ATOM 3267 N N . ARG A 1 405 ? 29.726 9.446 -27.175 1.00 83.88 405 ARG A N 1
ATOM 3268 C CA . ARG A 1 405 ? 30.053 9.147 -28.587 1.00 83.88 405 ARG A CA 1
ATOM 3269 C C . ARG A 1 405 ? 30.041 7.652 -28.918 1.00 83.88 405 ARG A C 1
ATOM 3271 O O . ARG A 1 405 ? 30.251 7.273 -30.071 1.00 83.88 405 ARG A O 1
ATOM 3278 N N . ASP A 1 406 ? 29.825 6.793 -27.921 1.00 85.56 406 ASP A N 1
ATOM 3279 C CA . ASP A 1 406 ? 29.801 5.347 -28.124 1.00 85.56 406 ASP A CA 1
ATOM 3280 C C . ASP A 1 406 ? 28.418 4.883 -28.595 1.00 85.56 406 ASP A C 1
ATOM 3282 O O . ASP A 1 406 ? 27.447 4.833 -27.842 1.00 85.56 406 ASP A O 1
ATOM 3286 N N . THR A 1 407 ? 28.357 4.469 -29.858 1.00 85.38 407 THR A N 1
ATOM 3287 C CA . THR A 1 407 ? 27.174 3.906 -30.519 1.00 85.38 407 THR A CA 1
ATOM 3288 C C . THR A 1 407 ? 26.599 2.681 -29.801 1.00 85.38 407 THR A C 1
ATOM 3290 O O . THR A 1 407 ? 25.399 2.433 -29.897 1.00 85.38 407 THR A O 1
ATOM 3293 N N . LYS A 1 408 ? 27.412 1.914 -29.061 1.00 86.50 408 LYS A N 1
ATOM 3294 C CA . LYS A 1 408 ? 26.933 0.736 -28.317 1.00 86.50 408 LYS A CA 1
ATOM 3295 C C . LYS A 1 408 ? 26.052 1.124 -27.131 1.00 86.50 408 LYS A C 1
ATOM 3297 O O . LYS A 1 408 ? 25.055 0.451 -26.886 1.00 86.50 408 LYS A O 1
ATOM 3302 N N . VAL A 1 409 ? 26.372 2.224 -26.446 1.00 88.38 409 VAL A N 1
ATOM 3303 C CA . VAL A 1 409 ? 25.595 2.731 -25.300 1.00 88.38 409 VAL A CA 1
ATOM 3304 C C . VAL A 1 409 ? 24.195 3.170 -25.738 1.00 88.38 409 VAL A C 1
ATOM 3306 O O . VAL A 1 409 ? 23.216 2.932 -25.033 1.00 88.38 409 VAL A O 1
ATOM 3309 N N . PHE A 1 410 ? 24.063 3.744 -26.937 1.00 88.69 410 PHE A N 1
ATOM 3310 C CA . PHE A 1 410 ? 22.756 4.089 -27.507 1.00 88.69 410 PHE A CA 1
ATOM 3311 C C . PHE A 1 410 ? 21.906 2.846 -27.797 1.00 88.69 410 PHE A C 1
ATOM 3313 O O . PHE A 1 410 ? 20.711 2.850 -27.510 1.00 88.69 410 PHE A O 1
ATOM 3320 N N . LEU A 1 411 ? 22.509 1.768 -28.309 1.00 87.56 411 LEU A N 1
ATOM 3321 C CA . LEU A 1 411 ? 21.803 0.508 -28.566 1.00 87.56 411 LEU A CA 1
ATOM 3322 C C . LEU A 1 411 ? 21.344 -0.174 -27.270 1.00 87.56 411 LEU A C 1
ATOM 3324 O O . LEU A 1 411 ? 20.199 -0.622 -27.193 1.00 87.56 411 LEU A O 1
ATOM 3328 N N . THR A 1 412 ? 22.196 -0.226 -26.241 1.00 89.00 412 THR A N 1
ATOM 3329 C CA . THR A 1 412 ? 21.822 -0.809 -24.941 1.00 89.00 412 THR A CA 1
ATOM 3330 C C . THR A 1 412 ? 20.760 0.028 -24.232 1.00 89.00 412 THR A C 1
ATOM 3332 O O . THR A 1 412 ? 19.791 -0.529 -23.716 1.00 89.00 412 THR A O 1
ATOM 3335 N N . THR A 1 413 ? 20.876 1.359 -24.274 1.00 90.06 413 THR A N 1
ATOM 3336 C CA . THR A 1 413 ? 19.867 2.272 -23.712 1.00 90.06 413 THR A CA 1
ATOM 3337 C C . THR A 1 413 ? 18.534 2.131 -24.443 1.00 90.06 413 THR A C 1
ATOM 3339 O O . THR A 1 413 ? 17.498 1.999 -23.796 1.00 90.06 413 THR A O 1
ATOM 3342 N N . LYS A 1 414 ? 18.546 2.083 -25.783 1.00 89.50 414 LYS A N 1
ATOM 3343 C CA . LYS A 1 414 ? 17.351 1.826 -26.598 1.00 89.50 414 LYS A CA 1
ATOM 3344 C C . LYS A 1 414 ? 16.678 0.517 -26.184 1.00 89.50 414 LYS A C 1
ATOM 3346 O O . LYS A 1 414 ? 15.477 0.522 -25.938 1.00 89.50 414 LYS A O 1
ATOM 3351 N N . ALA A 1 415 ? 17.429 -0.582 -26.091 1.00 89.00 415 ALA A N 1
ATOM 3352 C CA . ALA A 1 415 ? 16.874 -1.881 -25.711 1.00 89.00 415 ALA A CA 1
ATOM 3353 C C . ALA A 1 415 ? 16.208 -1.835 -24.324 1.00 89.00 415 ALA A C 1
ATOM 3355 O O . ALA A 1 415 ? 15.081 -2.303 -24.170 1.00 89.00 415 ALA A O 1
ATOM 3356 N N . ALA A 1 416 ? 16.855 -1.200 -23.341 1.00 91.50 416 ALA A N 1
ATOM 3357 C CA . ALA A 1 416 ? 16.309 -1.042 -21.995 1.00 91.50 416 ALA A CA 1
ATOM 3358 C C . ALA A 1 416 ? 15.020 -0.195 -21.978 1.00 91.50 416 ALA A C 1
ATOM 3360 O O . ALA A 1 416 ? 14.013 -0.615 -21.408 1.00 91.50 416 ALA A O 1
ATOM 3361 N N . VAL A 1 417 ? 15.013 0.962 -22.655 1.00 91.56 417 VAL A N 1
ATOM 3362 C CA . VAL A 1 417 ? 13.826 1.834 -22.766 1.00 91.56 417 VAL A CA 1
ATOM 3363 C C . VAL A 1 417 ? 12.689 1.139 -23.518 1.00 91.56 417 VAL A C 1
ATOM 3365 O O . VAL A 1 417 ? 11.528 1.277 -23.145 1.00 91.56 417 VAL A O 1
ATOM 3368 N N . GLN A 1 418 ? 12.996 0.363 -24.555 1.00 90.00 418 GLN A N 1
ATOM 3369 C CA . GLN A 1 418 ? 11.990 -0.358 -25.329 1.00 90.00 418 GLN A CA 1
ATOM 3370 C C . GLN A 1 418 ? 11.306 -1.453 -24.497 1.00 90.00 418 GLN A C 1
ATOM 3372 O O . GLN A 1 418 ? 10.079 -1.559 -24.526 1.00 90.00 418 GLN A O 1
ATOM 3377 N N . THR A 1 419 ? 12.064 -2.240 -23.728 1.00 91.31 419 THR A N 1
ATOM 3378 C CA . THR A 1 419 ? 11.485 -3.226 -22.799 1.00 91.31 419 THR A CA 1
ATOM 3379 C C . THR A 1 419 ? 10.674 -2.542 -21.703 1.00 91.31 419 THR A C 1
ATOM 3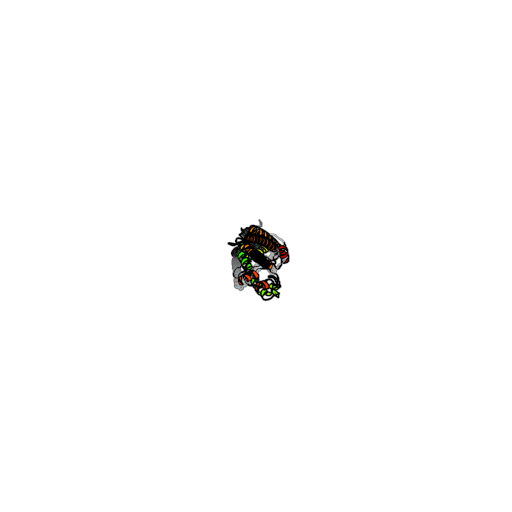381 O O . THR A 1 419 ? 9.579 -2.999 -21.381 1.00 91.31 419 THR A O 1
ATOM 3384 N N . PHE A 1 420 ? 11.148 -1.406 -21.191 1.00 92.94 420 PHE A N 1
ATOM 3385 C CA . PHE A 1 420 ? 10.425 -0.589 -20.217 1.00 92.94 420 PHE A CA 1
ATOM 3386 C C . PHE A 1 420 ? 9.067 -0.093 -20.742 1.00 92.94 420 PHE A C 1
ATOM 3388 O O . PHE A 1 420 ? 8.049 -0.295 -20.080 1.00 92.94 420 PHE A O 1
ATOM 3395 N N . ILE A 1 421 ? 9.034 0.467 -21.957 1.00 91.69 421 ILE A N 1
ATOM 3396 C CA . ILE A 1 421 ? 7.805 0.902 -22.641 1.00 91.69 421 ILE A CA 1
ATOM 3397 C C . ILE A 1 421 ? 6.816 -0.255 -22.756 1.00 91.69 421 ILE A C 1
ATOM 3399 O O . ILE A 1 421 ? 5.676 -0.135 -22.320 1.00 91.69 421 ILE A O 1
ATOM 3403 N N . GLN A 1 422 ? 7.257 -1.391 -23.296 1.00 89.62 422 GLN A N 1
ATOM 3404 C CA . GLN A 1 422 ? 6.366 -2.527 -23.521 1.00 89.62 422 GLN A CA 1
ATOM 3405 C C . GLN A 1 422 ? 5.875 -3.153 -22.212 1.00 89.62 422 GLN A C 1
ATOM 3407 O O . GLN A 1 422 ? 4.751 -3.641 -22.155 1.00 89.62 422 GLN A O 1
ATOM 3412 N N . THR A 1 423 ? 6.681 -3.125 -21.150 1.00 92.00 423 THR A N 1
ATOM 3413 C CA . THR A 1 423 ? 6.254 -3.647 -19.846 1.00 92.00 423 THR A CA 1
ATOM 3414 C C . THR A 1 423 ? 5.074 -2.841 -19.310 1.00 92.00 423 THR A C 1
ATOM 3416 O O . THR A 1 423 ? 4.069 -3.429 -18.935 1.00 92.00 423 THR A O 1
ATOM 3419 N N . LEU A 1 424 ? 5.159 -1.506 -19.319 1.00 91.94 424 LEU A N 1
ATOM 3420 C CA . LEU A 1 424 ? 4.133 -0.634 -18.732 1.00 91.94 424 LEU A CA 1
ATOM 3421 C C . LEU A 1 424 ? 2.941 -0.361 -19.660 1.00 91.94 424 LEU A C 1
ATOM 3423 O O . LEU A 1 424 ? 1.830 -0.165 -19.172 1.00 91.94 424 LEU A O 1
ATOM 3427 N N . GLU A 1 425 ? 3.125 -0.439 -20.980 1.00 89.94 425 GLU A N 1
ATOM 3428 C CA . GLU A 1 425 ? 2.016 -0.432 -21.946 1.00 89.94 425 GLU A CA 1
ATOM 3429 C C . GLU A 1 425 ? 1.045 -1.599 -21.686 1.00 89.94 425 GLU A C 1
ATOM 3431 O O . GLU A 1 425 ? -0.166 -1.427 -21.796 1.00 89.94 425 GLU A O 1
ATOM 3436 N N . GLY A 1 426 ? 1.553 -2.757 -21.239 1.00 85.75 426 GLY A N 1
ATOM 3437 C CA . GLY A 1 426 ? 0.728 -3.903 -20.833 1.00 85.75 426 GLY A CA 1
ATOM 3438 C C . GLY A 1 426 ? -0.160 -3.651 -19.605 1.00 85.75 426 GLY A C 1
ATOM 3439 O O . GLY A 1 426 ? -1.132 -4.372 -19.403 1.00 85.75 426 GLY A O 1
ATOM 3440 N N . TYR A 1 427 ? 0.139 -2.614 -18.818 1.00 87.88 427 TYR A N 1
ATOM 3441 C CA . TYR A 1 427 ? -0.650 -2.164 -17.664 1.00 87.88 427 TYR A CA 1
ATOM 3442 C C . TYR A 1 427 ? -1.460 -0.893 -17.968 1.00 87.88 427 TYR A C 1
ATOM 3444 O O . TYR A 1 427 ? -1.924 -0.225 -17.048 1.00 87.88 427 TYR A O 1
ATOM 3452 N N . ASN A 1 428 ? -1.649 -0.567 -19.253 1.00 87.88 428 ASN A N 1
ATOM 3453 C CA . ASN A 1 428 ? -2.396 0.593 -19.753 1.00 87.88 428 ASN A CA 1
ATOM 3454 C C . ASN A 1 428 ? -1.796 1.969 -19.408 1.00 87.88 428 ASN A C 1
ATOM 3456 O O . ASN A 1 428 ? -2.495 2.979 -19.488 1.00 87.88 428 ASN A O 1
ATOM 3460 N N . PHE A 1 429 ? -0.503 2.050 -19.084 1.00 92.00 429 PHE A N 1
ATOM 3461 C CA . PHE A 1 429 ? 0.165 3.342 -18.919 1.00 92.00 429 PHE A CA 1
ATOM 3462 C C . PHE A 1 429 ? 0.470 4.002 -20.273 1.00 92.00 429 PHE A C 1
ATOM 3464 O O . PHE A 1 429 ? 0.865 3.347 -21.239 1.00 92.00 429 PHE A O 1
ATOM 3471 N N . SER A 1 430 ? 0.340 5.331 -20.342 1.00 91.56 430 SER A N 1
ATOM 3472 C CA . SER A 1 430 ? 0.628 6.103 -21.559 1.00 91.56 430 SER A CA 1
ATOM 3473 C C . SER A 1 430 ? 2.130 6.164 -21.857 1.00 91.56 430 SER A C 1
ATOM 3475 O O . SER A 1 430 ? 2.905 6.732 -21.096 1.00 91.56 430 SER A O 1
ATOM 3477 N N . VAL A 1 431 ? 2.565 5.643 -23.004 1.00 89.62 431 VAL A N 1
ATOM 3478 C CA . VAL A 1 431 ? 3.997 5.570 -23.370 1.00 89.62 431 VAL A CA 1
ATOM 3479 C C . VAL A 1 431 ? 4.440 6.612 -24.405 1.00 89.62 431 VAL A C 1
ATOM 3481 O O . VAL A 1 431 ? 5.580 6.602 -24.871 1.00 89.62 431 VAL A O 1
ATOM 3484 N N . GLY A 1 432 ? 3.571 7.566 -24.753 1.00 88.25 432 GLY A N 1
ATOM 3485 C CA . GLY A 1 432 ? 3.821 8.530 -25.832 1.00 88.25 432 GLY A CA 1
ATOM 3486 C C . GLY A 1 432 ? 5.093 9.374 -25.656 1.00 88.25 432 GLY A C 1
ATOM 3487 O O . GLY A 1 432 ? 5.824 9.593 -26.623 1.00 88.25 432 GLY A O 1
ATOM 3488 N N . LYS A 1 433 ? 5.404 9.823 -24.430 1.00 89.62 433 LYS A N 1
ATOM 3489 C CA . LYS A 1 433 ? 6.628 10.600 -24.137 1.00 89.62 433 LYS A CA 1
ATOM 3490 C C . LYS A 1 433 ? 7.901 9.755 -24.290 1.00 89.62 433 LYS A C 1
ATOM 3492 O O . LYS A 1 433 ? 8.904 10.240 -24.808 1.00 89.62 433 LYS A O 1
ATOM 3497 N N . LEU A 1 434 ? 7.850 8.486 -23.891 1.00 90.75 434 LEU A N 1
ATOM 3498 C CA . LEU A 1 434 ? 8.977 7.554 -23.991 1.00 90.75 434 LEU A CA 1
ATOM 3499 C C . LEU A 1 434 ? 9.227 7.118 -25.442 1.00 90.75 434 LEU A C 1
ATOM 3501 O O . LEU A 1 434 ? 10.373 6.983 -25.859 1.00 90.75 434 LEU A O 1
ATOM 3505 N N . ASN A 1 435 ? 8.176 6.994 -26.254 1.00 88.94 435 ASN A N 1
ATOM 3506 C CA . ASN A 1 435 ? 8.326 6.779 -27.694 1.00 88.94 435 ASN A CA 1
ATOM 3507 C C . ASN A 1 435 ? 9.041 7.961 -28.374 1.00 88.94 435 ASN A C 1
ATOM 3509 O O . ASN A 1 435 ? 9.942 7.760 -29.187 1.00 88.94 435 ASN A O 1
ATOM 3513 N N . LYS A 1 436 ? 8.728 9.204 -27.978 1.00 89.19 436 LYS A N 1
ATOM 3514 C CA . LYS A 1 436 ? 9.477 10.391 -28.431 1.00 89.19 436 LYS A CA 1
ATOM 3515 C C . LYS A 1 436 ? 10.938 10.373 -27.968 1.00 89.19 436 LYS A C 1
ATOM 3517 O O . LYS A 1 436 ? 11.807 10.785 -28.731 1.00 89.19 436 LYS A O 1
ATOM 3522 N N . LEU A 1 437 ? 11.225 9.871 -26.760 1.00 90.56 437 LEU A N 1
ATOM 3523 C CA . LEU A 1 437 ? 12.605 9.666 -26.294 1.00 90.56 437 LEU A CA 1
ATOM 3524 C C . LEU A 1 437 ? 13.367 8.726 -27.229 1.00 90.56 437 LEU A C 1
ATOM 3526 O O . LEU A 1 437 ? 14.476 9.045 -27.641 1.00 90.56 437 LEU A O 1
ATOM 3530 N N . LEU A 1 438 ? 12.765 7.594 -27.597 1.00 89.19 438 LEU A N 1
ATOM 3531 C CA . LEU A 1 438 ? 13.384 6.638 -28.511 1.00 89.19 438 LEU A CA 1
ATOM 3532 C C . LEU A 1 438 ? 13.693 7.254 -29.889 1.00 89.19 438 LEU A C 1
ATOM 3534 O O . LEU A 1 438 ? 14.752 6.974 -30.449 1.00 89.19 438 LEU A O 1
ATOM 3538 N N . LEU A 1 439 ? 12.819 8.121 -30.412 1.00 87.75 439 LEU A N 1
ATOM 3539 C CA . LEU A 1 439 ? 13.075 8.869 -31.652 1.00 87.75 439 LEU A CA 1
ATOM 3540 C C . LEU A 1 439 ? 14.232 9.865 -31.501 1.00 87.75 439 LEU A C 1
ATOM 3542 O O . LEU A 1 439 ? 15.104 9.924 -32.363 1.00 87.75 439 LEU A O 1
ATOM 3546 N N . SER A 1 440 ? 14.291 10.592 -30.383 1.00 89.00 440 SER A N 1
ATOM 3547 C CA . SER A 1 440 ? 15.411 11.492 -30.068 1.00 89.00 440 SER A CA 1
ATOM 3548 C C . SER A 1 440 ? 16.742 10.733 -29.962 1.00 89.00 440 SER A C 1
ATOM 3550 O O . SER A 1 440 ? 17.777 11.203 -30.436 1.00 89.00 440 SER A O 1
ATOM 3552 N N . LEU A 1 441 ? 16.727 9.530 -29.374 1.00 89.19 441 LEU A N 1
ATOM 3553 C CA . LEU A 1 441 ? 17.895 8.649 -29.325 1.00 89.19 441 LEU A CA 1
ATOM 3554 C C . LEU A 1 441 ? 18.308 8.178 -30.721 1.00 89.19 441 LEU A C 1
ATOM 3556 O O . LEU A 1 441 ? 19.505 8.125 -31.001 1.00 89.19 441 LEU A O 1
ATOM 3560 N N . PHE A 1 442 ? 17.343 7.863 -31.590 1.00 88.19 442 PHE A N 1
ATOM 3561 C CA . PHE A 1 442 ? 17.619 7.486 -32.975 1.00 88.19 442 PHE A CA 1
ATOM 3562 C C . PHE A 1 442 ? 18.275 8.623 -33.756 1.00 88.19 442 PHE A C 1
ATOM 3564 O O . PHE A 1 442 ? 19.283 8.396 -34.416 1.00 88.19 442 PHE A O 1
ATOM 3571 N N . GLU A 1 443 ? 17.754 9.846 -33.645 1.00 88.06 443 GLU A N 1
ATOM 3572 C CA . GLU A 1 443 ? 18.316 11.017 -34.323 1.00 88.06 443 GLU A CA 1
ATOM 357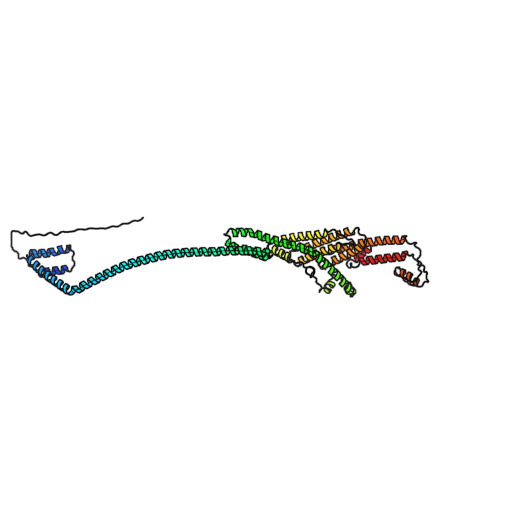3 C C . GLU A 1 443 ? 19.767 11.269 -33.890 1.00 88.06 443 GLU A C 1
ATOM 3575 O O . GLU A 1 443 ? 20.657 11.443 -34.725 1.00 88.06 443 GLU A O 1
ATOM 3580 N N . ARG A 1 444 ? 20.047 11.206 -32.583 1.00 89.00 444 ARG A N 1
ATOM 3581 C CA . ARG A 1 444 ? 21.415 11.357 -32.072 1.00 89.00 444 ARG A CA 1
ATOM 3582 C C . ARG A 1 444 ? 22.332 10.219 -32.522 1.00 89.00 444 ARG A C 1
ATOM 3584 O O . ARG A 1 444 ? 23.472 10.470 -32.909 1.00 89.00 444 ARG A O 1
ATOM 3591 N N . TYR A 1 445 ? 21.846 8.980 -32.497 1.00 89.44 445 TYR A N 1
ATOM 3592 C CA . TYR A 1 445 ? 22.582 7.814 -32.983 1.00 89.44 445 TYR A CA 1
ATOM 3593 C C . TYR A 1 445 ? 22.920 7.939 -34.476 1.00 89.44 445 TYR A C 1
ATOM 3595 O O . TYR A 1 445 ? 24.064 7.716 -34.871 1.00 89.44 445 TYR A O 1
ATOM 3603 N N . ALA A 1 446 ? 21.955 8.378 -35.287 1.00 87.81 446 ALA A N 1
ATOM 3604 C CA . ALA A 1 446 ? 22.117 8.639 -36.711 1.00 87.81 446 ALA A CA 1
ATOM 3605 C C . ALA A 1 446 ? 23.191 9.697 -36.988 1.00 87.81 446 ALA A C 1
ATOM 3607 O O . ALA A 1 446 ? 24.025 9.505 -37.871 1.00 87.81 446 ALA A O 1
ATOM 3608 N N . GLN A 1 447 ? 23.207 10.787 -36.215 1.00 88.56 447 GLN A N 1
ATOM 3609 C CA . GLN A 1 447 ? 24.240 11.820 -36.314 1.00 88.56 447 GLN A CA 1
ATOM 3610 C C . GLN A 1 447 ? 25.633 11.256 -36.002 1.00 88.56 447 GLN A C 1
ATOM 3612 O O . GLN A 1 447 ? 26.559 11.466 -36.779 1.00 88.56 447 GLN A O 1
ATOM 3617 N N . LEU A 1 448 ? 25.779 10.484 -34.917 1.00 88.81 448 LEU A N 1
ATOM 3618 C CA . LEU A 1 448 ? 27.062 9.877 -34.539 1.00 88.81 448 LEU A CA 1
ATOM 3619 C C . LEU A 1 448 ? 27.579 8.887 -35.590 1.00 88.81 448 LEU A C 1
ATOM 3621 O O . LEU A 1 448 ? 28.780 8.858 -35.868 1.00 88.81 448 LEU A O 1
ATOM 3625 N N . LEU A 1 449 ? 26.688 8.082 -36.176 1.00 88.19 449 LEU A N 1
ATOM 3626 C CA . LEU A 1 449 ? 27.036 7.178 -37.270 1.00 88.19 449 LEU A CA 1
ATOM 3627 C C . LEU A 1 449 ? 27.510 7.939 -38.505 1.00 88.19 449 LEU A C 1
ATOM 3629 O O . LEU A 1 449 ? 28.537 7.583 -39.077 1.00 88.19 449 LEU A O 1
ATOM 3633 N N . ARG A 1 450 ? 26.796 9.003 -38.885 1.00 87.88 450 ARG A N 1
ATOM 3634 C CA . ARG A 1 450 ? 27.166 9.853 -40.019 1.00 87.88 450 ARG A CA 1
ATOM 3635 C C . ARG A 1 450 ? 28.521 10.520 -39.805 1.00 87.88 450 ARG A C 1
ATOM 3637 O O . ARG A 1 450 ? 29.336 10.520 -40.720 1.00 87.88 450 ARG A O 1
ATOM 3644 N N . ASP A 1 451 ? 28.770 11.062 -38.617 1.00 88.94 451 ASP A N 1
ATOM 3645 C CA . ASP A 1 451 ? 30.027 11.746 -38.304 1.00 88.94 451 ASP A CA 1
ATOM 3646 C C . ASP A 1 451 ? 31.211 10.764 -38.312 1.00 88.94 451 ASP A C 1
ATOM 3648 O O . ASP A 1 451 ? 32.272 11.081 -38.851 1.00 88.94 451 ASP A O 1
ATOM 3652 N N . ARG A 1 452 ? 31.016 9.544 -37.784 1.00 87.75 452 ARG A N 1
ATOM 3653 C CA . ARG A 1 452 ? 32.013 8.465 -37.863 1.00 87.75 452 ARG A CA 1
ATOM 3654 C C . ARG A 1 452 ? 32.263 8.045 -39.309 1.00 87.75 452 ARG A C 1
ATOM 3656 O O . ARG A 1 452 ? 33.410 8.017 -39.733 1.00 87.75 452 ARG A O 1
ATOM 3663 N N . PHE A 1 453 ? 31.204 7.789 -40.075 1.00 88.06 453 PHE A N 1
ATOM 3664 C CA . PHE A 1 453 ? 31.317 7.430 -41.487 1.00 88.06 453 PHE A CA 1
ATOM 3665 C C . PHE A 1 453 ? 32.035 8.518 -42.293 1.00 88.06 453 PHE A C 1
ATOM 3667 O O . PHE A 1 453 ? 32.921 8.208 -43.078 1.00 88.06 453 PHE A O 1
ATOM 3674 N N . ALA A 1 454 ? 31.708 9.795 -42.079 1.00 89.31 454 ALA A N 1
ATOM 3675 C CA . ALA A 1 454 ? 32.369 10.906 -42.758 1.00 89.31 454 ALA A CA 1
ATOM 3676 C C . ALA A 1 454 ? 33.865 10.981 -42.417 1.00 89.31 454 ALA A C 1
ATOM 3678 O O . ALA A 1 454 ? 34.681 11.218 -43.308 1.00 89.31 454 ALA A O 1
ATOM 3679 N N . HIS A 1 455 ? 34.227 10.760 -41.151 1.00 88.94 455 HIS A N 1
ATOM 3680 C CA . HIS A 1 455 ? 35.620 10.696 -40.719 1.00 88.94 455 HIS A CA 1
ATOM 3681 C C . HIS A 1 455 ? 36.366 9.524 -41.374 1.00 88.94 455 HIS A C 1
ATOM 3683 O O . HIS A 1 455 ? 37.407 9.736 -41.997 1.00 88.94 455 HIS A O 1
ATOM 3689 N N . ASP A 1 456 ? 35.813 8.314 -41.284 1.00 86.50 456 ASP A N 1
ATOM 3690 C CA . ASP A 1 456 ? 36.426 7.092 -41.813 1.00 86.50 456 ASP A CA 1
ATOM 3691 C C . ASP A 1 456 ? 36.560 7.162 -43.342 1.00 86.50 456 ASP A C 1
ATOM 3693 O O . ASP A 1 456 ? 37.615 6.852 -43.893 1.00 86.50 456 ASP A O 1
ATOM 3697 N N . PHE A 1 457 ? 35.546 7.699 -44.027 1.00 86.44 457 PHE A N 1
ATOM 3698 C CA . PHE A 1 457 ? 35.573 7.948 -45.466 1.00 86.44 457 PHE A CA 1
ATOM 3699 C C . PHE A 1 457 ? 36.662 8.957 -45.858 1.00 86.44 457 PHE A C 1
ATOM 3701 O O . PHE A 1 457 ? 37.416 8.728 -46.804 1.00 86.44 457 PHE A O 1
ATOM 3708 N N . GLN A 1 458 ? 36.785 10.076 -45.134 1.00 87.75 458 GLN A N 1
ATOM 3709 C CA . GLN A 1 458 ? 37.839 11.063 -45.391 1.00 87.75 458 GLN A CA 1
ATOM 3710 C C . GLN A 1 458 ? 39.238 10.496 -45.138 1.00 87.75 458 GLN A C 1
ATOM 3712 O O . GLN A 1 458 ? 40.172 10.850 -45.858 1.00 87.75 458 GLN A O 1
ATOM 3717 N N . GLN A 1 459 ? 39.392 9.641 -44.128 1.00 86.88 459 GLN A N 1
ATOM 3718 C CA . GLN A 1 459 ? 40.654 8.974 -43.831 1.00 86.88 459 GLN A CA 1
ATOM 3719 C C . GLN A 1 459 ? 41.014 7.962 -44.924 1.00 86.88 459 GLN A C 1
ATOM 3721 O O . GLN A 1 459 ? 42.093 8.063 -45.507 1.00 86.88 459 GLN A O 1
ATOM 3726 N N . ALA A 1 460 ? 40.079 7.083 -45.298 1.00 84.44 460 ALA A N 1
ATOM 3727 C CA . ALA A 1 460 ? 40.253 6.139 -46.400 1.00 84.44 460 ALA A CA 1
ATOM 3728 C C . ALA A 1 460 ? 40.621 6.850 -47.709 1.00 84.44 460 ALA A C 1
ATOM 3730 O O . ALA A 1 460 ? 41.417 6.338 -48.492 1.00 84.44 460 ALA A O 1
ATOM 3731 N N . MET A 1 461 ? 40.083 8.054 -47.931 1.00 83.56 461 MET A N 1
ATOM 3732 C CA . MET A 1 461 ? 40.402 8.842 -49.114 1.00 83.56 461 MET A CA 1
ATOM 3733 C C . MET A 1 461 ? 41.799 9.460 -49.103 1.00 83.56 461 MET A C 1
ATOM 3735 O O . MET A 1 461 ? 42.409 9.554 -50.163 1.00 83.56 461 MET A O 1
ATOM 3739 N N . LYS A 1 462 ? 42.319 9.856 -47.938 1.00 85.50 462 LYS A N 1
ATOM 3740 C CA . LYS A 1 462 ? 43.683 10.394 -47.803 1.00 85.50 462 LYS A CA 1
ATOM 3741 C C . LYS A 1 462 ? 44.752 9.309 -47.895 1.00 85.50 462 LYS A C 1
ATOM 3743 O O . LYS A 1 462 ? 45.825 9.572 -48.429 1.00 85.50 462 LYS A O 1
ATOM 3748 N N . ASP A 1 463 ? 44.456 8.119 -47.382 1.00 83.06 463 ASP A N 1
ATOM 3749 C CA . ASP A 1 463 ? 45.430 7.030 -47.265 1.00 83.06 463 ASP A CA 1
ATOM 3750 C C . ASP A 1 463 ? 45.643 6.274 -48.594 1.00 83.06 463 ASP A C 1
ATOM 3752 O O . ASP A 1 463 ? 46.626 5.551 -48.749 1.00 83.06 463 ASP A O 1
ATOM 3756 N N . THR A 1 464 ? 44.748 6.433 -49.579 1.00 79.69 464 THR A N 1
ATOM 3757 C CA . THR A 1 464 ? 44.828 5.725 -50.869 1.00 79.69 464 THR A CA 1
ATOM 3758 C C . THR A 1 464 ? 45.433 6.566 -51.993 1.00 79.69 464 THR A C 1
ATOM 3760 O O . THR A 1 464 ? 44.961 7.658 -52.273 1.00 79.69 464 THR A O 1
ATOM 3763 N N . GLU A 1 465 ? 46.372 6.003 -52.760 1.00 76.88 465 GLU A N 1
ATOM 3764 C CA . GLU A 1 465 ? 47.009 6.660 -53.923 1.00 76.88 465 GLU A CA 1
ATOM 3765 C C . GLU A 1 465 ? 46.100 6.791 -55.173 1.00 76.88 465 GLU A C 1
ATOM 3767 O O . GLU A 1 465 ? 46.556 7.195 -56.240 1.00 76.88 465 GLU A O 1
ATOM 3772 N N . HIS A 1 466 ? 44.810 6.441 -55.066 1.00 79.56 466 HIS A N 1
ATOM 3773 C CA . HIS A 1 466 ? 43.787 6.530 -56.125 1.00 79.56 466 HIS A CA 1
ATOM 3774 C C . HIS A 1 466 ? 44.126 5.853 -57.468 1.00 79.56 466 HIS A C 1
ATOM 3776 O O . HIS A 1 466 ? 43.539 6.177 -58.501 1.00 79.56 466 HIS A O 1
ATOM 3782 N N . GLN A 1 467 ? 45.039 4.883 -57.471 1.00 84.19 467 GLN A N 1
ATOM 3783 C CA . GLN A 1 467 ? 45.397 4.127 -58.671 1.00 84.19 467 GLN A CA 1
ATOM 3784 C C . GLN A 1 467 ? 44.403 2.983 -58.939 1.00 84.19 467 GLN A C 1
ATOM 3786 O O . GLN A 1 467 ? 43.824 2.449 -57.986 1.00 84.19 467 GLN A O 1
ATOM 3791 N N . PRO A 1 468 ? 44.206 2.577 -60.210 1.00 84.56 468 PRO A N 1
ATOM 3792 C CA . PRO A 1 468 ? 43.381 1.422 -60.562 1.00 84.56 468 PRO A CA 1
ATOM 3793 C C . PRO A 1 468 ? 43.821 0.156 -59.818 1.00 84.56 468 PRO A C 1
ATOM 3795 O O . PRO A 1 468 ? 44.999 -0.201 -59.827 1.00 84.56 468 PRO A O 1
ATOM 3798 N N . MET A 1 469 ? 42.875 -0.536 -59.183 1.00 84.69 469 MET A N 1
ATOM 3799 C CA . MET A 1 469 ? 43.165 -1.745 -58.411 1.00 84.69 469 MET A CA 1
ATOM 3800 C C . MET A 1 469 ? 43.531 -2.909 -59.343 1.00 84.69 469 MET A C 1
ATOM 3802 O O . MET A 1 469 ? 42.811 -3.193 -60.303 1.00 84.69 469 MET A O 1
ATOM 3806 N N . ILE A 1 470 ? 44.635 -3.602 -59.050 1.00 85.31 470 ILE A N 1
ATOM 3807 C CA . ILE A 1 470 ? 45.086 -4.784 -59.794 1.00 85.31 470 ILE A CA 1
ATOM 3808 C C . ILE A 1 470 ? 44.809 -6.020 -58.946 1.00 85.31 470 ILE A C 1
ATOM 3810 O O . ILE A 1 470 ? 45.352 -6.155 -57.856 1.00 85.31 470 ILE A O 1
ATOM 3814 N N . VAL A 1 471 ? 43.989 -6.925 -59.469 1.00 86.94 471 VAL A N 1
ATOM 3815 C CA . VAL A 1 471 ? 43.609 -8.167 -58.794 1.00 86.94 471 VAL A CA 1
ATOM 3816 C C . VAL A 1 471 ? 44.398 -9.329 -59.381 1.00 86.94 471 VAL A C 1
ATOM 3818 O O . VAL A 1 471 ? 44.414 -9.508 -60.602 1.00 86.94 471 VAL A O 1
ATOM 3821 N N . GLN A 1 472 ? 45.040 -10.132 -58.531 1.00 86.75 472 GLN A N 1
ATOM 3822 C CA . GLN A 1 472 ? 45.933 -11.215 -58.972 1.00 86.75 472 GLN A CA 1
ATOM 3823 C C . GLN A 1 472 ? 45.283 -12.602 -58.941 1.00 86.75 472 GLN A C 1
ATOM 3825 O O . GLN A 1 472 ? 45.772 -13.522 -59.594 1.00 86.75 472 GLN A O 1
ATOM 3830 N N . SER A 1 473 ? 44.186 -12.768 -58.199 1.00 88.00 473 SER A N 1
ATOM 3831 C CA . SER A 1 473 ? 43.534 -14.066 -58.012 1.00 88.00 473 SER A CA 1
ATOM 3832 C C . SER A 1 473 ? 42.011 -13.979 -58.067 1.00 88.00 473 SER A C 1
ATOM 3834 O O . SER A 1 473 ? 41.409 -12.937 -57.802 1.00 88.00 473 SER A O 1
ATOM 3836 N N . MET A 1 474 ? 41.370 -15.112 -58.362 1.00 83.69 474 MET A N 1
ATOM 3837 C CA . MET A 1 474 ? 39.910 -15.198 -58.367 1.00 83.69 474 MET A CA 1
ATOM 3838 C C . MET A 1 474 ? 39.295 -15.028 -56.965 1.00 83.69 474 MET A C 1
ATOM 3840 O O . MET A 1 474 ? 38.212 -14.461 -56.849 1.00 83.69 474 MET A O 1
ATOM 3844 N N . ASP A 1 475 ? 39.988 -15.446 -55.900 1.00 84.81 475 ASP A N 1
ATOM 3845 C CA . ASP A 1 475 ? 39.526 -15.250 -54.515 1.00 84.81 475 ASP A CA 1
ATOM 3846 C C . ASP A 1 475 ? 39.494 -13.759 -54.132 1.00 84.81 475 ASP A C 1
ATOM 3848 O O . ASP A 1 475 ? 38.517 -13.258 -53.574 1.00 84.81 475 ASP A O 1
ATOM 3852 N N . GLU A 1 476 ? 40.533 -13.010 -54.510 1.00 84.12 476 GLU A N 1
ATOM 3853 C CA . GLU A 1 476 ? 40.591 -11.560 -54.314 1.00 84.12 476 GLU A CA 1
ATOM 3854 C C . GLU A 1 476 ? 39.511 -10.833 -55.135 1.00 84.12 476 GLU A C 1
ATOM 3856 O O . GLU A 1 476 ? 38.815 -9.963 -54.607 1.00 84.12 476 GLU A O 1
ATOM 3861 N N . LEU A 1 477 ? 39.280 -11.255 -56.387 1.00 84.44 477 LEU A N 1
ATOM 3862 C CA . LEU A 1 477 ? 38.195 -10.719 -57.215 1.00 84.44 477 LEU A CA 1
ATOM 3863 C C . LEU A 1 477 ? 36.827 -10.968 -56.570 1.00 84.44 477 LEU A C 1
ATOM 3865 O O . LEU A 1 477 ? 35.986 -10.073 -56.536 1.00 84.44 477 LEU A O 1
ATOM 3869 N N . GLN A 1 478 ? 36.596 -12.166 -56.033 1.00 85.06 478 GLN A N 1
ATOM 3870 C CA . GLN A 1 478 ? 35.332 -12.523 -55.394 1.00 85.06 478 GLN A CA 1
ATOM 3871 C C . GLN A 1 478 ? 35.060 -11.676 -54.145 1.00 85.06 478 GLN A C 1
ATOM 3873 O O . GLN A 1 478 ? 33.930 -11.224 -53.955 1.00 85.06 478 GLN A O 1
ATOM 3878 N N . LYS A 1 479 ? 36.085 -11.393 -53.332 1.00 84.38 479 LYS A N 1
ATOM 3879 C CA . LYS A 1 479 ? 35.964 -10.494 -52.171 1.00 84.38 479 LYS A CA 1
ATOM 3880 C C . LYS A 1 479 ? 35.550 -9.084 -52.591 1.00 84.38 479 LYS A C 1
ATOM 3882 O O . LYS A 1 479 ? 34.617 -8.534 -52.013 1.00 84.38 479 LYS A O 1
ATOM 3887 N N . VAL A 1 480 ? 36.169 -8.536 -53.638 1.00 84.38 480 VAL A N 1
ATOM 3888 C CA . VAL A 1 480 ? 35.824 -7.207 -54.173 1.00 84.38 480 VAL A CA 1
ATOM 3889 C C . VAL A 1 480 ? 34.401 -7.182 -54.740 1.00 84.38 480 VAL A C 1
ATOM 3891 O O . VAL A 1 480 ? 33.638 -6.257 -54.459 1.00 84.38 480 VAL A O 1
ATOM 3894 N N . LEU A 1 481 ? 34.005 -8.207 -55.499 1.00 84.94 481 LEU A N 1
ATOM 3895 C CA . LEU A 1 481 ? 32.667 -8.307 -56.096 1.00 84.94 481 LEU A CA 1
ATOM 3896 C C . LEU A 1 481 ? 31.550 -8.478 -55.057 1.00 84.94 481 LEU A C 1
ATOM 3898 O O . LEU A 1 481 ? 30.445 -7.995 -55.275 1.00 84.94 481 LEU A O 1
ATOM 3902 N N . ASN A 1 482 ? 31.818 -9.136 -53.926 1.00 84.25 482 ASN A N 1
ATOM 3903 C CA . ASN A 1 482 ? 30.828 -9.284 -52.854 1.00 84.25 482 ASN A CA 1
ATOM 3904 C C . ASN A 1 482 ? 30.480 -7.943 -52.191 1.00 84.25 482 ASN A C 1
ATOM 3906 O O . ASN A 1 482 ? 29.386 -7.775 -51.644 1.00 84.25 482 ASN A O 1
ATOM 3910 N N . VAL A 1 483 ? 31.417 -6.996 -52.207 1.00 83.31 483 VAL A N 1
ATOM 3911 C CA . VAL A 1 483 ? 31.299 -5.712 -51.512 1.00 83.31 483 VAL A CA 1
ATOM 3912 C C . VAL A 1 483 ? 30.879 -4.580 -52.450 1.00 83.31 483 VAL A C 1
ATOM 3914 O O . VAL A 1 483 ? 30.089 -3.731 -52.052 1.00 83.31 483 VAL A O 1
ATOM 3917 N N . SER A 1 484 ? 31.359 -4.585 -53.692 1.00 84.94 484 SER A N 1
ATOM 3918 C CA . SER A 1 484 ? 31.114 -3.521 -54.672 1.00 84.94 484 SER A CA 1
ATOM 3919 C C . SER A 1 484 ? 29.716 -3.560 -55.305 1.00 84.94 484 SER A C 1
ATOM 3921 O O . SER A 1 484 ? 29.133 -4.621 -55.528 1.00 84.94 484 SER A O 1
ATOM 3923 N N . TRP A 1 485 ? 29.185 -2.381 -55.643 1.00 83.12 485 TRP A N 1
ATOM 3924 C CA . TRP A 1 485 ? 27.902 -2.221 -56.338 1.00 83.12 485 TRP A CA 1
ATOM 3925 C C . TRP A 1 485 ? 28.111 -1.900 -57.817 1.00 83.12 485 TRP A C 1
ATOM 3927 O O . TRP A 1 485 ? 28.133 -0.744 -58.228 1.00 83.12 485 TRP A O 1
ATOM 3937 N N . LEU A 1 486 ? 28.275 -2.948 -58.622 1.00 83.69 486 LEU A N 1
ATOM 3938 C CA . LEU A 1 486 ? 28.530 -2.837 -60.058 1.00 83.69 486 LEU A CA 1
ATOM 3939 C C . LEU A 1 486 ? 27.252 -2.991 -60.883 1.00 83.69 486 LEU A C 1
ATOM 3941 O O . LEU A 1 486 ? 26.273 -3.591 -60.438 1.00 83.69 486 LEU A O 1
ATOM 3945 N N . GLU A 1 487 ? 27.291 -2.490 -62.117 1.00 81.75 487 GLU A N 1
ATOM 3946 C CA . GLU A 1 487 ? 26.191 -2.646 -63.065 1.00 81.75 487 GLU A CA 1
ATOM 3947 C C . GLU A 1 487 ? 25.872 -4.128 -63.347 1.00 81.75 487 GLU A C 1
ATOM 3949 O O . GLU A 1 487 ? 26.782 -4.972 -63.385 1.00 81.75 487 GLU A O 1
ATOM 3954 N N . PRO A 1 488 ? 24.592 -4.465 -63.595 1.00 75.75 488 PRO A N 1
ATOM 3955 C CA . PRO A 1 488 ? 24.193 -5.821 -63.955 1.00 75.75 488 PRO A CA 1
ATOM 3956 C C . PRO A 1 488 ? 24.976 -6.328 -65.180 1.00 75.75 488 PRO A C 1
ATOM 3958 O O . PRO A 1 488 ? 24.944 -5.718 -66.244 1.00 75.75 488 PRO A O 1
ATOM 3961 N N . GLY A 1 489 ? 25.693 -7.449 -65.038 1.00 75.38 489 GLY A N 1
ATOM 3962 C CA . GLY A 1 489 ? 26.504 -8.069 -66.102 1.00 75.38 489 GLY A CA 1
ATOM 3963 C C . GLY A 1 489 ? 28.003 -7.718 -66.095 1.00 75.38 489 GLY A C 1
ATOM 3964 O O . GLY A 1 489 ? 28.813 -8.506 -66.587 1.00 75.38 489 GLY A O 1
ATOM 3965 N N . ALA A 1 490 ? 28.411 -6.617 -65.454 1.00 79.00 490 ALA A N 1
ATOM 3966 C CA . ALA A 1 490 ? 29.821 -6.296 -65.208 1.00 79.00 490 ALA A CA 1
ATOM 3967 C C . ALA A 1 490 ? 30.591 -7.362 -64.384 1.00 79.00 490 ALA A C 1
ATOM 3969 O O . ALA A 1 490 ? 31.713 -7.702 -64.776 1.00 79.00 490 ALA A O 1
ATOM 3970 N N . PRO A 1 491 ? 30.044 -7.949 -63.293 1.00 78.69 491 PRO A N 1
ATOM 3971 C CA . PRO A 1 491 ? 30.760 -8.971 -62.519 1.00 78.69 491 PRO A CA 1
ATOM 3972 C C . PRO A 1 491 ? 31.057 -10.241 -63.329 1.00 78.69 491 PRO A C 1
ATOM 3974 O O . PRO A 1 491 ? 32.141 -10.813 -63.205 1.00 78.69 491 PRO A O 1
ATOM 3977 N N . ASP A 1 492 ? 30.141 -10.664 -64.203 1.00 80.31 492 ASP A N 1
ATOM 3978 C CA . ASP A 1 492 ? 30.331 -11.858 -65.035 1.00 80.31 492 ASP A CA 1
ATOM 3979 C C . ASP A 1 492 ? 31.341 -11.625 -66.162 1.00 80.31 492 ASP A C 1
ATOM 3981 O O . ASP A 1 492 ? 32.078 -12.541 -66.533 1.00 80.31 492 ASP A O 1
ATOM 3985 N N . ALA A 1 493 ? 31.434 -10.393 -66.668 1.00 80.19 493 ALA A N 1
ATOM 3986 C CA . ALA A 1 493 ? 32.474 -9.995 -67.610 1.00 80.19 493 ALA A CA 1
ATOM 3987 C C . ALA A 1 493 ? 33.869 -9.973 -66.957 1.00 80.19 493 ALA A C 1
ATOM 3989 O O . ALA A 1 493 ? 34.846 -10.383 -67.585 1.00 80.19 493 ALA A O 1
ATOM 3990 N N . LEU A 1 494 ? 33.971 -9.540 -65.695 1.00 80.69 494 LEU A N 1
ATOM 3991 C CA . LEU A 1 494 ? 35.230 -9.521 -64.942 1.00 80.69 494 LEU A CA 1
ATOM 3992 C C . LEU A 1 494 ? 35.726 -10.933 -64.600 1.00 80.69 494 LEU A C 1
ATOM 3994 O O . LEU A 1 494 ? 36.916 -11.199 -64.731 1.00 80.69 494 LEU A O 1
ATOM 3998 N N . ARG A 1 495 ? 34.825 -11.866 -64.262 1.00 81.31 495 ARG A N 1
ATOM 3999 C CA . ARG A 1 495 ? 35.163 -13.277 -63.973 1.00 81.31 495 ARG A CA 1
ATOM 4000 C C . ARG A 1 495 ? 35.768 -14.040 -65.157 1.00 81.31 495 ARG A C 1
ATOM 4002 O O . ARG A 1 495 ? 36.417 -15.059 -64.949 1.00 81.31 495 ARG A O 1
ATOM 4009 N N . ARG A 1 496 ? 35.536 -13.586 -66.394 1.00 81.88 496 ARG A N 1
ATOM 4010 C CA . ARG A 1 496 ? 36.016 -14.245 -67.626 1.00 81.88 496 ARG A CA 1
ATOM 4011 C C . ARG A 1 496 ? 37.401 -13.770 -68.081 1.00 81.88 496 ARG A C 1
ATOM 4013 O O . ARG A 1 496 ? 37.928 -14.322 -69.045 1.00 81.88 496 ARG A O 1
ATOM 4020 N N . LYS A 1 497 ? 37.979 -12.742 -67.449 1.00 82.88 497 LYS A N 1
ATOM 4021 C CA . LYS A 1 497 ? 39.284 -12.188 -67.840 1.00 82.88 497 LYS A CA 1
ATOM 4022 C C . LYS A 1 497 ? 40.447 -12.979 -67.213 1.00 82.88 497 LYS A C 1
ATOM 4024 O O . LYS A 1 497 ? 40.309 -13.458 -66.090 1.00 82.88 497 LYS A O 1
ATOM 4029 N N . PRO A 1 498 ? 41.594 -13.110 -67.909 1.00 81.00 498 PRO A N 1
ATOM 4030 C CA . PRO A 1 498 ? 42.802 -13.690 -67.325 1.00 81.00 498 PRO A CA 1
ATOM 4031 C C . PRO A 1 498 ? 43.423 -12.737 -66.291 1.00 81.00 498 PRO A C 1
ATOM 4033 O O . PRO A 1 498 ? 43.366 -11.519 -66.455 1.00 81.00 498 PRO A O 1
ATOM 4036 N N . PHE A 1 499 ? 44.027 -13.294 -65.241 1.00 84.75 499 PHE A N 1
ATOM 4037 C CA . PHE A 1 499 ? 44.735 -12.532 -64.207 1.00 84.75 499 PHE A CA 1
ATOM 4038 C C . PHE A 1 499 ? 46.170 -12.187 -64.646 1.00 84.75 499 PHE A C 1
ATOM 4040 O O . PHE A 1 499 ? 46.786 -12.994 -65.348 1.00 84.75 499 PHE A O 1
ATOM 4047 N N . PRO A 1 500 ? 46.734 -11.039 -64.221 1.00 83.31 500 PRO A N 1
ATOM 4048 C CA . PRO A 1 500 ? 46.143 -10.019 -63.347 1.00 83.31 500 PRO A CA 1
ATOM 4049 C C . PRO A 1 500 ? 45.132 -9.113 -64.073 1.00 83.31 500 PRO A C 1
ATOM 4051 O O . PRO A 1 500 ? 45.353 -8.698 -65.208 1.00 83.31 500 PRO A O 1
ATOM 4054 N N . ILE A 1 501 ? 44.022 -8.790 -63.404 1.00 86.31 501 ILE A N 1
ATOM 4055 C CA . ILE A 1 501 ? 42.952 -7.942 -63.950 1.00 86.31 501 ILE A CA 1
ATOM 4056 C C . ILE A 1 501 ? 43.071 -6.542 -63.352 1.00 86.31 501 ILE A C 1
ATOM 4058 O O . ILE A 1 501 ? 43.025 -6.385 -62.134 1.00 86.31 501 ILE A O 1
ATOM 4062 N N . THR A 1 502 ? 43.148 -5.519 -64.201 1.00 85.56 502 THR A N 1
ATOM 4063 C CA . THR A 1 502 ? 43.019 -4.118 -63.779 1.00 85.56 502 THR A CA 1
ATOM 4064 C C . THR A 1 502 ? 41.543 -3.724 -63.732 1.00 85.56 502 THR A C 1
ATOM 4066 O O . THR A 1 502 ? 40.834 -3.819 -64.739 1.00 85.56 502 THR A O 1
ATOM 4069 N N . LEU A 1 503 ? 41.067 -3.298 -62.563 1.00 85.31 503 LEU A N 1
ATOM 4070 C CA . LEU A 1 503 ? 39.700 -2.826 -62.348 1.00 85.31 503 LEU A CA 1
ATOM 4071 C C . LEU A 1 503 ? 39.557 -1.342 -62.731 1.00 85.31 503 LEU A C 1
ATOM 4073 O O . LEU A 1 503 ? 40.527 -0.590 -62.645 1.00 85.31 503 LEU A O 1
ATOM 4077 N N . PRO A 1 504 ? 38.354 -0.886 -63.131 1.00 82.81 504 PRO A N 1
ATOM 4078 C CA . PRO A 1 504 ? 38.120 0.503 -63.538 1.00 82.81 504 PRO A CA 1
ATOM 4079 C C . PRO A 1 504 ? 38.067 1.497 -62.363 1.00 82.81 504 PRO A C 1
ATOM 4081 O O . PRO A 1 504 ? 37.792 2.675 -62.571 1.00 82.81 504 PRO A O 1
ATOM 4084 N N . PHE A 1 505 ? 38.307 1.038 -61.134 1.00 85.75 505 PHE A N 1
ATOM 4085 C CA . PHE A 1 505 ? 38.248 1.829 -59.907 1.00 85.75 505 PHE A CA 1
ATOM 4086 C C . PHE A 1 505 ? 39.420 1.491 -58.976 1.00 85.75 505 PHE A C 1
ATOM 4088 O O . PHE A 1 505 ? 40.040 0.428 -59.089 1.00 85.75 505 PHE A O 1
ATOM 4095 N N . SER A 1 506 ? 39.734 2.408 -58.059 1.00 87.00 506 SER A N 1
ATOM 4096 C CA . SER A 1 506 ? 40.784 2.229 -57.052 1.00 87.00 506 SER A CA 1
ATOM 4097 C C . SER A 1 506 ? 40.334 1.336 -55.896 1.00 87.00 506 SER A C 1
ATOM 4099 O O . SER A 1 506 ? 39.144 1.063 -55.726 1.00 87.00 506 SER A O 1
ATOM 4101 N N . HIS A 1 507 ? 41.283 0.941 -55.042 1.00 82.88 507 HIS A N 1
ATOM 4102 C CA . HIS A 1 507 ? 40.999 0.224 -53.792 1.00 82.88 507 HIS A CA 1
ATOM 4103 C C . HIS A 1 507 ? 40.037 0.992 -52.864 1.00 82.88 507 HIS A C 1
ATOM 4105 O O . HIS A 1 507 ? 39.365 0.395 -52.025 1.00 82.88 507 HIS A O 1
ATOM 4111 N N . THR A 1 508 ? 39.918 2.311 -53.030 1.00 84.94 508 THR A N 1
ATOM 4112 C CA . THR A 1 508 ? 38.989 3.113 -52.236 1.00 84.94 508 THR A CA 1
ATOM 4113 C C . THR A 1 508 ? 37.530 2.766 -52.515 1.00 84.94 508 THR A C 1
ATOM 4115 O O . THR A 1 508 ? 36.730 2.740 -51.591 1.00 84.94 508 THR A O 1
ATOM 4118 N N . TYR A 1 509 ? 37.159 2.468 -53.763 1.00 86.06 509 TYR A N 1
ATOM 4119 C CA . TYR A 1 509 ? 35.752 2.247 -54.104 1.00 86.06 509 TYR A CA 1
ATOM 4120 C C . TYR A 1 509 ? 35.138 1.038 -53.365 1.00 86.06 509 TYR A C 1
ATOM 4122 O O . TYR A 1 509 ? 34.109 1.217 -52.710 1.00 86.06 509 TYR A O 1
ATOM 4130 N N . PRO A 1 510 ? 35.762 -0.161 -53.357 1.00 86.50 510 PRO A N 1
ATOM 4131 C CA . PRO A 1 510 ? 35.281 -1.282 -52.550 1.00 86.50 510 PRO A CA 1
ATOM 4132 C C . PRO A 1 510 ? 35.244 -0.987 -51.046 1.00 86.50 510 PRO A C 1
ATOM 4134 O O . PRO A 1 510 ? 34.305 -1.422 -50.383 1.00 86.50 510 PRO A O 1
ATOM 4137 N N . LEU A 1 511 ? 36.217 -0.235 -50.513 1.00 84.94 511 LEU A N 1
ATOM 4138 C CA . LEU A 1 511 ? 36.216 0.189 -49.107 1.00 84.94 511 LEU A CA 1
ATOM 4139 C C . LEU A 1 511 ? 35.003 1.074 -48.796 1.00 84.94 511 LEU A C 1
ATOM 4141 O O . LEU A 1 511 ? 34.248 0.771 -47.880 1.00 84.94 511 LEU A O 1
ATOM 4145 N N . CYS A 1 512 ? 34.732 2.087 -49.620 1.00 86.06 512 CYS A N 1
ATOM 4146 C CA . CYS A 1 512 ? 33.564 2.947 -49.447 1.00 86.06 512 CYS A CA 1
ATOM 4147 C C . CYS A 1 512 ? 32.246 2.165 -49.556 1.00 86.06 512 CYS A C 1
ATOM 4149 O O . CYS A 1 512 ? 31.325 2.408 -48.781 1.00 86.06 512 CYS A O 1
ATOM 4151 N N . CYS A 1 513 ? 32.140 1.204 -50.481 1.00 87.19 513 CYS A N 1
ATOM 4152 C CA . CYS A 1 513 ? 30.969 0.325 -50.560 1.00 87.19 513 CYS A CA 1
ATOM 4153 C C . CYS A 1 513 ? 30.798 -0.522 -49.287 1.00 87.19 513 CYS A C 1
ATOM 4155 O O . CYS A 1 513 ? 29.670 -0.714 -48.828 1.00 87.19 513 CYS A O 1
ATOM 4157 N N . MET A 1 514 ? 31.898 -1.006 -48.699 1.00 86.31 514 MET A N 1
ATOM 4158 C CA . MET A 1 514 ? 31.883 -1.728 -47.425 1.00 86.31 514 MET A CA 1
ATOM 4159 C C . MET A 1 514 ? 31.371 -0.844 -46.290 1.00 86.31 514 MET A C 1
ATOM 4161 O O . MET A 1 514 ? 30.483 -1.259 -45.546 1.00 86.31 514 MET A O 1
ATOM 4165 N N . ASP A 1 515 ? 31.901 0.374 -46.190 1.00 85.25 515 ASP A N 1
ATOM 4166 C CA . ASP A 1 515 ? 31.559 1.322 -45.134 1.00 85.25 515 ASP A CA 1
ATOM 4167 C C . ASP A 1 515 ? 30.099 1.769 -45.243 1.00 85.25 515 ASP A C 1
ATOM 4169 O O . ASP A 1 515 ? 29.400 1.821 -44.233 1.00 85.25 515 ASP A O 1
ATOM 4173 N N . ILE A 1 516 ? 29.594 2.005 -46.462 1.00 87.06 516 ILE A N 1
ATOM 4174 C CA . ILE A 1 516 ? 28.177 2.322 -46.694 1.00 87.06 516 ILE A CA 1
ATOM 4175 C C . ILE A 1 516 ? 27.290 1.131 -46.319 1.00 87.06 516 ILE A C 1
ATOM 4177 O O . ILE A 1 516 ? 26.267 1.324 -45.666 1.00 87.06 516 ILE A O 1
ATOM 4181 N N . ARG A 1 517 ? 27.657 -0.105 -46.686 1.00 86.75 517 ARG A N 1
ATOM 4182 C CA . ARG A 1 517 ? 26.877 -1.289 -46.288 1.00 86.75 517 ARG A CA 1
ATOM 4183 C C . ARG A 1 517 ? 26.835 -1.428 -44.765 1.00 86.75 517 ARG A C 1
ATOM 4185 O O . ARG A 1 517 ? 25.759 -1.601 -44.208 1.00 86.75 517 ARG A O 1
ATOM 4192 N N . ASN A 1 518 ? 27.977 -1.280 -44.097 1.00 86.88 518 ASN A N 1
ATOM 4193 C CA . ASN A 1 518 ? 28.065 -1.335 -42.639 1.00 86.88 518 ASN A CA 1
ATOM 4194 C C . ASN A 1 518 ? 27.243 -0.217 -41.970 1.00 86.88 518 ASN A C 1
ATOM 4196 O O . ASN A 1 518 ? 26.557 -0.452 -40.978 1.00 86.88 518 ASN A O 1
ATOM 4200 N N . LEU A 1 519 ? 27.267 0.991 -42.536 1.00 86.75 519 LEU A N 1
ATOM 4201 C CA . LEU A 1 519 ? 26.442 2.111 -42.093 1.00 86.75 519 LEU A CA 1
ATOM 4202 C C . LEU A 1 519 ? 24.948 1.761 -42.183 1.00 86.75 519 LEU A C 1
ATOM 4204 O O . LEU A 1 519 ? 24.224 1.903 -41.199 1.00 86.75 519 LEU A O 1
ATOM 4208 N N . VAL A 1 520 ? 24.501 1.263 -43.339 1.00 85.25 520 VAL A N 1
ATOM 4209 C CA . VAL A 1 520 ? 23.112 0.843 -43.582 1.00 85.25 520 VAL A CA 1
ATOM 4210 C C . VAL A 1 520 ? 22.693 -0.275 -42.621 1.00 85.25 520 VAL A C 1
ATOM 4212 O O . VAL A 1 520 ? 21.627 -0.186 -42.011 1.00 85.25 520 VAL A O 1
ATOM 4215 N N . ASP A 1 521 ? 23.544 -1.279 -42.409 1.00 85.88 521 ASP A N 1
ATOM 4216 C CA . ASP A 1 521 ? 23.282 -2.372 -41.469 1.00 85.88 521 ASP A CA 1
ATOM 4217 C C . ASP A 1 521 ? 23.141 -1.855 -40.025 1.00 85.88 521 ASP A C 1
ATOM 4219 O O . ASP A 1 521 ? 22.227 -2.260 -39.301 1.00 85.88 521 ASP A O 1
ATOM 4223 N N . GLN A 1 522 ? 23.988 -0.910 -39.599 1.00 84.94 522 GLN A N 1
ATOM 4224 C CA . GLN A 1 522 ? 23.896 -0.285 -38.273 1.00 84.94 522 GLN A CA 1
ATOM 4225 C C . GLN A 1 522 ? 22.622 0.563 -38.117 1.00 84.94 522 GLN A C 1
ATOM 4227 O O . GLN A 1 522 ? 21.970 0.502 -37.069 1.00 84.94 522 GLN A O 1
ATOM 4232 N N . TYR A 1 523 ? 22.204 1.283 -39.163 1.00 83.75 523 TYR A N 1
ATOM 4233 C CA . TYR A 1 523 ? 20.920 1.993 -39.179 1.00 83.75 523 TYR A CA 1
ATOM 4234 C C . TYR A 1 523 ? 19.734 1.040 -39.024 1.00 83.75 523 TYR A C 1
ATOM 4236 O O . TYR A 1 523 ? 18.869 1.278 -38.177 1.00 83.75 523 TYR A O 1
ATOM 4244 N N . TYR A 1 524 ? 19.703 -0.056 -39.789 1.00 82.38 524 TYR A N 1
ATOM 4245 C CA . TYR A 1 524 ? 18.628 -1.046 -39.691 1.00 82.38 524 TYR A CA 1
ATOM 4246 C C . TYR A 1 524 ? 18.627 -1.788 -38.352 1.00 82.38 524 TYR A C 1
ATOM 4248 O O . TYR A 1 524 ? 17.565 -2.065 -37.798 1.00 82.38 524 TYR A O 1
ATOM 4256 N N . THR A 1 525 ? 19.802 -2.027 -37.769 1.00 83.81 525 THR A N 1
ATOM 4257 C CA . THR A 1 525 ? 19.919 -2.601 -36.421 1.00 83.81 525 THR A CA 1
ATOM 4258 C C . THR A 1 525 ? 19.260 -1.697 -35.371 1.00 83.81 525 THR A C 1
ATOM 4260 O O . THR A 1 525 ? 18.578 -2.173 -34.459 1.00 83.81 525 THR A O 1
ATOM 4263 N N . PHE A 1 526 ? 19.404 -0.372 -35.496 1.00 81.31 526 PHE A N 1
ATOM 4264 C CA . PHE A 1 526 ? 18.708 0.556 -34.604 1.00 81.31 526 PHE A CA 1
ATOM 4265 C C . PHE A 1 526 ? 17.219 0.697 -34.947 1.00 81.31 526 PHE A C 1
ATOM 4267 O O . PHE A 1 526 ? 16.413 0.843 -34.032 1.00 81.31 526 PHE A O 1
ATOM 4274 N N . SER A 1 527 ? 16.805 0.616 -36.210 1.00 77.00 527 SER A N 1
ATOM 4275 C CA . SER A 1 527 ? 15.379 0.710 -36.560 1.00 77.00 527 SER A CA 1
ATOM 4276 C C . SER A 1 527 ? 14.585 -0.561 -36.220 1.00 77.00 527 SER A C 1
ATOM 4278 O O . SER A 1 527 ? 13.366 -0.493 -36.028 1.00 77.00 527 SER A O 1
ATOM 4280 N N . GLU A 1 528 ? 15.253 -1.708 -36.038 1.00 75.25 528 GLU A N 1
ATOM 4281 C CA . GLU A 1 528 ? 14.608 -2.956 -35.621 1.00 75.25 528 GLU A CA 1
ATOM 4282 C C . GLU A 1 528 ? 13.847 -2.762 -34.294 1.00 75.25 528 GLU A C 1
ATOM 4284 O O . GLU A 1 528 ? 14.426 -2.425 -33.262 1.00 75.25 528 GLU A O 1
ATOM 4289 N N . GLY A 1 529 ? 12.527 -2.969 -34.302 1.00 65.38 529 GLY A N 1
ATOM 4290 C CA . GLY A 1 529 ? 11.664 -2.799 -33.125 1.00 65.38 529 GLY A CA 1
ATOM 4291 C C . GLY A 1 529 ? 10.792 -1.537 -33.122 1.00 65.38 529 GLY A C 1
ATOM 4292 O O . GLY A 1 529 ? 9.819 -1.495 -32.373 1.00 65.38 529 GLY A O 1
ATOM 4293 N N . PHE A 1 530 ? 11.037 -0.571 -34.010 1.00 64.94 530 PHE A N 1
ATOM 4294 C CA . PHE A 1 530 ? 10.217 0.638 -34.173 1.00 64.94 530 PHE A CA 1
ATOM 4295 C C . PHE A 1 530 ? 9.066 0.473 -35.181 1.00 64.94 530 PHE A C 1
ATOM 4297 O O . PHE A 1 530 ? 8.802 1.335 -36.019 1.00 64.94 530 PHE A O 1
ATOM 4304 N N . SER A 1 531 ? 8.322 -0.628 -35.102 1.00 58.28 531 SER A N 1
ATOM 4305 C CA . SER A 1 531 ? 7.224 -0.921 -36.044 1.00 58.28 531 SER A CA 1
ATOM 4306 C C . SER A 1 531 ? 6.079 0.110 -36.046 1.00 58.28 531 SER A C 1
ATOM 4308 O O . SER A 1 531 ? 5.203 0.048 -36.902 1.00 58.28 531 SER A O 1
ATOM 4310 N N . GLN A 1 532 ? 6.037 1.034 -35.078 1.00 55.72 532 GLN A N 1
ATOM 4311 C CA . GLN A 1 532 ? 5.018 2.091 -34.993 1.00 55.72 532 GLN A CA 1
ATOM 4312 C C . GLN A 1 532 ? 5.461 3.420 -35.624 1.00 55.72 532 GLN A C 1
ATOM 4314 O O . GLN A 1 532 ? 4.614 4.221 -36.003 1.00 55.72 532 GLN A O 1
ATOM 4319 N N . HIS A 1 533 ? 6.772 3.636 -35.757 1.00 60.06 533 HIS A N 1
ATOM 4320 C CA . HIS A 1 533 ? 7.364 4.910 -36.166 1.00 60.06 533 HIS A CA 1
ATOM 4321 C C . HIS A 1 533 ? 8.120 4.804 -37.487 1.00 60.06 533 HIS A C 1
ATOM 4323 O O . HIS A 1 533 ? 8.976 5.632 -37.763 1.00 60.06 533 HIS A O 1
ATOM 4329 N N . THR A 1 534 ? 7.819 3.806 -38.322 1.00 62.34 534 THR A N 1
ATOM 4330 C CA . THR A 1 534 ? 8.503 3.619 -39.611 1.00 62.34 534 THR A CA 1
ATOM 4331 C C . THR A 1 534 ? 8.476 4.894 -40.451 1.00 62.34 534 THR A C 1
ATOM 4333 O O . THR A 1 534 ? 9.500 5.271 -40.994 1.00 62.34 534 THR A O 1
ATOM 4336 N N . ARG A 1 535 ? 7.356 5.634 -40.453 1.00 65.94 535 ARG A N 1
ATOM 4337 C CA . ARG A 1 535 ? 7.260 6.921 -41.158 1.00 65.94 535 ARG A CA 1
ATOM 4338 C C . ARG A 1 535 ? 8.161 8.004 -40.557 1.00 65.94 535 ARG A C 1
ATOM 4340 O O . ARG A 1 535 ? 8.819 8.717 -41.300 1.00 65.94 535 ARG A O 1
ATOM 4347 N N . ASP A 1 536 ? 8.203 8.113 -39.231 1.00 68.31 536 ASP A N 1
ATOM 4348 C CA . ASP A 1 536 ? 9.035 9.110 -38.546 1.00 68.31 536 ASP A CA 1
ATOM 4349 C C . ASP A 1 536 ? 10.528 8.773 -38.694 1.00 68.31 536 ASP A C 1
ATOM 4351 O O . ASP A 1 536 ? 11.356 9.660 -38.861 1.00 68.31 536 ASP A O 1
ATOM 4355 N N . ILE A 1 537 ? 10.867 7.482 -38.692 1.00 70.12 537 ILE A N 1
ATOM 4356 C CA . ILE A 1 537 ? 12.210 6.971 -38.976 1.00 70.12 537 ILE A CA 1
ATOM 4357 C C . ILE A 1 537 ? 12.595 7.257 -40.418 1.00 70.12 537 ILE A C 1
ATOM 4359 O O . ILE A 1 537 ? 13.686 7.765 -40.642 1.00 70.12 537 ILE A O 1
ATOM 4363 N N . ASP A 1 538 ? 11.713 6.989 -41.379 1.00 70.75 538 ASP A N 1
ATOM 4364 C CA . ASP A 1 538 ? 11.951 7.298 -42.788 1.00 70.75 538 ASP A CA 1
ATOM 4365 C C . ASP A 1 538 ? 12.155 8.804 -42.993 1.00 70.75 538 ASP A C 1
ATOM 4367 O O . ASP A 1 538 ? 13.010 9.214 -43.773 1.00 70.75 538 ASP A O 1
ATOM 4371 N N . ASP A 1 539 ? 11.410 9.647 -42.276 1.00 75.50 539 ASP A N 1
ATOM 4372 C CA . ASP A 1 539 ? 11.562 11.100 -42.344 1.00 75.50 539 ASP A CA 1
ATOM 4373 C C . ASP A 1 539 ? 12.848 11.598 -41.663 1.00 75.50 539 ASP A C 1
ATOM 4375 O O . ASP A 1 539 ? 13.423 12.588 -42.116 1.00 75.50 539 ASP A O 1
ATOM 4379 N N . ILE A 1 540 ? 13.335 10.913 -40.621 1.00 72.19 540 ILE A N 1
ATOM 4380 C CA . ILE A 1 540 ? 14.664 11.157 -40.036 1.00 72.19 540 ILE A CA 1
ATOM 4381 C C . ILE A 1 540 ? 15.766 10.678 -40.989 1.00 72.19 540 ILE A C 1
ATOM 4383 O O . ILE A 1 540 ? 16.758 11.373 -41.141 1.00 72.19 540 ILE A O 1
ATOM 4387 N N . LEU A 1 541 ? 15.588 9.536 -41.660 1.00 69.25 541 LEU A N 1
ATOM 4388 C CA . LEU A 1 541 ? 16.548 8.983 -42.623 1.00 69.25 541 LEU A CA 1
ATOM 4389 C C . LEU A 1 541 ? 16.644 9.805 -43.916 1.00 69.25 541 LEU A C 1
ATOM 4391 O O . LEU A 1 541 ? 17.681 9.793 -44.574 1.00 69.25 541 LEU A O 1
ATOM 4395 N N . LYS A 1 542 ? 15.565 10.491 -44.310 1.00 73.81 542 LYS A N 1
ATOM 4396 C CA . LYS A 1 542 ? 15.556 11.400 -45.469 1.00 73.81 542 LYS A CA 1
ATOM 4397 C C . LYS A 1 542 ? 16.312 12.706 -45.222 1.00 73.81 542 LYS A C 1
ATOM 4399 O O . LYS A 1 542 ? 16.689 13.353 -46.199 1.00 73.81 542 LYS A O 1
ATOM 4404 N N . LYS A 1 543 ? 16.425 13.135 -43.964 1.00 64.81 543 LYS A N 1
ATOM 4405 C CA . LYS A 1 543 ? 17.132 14.357 -43.557 1.00 64.81 543 LYS A CA 1
ATOM 4406 C C . LYS A 1 543 ? 18.612 14.070 -43.351 1.00 64.81 543 LYS A C 1
ATOM 4408 O O . LYS A 1 543 ? 19.411 14.978 -43.673 1.00 64.81 543 LYS A O 1
#

Sequence (543 aa):
MLTDDIELTVTGDKEHRIYTAEKTSKMAPLARGRRPLVSLEVQLQQLTLFSDLDVDSENLEQMLGPMIKDLDQAGQQDAFLRTLRGFVSDKEREIQAVCDNNHQDFVSSVDKLLHVRHGTLSLKDRIGELNEDVQAGGQSLGSKKRQLLETRRVAHNIDDAIETLQACLRVLDIANRIDTLIESKKYFSALRSLDELENVHLKPVLMHEFARLMLEGIPQTRERIRAAVTREMKEWLFEAREKSRTVGRLALDAMELRQKRWKAKAQKDPMLSLAKVNSAIELVVNERIEYNFVDNEHVKIDFKPLYQCIHIYDVLNIREQLQQSYQEDRRAQANLLLSQGLNFSPSNPTFPTLLEEVVGFFLVEYHVLHTSPPGFRVDSEVNDLWDTMCERVFQIVNMGLSECRDTKVFLTTKAAVQTFIQTLEGYNFSVGKLNKLLLSLFERYAQLLRDRFAHDFQQAMKDTEHQPMIVQSMDELQKVLNVSWLEPGAPDALRRKPFPITLPFSHTYPLCCMDIRNLVDQYYTFSEGFSQHTRDIDDILKK

Foldseek 3Di:
DDDDDDDDDDDDDDDDDDDDDDDDDDDDDDDDDDDDADDLVVLVVVVVVVVVVPDDPVVVVVVVVVVVVSCVSNVNVVVNVVVVVVVVVVVVVVVVVVCVVCVVVVVVVVVVVVVVVVVVVVVVVVVVVVVVVVVVVVVVVVVVVVVVVVVVVVVVVVVVVVVLVVLVVVLVVLVVVLVVCLVVVVLVVSVVSLVCSQPPSLVVNVVDPVSVVVNVCSVVSLVVSLVSLVVLVVVLVVVLLVCLLVLLVVLLVVLVVLVVVQVVVCVVDVVSVLPDQLGPVSCVVCVVDDDQSADDPVHHRDCVSVQVSCVSCVVVVNLVVVLVVVLVSLLVVLVVLLVDDAALDPVDGCLLSSLSSVSSSLSVVLVCCVPHDPPSDDPVSSLVSVVVSLVSNLVNVCVNCVPPLDLVSLLVVLVSLLSSLSSVVSSVHDCVSSLVSLLVSLLVSLVSLVVVLVVVLVVLVVVFPWDFDWAADPVSLVLLVVQADDDPPVSVVQSPDDPRDGHPTGPSRSVNSNSVVVSVVSSVSSCPSVPPCPVVSVVSVVD

Radius of gyration: 75.12 Å; chains: 1; bounding box: 167×48×205 Å

Secondary structure (DSSP, 8-state):
---------------------------------PPPPPPHHHHHHHHHHHHTT---HHHHHHHHHHHHHHHHHHT-HHHHHHHHHHHHHHHHHHHHHHHHHHHHHHHHHHHHHHHHHHHHHHHHHHHHHHHHHHHHHHHHHHHHHHHHHHHHHHHHHHHHHHHHHHHHHHHHHHHHHHHHHHHTT-HHHHHHHHHHIIIIISGGGTTSHHHHHHHHHHHHHHHHHHHHHHHHHHHHHHHHHHHHHHHHHHHHHHHHHHHHHHHHHHHH-HHHHTSPTTSHHHHHHTTT----SSBSSS-B---HHHHHHHHHHHHTT-HHHHHHHHHHHHHHHHHHHTTS-----TTS--HHHHHHHHHHHHHHHHHHHHHSPTTSS-HHHHHHHHHHHHHHHHHHHHHHHTT---HHHHHHHHHHHHHHHHHHHTTT---HHHHHHHHHHHHHHHHHHHHHHHHHHHHHHHH---PEEEE-SHHHHHHHHHH--PPTTHHHHHHTSPSSEEEEEETHHHHHHHHHHHHHHHHHHHHTT-TT-HHHHHHHHH-

InterPro domains:
  IPR007225 Exocyst complex component EXOC6/Sec15 [PTHR12702] (57-543)
  IPR042045 Exocyst complex component EXOC6/Sec15, C-terminal, domain 1 [G3DSA:1.10.357.30] (430-543)
  IPR046361 Exocyst complex subunit EXOC6/Sec15, C-terminal [PF04091] (433-543)
  IPR048359 Exocyst complex component EXOC6/Sec15, N-terminal domain [PF20651] (84-251)

Organism: NCBI:txid13290

pLDDT: mean 81.47, std 15.94, range [27.17, 96.0]